Protein AF-0000000086065097 (afdb_homodimer)

Radius of gyration: 24.75 Å; Cα contacts (8 Å, |Δi|>4): 764; chains: 2; bounding box: 66×74×72 Å

Nearest PDB structures (foldseek):
  1ve0-assembly1_A  TM=8.406E-01  e=1.129E-11  Sulfurisphaera tokodaii
  1vmf-assembly1_C  TM=8.640E-01  e=7.982E-11  Halalkalibacterium halodurans
  1vmj-assembly1_A  TM=8.068E-01  e=2.081E-11  Thermotoga maritima MSB8
  2p6h-assembly1_A  TM=8.166E-01  e=1.878E-10  Aeropyrum pernix
  2cu5-assembly1_C  TM=8.565E-01  e=4.418E-10  Thermus thermophilus HB8

Secondary structure (DSSP, 8-state):
-----TTS-EE--EEEEEEEEE---EEEEEE-HHHHHHH-GGGGGBSEEEEEEEE--SSEEEEEEE-S-HHHHHHHHHHHHHHS-TTS--S--TT-TTHHHHHHHHHHH-SEEEEEEETTEE---TTEEEEEEEEEEETT----SS----SS-------------------------EEEEEEEEE-BTTTTS-------------/---B-TTSPBP--EEEEEEEEE---EEEEEE-HHHHHHH-GGGGGBSEEEEEEEE--SSEEEEEEE-S-HHHHHHHHHHHHHHS-TTS--S--TT-TTHHHHHHHHHHH-SEEEEEEETTEE---TTEEEEEEEEEEETT-----S----SS-------------------------EEEEEEEEE-BGGGGS-------------

InterPro domains:
  IPR001602 UPF0047 protein YjbQ-like [PF01894] (32-138)
  IPR001602 UPF0047 protein YjbQ-like [PS01314] (112-130)
  IPR001602 UPF0047 protein YjbQ-like [PTHR30615] (10-141)
  IPR001602 UPF0047 protein YjbQ-like [TIGR00149] (27-140)
  IPR035917 YjbQ-like superfamily [G3DSA:2.60.120.460] (6-143)
  IPR035917 YjbQ-like superfamily [SSF111038] (15-140)

Sequence (412 aa):
MAAASSSGIRHGSSWLQRKINLRPQHRGGHLITDEVVKQVPEISQFAVGLFHMQIMHTSASLALNENWDPDVRDDVENFMNKLVPENLPYQHSCEGPDDMPAHIKALLFGSSLSIPITDGKLNLGTWQGIWLCEHRNRAGQCAHPERGTPQGDALLLPFFFPFNFFRCNLYFNITNVLEIWCVVLGPTALAGTELLPSIFFKGTSRMAAASSSGIRHGSSWLQRKINLRPQHRGGHLITDEVVKQVPEISQFAVGLFHMQIMHTSASLALNENWDPDVRDDVENFMNKLVPENLPYQHSCEGPDDMPAHIKALLFGSSLSIPITDGKLNLGTWQGIWLCEHRNRAGQCAHPERGTPQGDALLLPFFFPFNFFRCNLYFNITNVLEIWCVVLGPTALAGTELLPSIFFKGTSR

Structure (mmCIF, N/CA/C/O backbone):
data_AF-0000000086065097-model_v1
#
loop_
_entity.id
_entity.type
_entity.pdbx_description
1 polymer 'Uncharacterized protein'
#
loop_
_atom_site.group_PDB
_atom_site.id
_atom_site.type_symbol
_atom_site.label_atom_id
_atom_site.label_alt_id
_atom_site.label_comp_id
_atom_site.label_asym_id
_atom_site.label_entity_id
_atom_site.label_seq_id
_atom_site.pdbx_PDB_ins_code
_atom_site.Cartn_x
_atom_site.Cartn_y
_atom_site.Cartn_z
_atom_site.occupancy
_atom_site.B_iso_or_equiv
_atom_site.auth_seq_id
_atom_site.auth_comp_id
_atom_site.auth_asym_id
_atom_site.auth_atom_id
_atom_site.pdbx_PDB_model_num
ATOM 1 N N . MET A 1 1 ? -17.062 26 2.449 1 24.55 1 MET A N 1
ATOM 2 C CA . MET A 1 1 ? -15.75 25.984 1.83 1 24.55 1 MET A CA 1
ATOM 3 C C . MET A 1 1 ? -14.656 25.828 2.883 1 24.55 1 MET A C 1
ATOM 5 O O . MET A 1 1 ? -14.578 26.609 3.828 1 24.55 1 MET A O 1
ATOM 9 N N . ALA A 1 2 ? -14.391 24.578 3.244 1 38.94 2 ALA A N 1
ATOM 10 C CA . ALA A 1 2 ? -13.406 24.453 4.316 1 38.94 2 ALA A CA 1
ATOM 11 C C . ALA A 1 2 ? -12.234 25.406 4.094 1 38.94 2 ALA A C 1
ATOM 13 O O . ALA A 1 2 ? -11.625 25.406 3.025 1 38.94 2 ALA A O 1
ATOM 14 N N . ALA A 1 3 ? -12.227 26.453 4.824 1 38.72 3 ALA A N 1
ATOM 15 C CA . ALA A 1 3 ? -11.242 27.516 4.719 1 38.72 3 ALA A CA 1
ATOM 16 C C . ALA A 1 3 ? -9.828 26.984 4.934 1 38.72 3 ALA A C 1
ATOM 18 O O . ALA A 1 3 ? -9.562 26.281 5.914 1 38.72 3 ALA A O 1
ATOM 19 N N . ALA A 1 4 ? -9.148 26.641 3.801 1 46 4 ALA A N 1
ATOM 20 C CA . ALA A 1 4 ? -7.719 26.359 3.916 1 46 4 ALA A CA 1
ATOM 21 C C . ALA A 1 4 ? -6.992 27.516 4.598 1 46 4 ALA A C 1
ATOM 23 O O . ALA A 1 4 ? -7.23 28.688 4.277 1 46 4 ALA A O 1
ATOM 24 N N . SER A 1 5 ? -6.672 27.281 5.773 1 48 5 SER A N 1
ATOM 25 C CA . SER A 1 5 ? -5.797 28.312 6.316 1 48 5 SER A CA 1
ATOM 26 C C . SER A 1 5 ? -4.559 28.5 5.449 1 48 5 SER A C 1
ATOM 28 O O . SER A 1 5 ? -4.312 27.719 4.531 1 48 5 SER A O 1
ATOM 30 N N . SER A 1 6 ? -3.896 29.656 5.406 1 50.38 6 SER A N 1
ATOM 31 C CA . SER A 1 6 ? -2.664 30 4.707 1 50.38 6 SER A CA 1
ATOM 32 C C . SER A 1 6 ? -1.661 28.859 4.742 1 50.38 6 SER A C 1
ATOM 34 O O . SER A 1 6 ? -0.854 28.703 3.824 1 50.38 6 SER A O 1
ATOM 36 N N . SER A 1 7 ? -1.896 27.984 5.809 1 57.56 7 SER A N 1
ATOM 37 C CA . SER A 1 7 ? -0.888 26.938 5.988 1 57.56 7 SER A CA 1
ATOM 38 C C . SER A 1 7 ? -1.253 25.672 5.219 1 57.56 7 SER A C 1
ATOM 40 O O . SER A 1 7 ? -0.448 24.75 5.117 1 57.56 7 SER A O 1
ATOM 42 N N . GLY A 1 8 ? -2.307 25.688 4.527 1 67 8 GLY A N 1
ATOM 43 C CA . GLY A 1 8 ? -2.723 24.516 3.777 1 67 8 GLY A CA 1
ATOM 44 C C . GLY A 1 8 ? -3.438 23.484 4.633 1 67 8 GLY A C 1
ATOM 45 O O . GLY A 1 8 ? -3.846 22.438 4.137 1 67 8 GLY A O 1
ATOM 46 N N . ILE A 1 9 ? -3.547 23.891 5.957 1 70.56 9 ILE A N 1
ATOM 47 C CA . ILE A 1 9 ? -4.227 23 6.887 1 70.56 9 ILE A CA 1
ATOM 48 C C . ILE A 1 9 ? -5.734 23.219 6.809 1 70.56 9 ILE A C 1
ATOM 50 O O . ILE A 1 9 ? -6.203 24.359 6.863 1 70.56 9 ILE A O 1
ATOM 54 N N . ARG A 1 10 ? -6.445 22.109 6.59 1 73.75 10 ARG A N 1
ATOM 55 C CA . ARG A 1 10 ? -7.906 22.125 6.582 1 73.75 10 ARG A CA 1
ATOM 56 C C . ARG A 1 10 ? -8.469 21.547 7.875 1 73.75 10 ARG A C 1
ATOM 58 O O . ARG A 1 10 ? -7.93 20.562 8.406 1 73.75 10 ARG A O 1
ATOM 65 N N . HIS A 1 11 ? -9.484 22.156 8.297 1 74.31 11 HIS A N 1
ATOM 66 C CA . HIS A 1 11 ? -10.023 21.75 9.586 1 74.31 11 HIS A CA 1
ATOM 67 C C . HIS A 1 11 ? -11.359 21.031 9.414 1 74.31 11 HIS A C 1
ATOM 69 O O . HIS A 1 11 ? -12.086 21.281 8.453 1 74.31 11 HIS A O 1
ATOM 75 N N . GLY A 1 12 ? -11.648 20.094 10.414 1 72.19 12 GLY A N 1
ATOM 76 C CA . GLY A 1 12 ? -12.891 19.344 10.391 1 72.19 12 GLY A CA 1
ATOM 77 C C . GLY A 1 12 ? -12.758 17.984 9.742 1 72.19 12 GLY A C 1
ATOM 78 O O . GLY A 1 12 ? -11.781 17.734 9.023 1 72.19 12 GLY A O 1
ATOM 79 N N . SER A 1 13 ? -13.648 17.156 10.047 1 75.12 13 SER A N 1
ATOM 80 C CA . SER A 1 13 ? -13.633 15.828 9.453 1 75.12 13 SER A CA 1
ATOM 81 C C . SER A 1 13 ? -15.047 15.289 9.258 1 75.12 13 SER A C 1
ATOM 83 O O . SER A 1 13 ? -15.938 15.57 10.062 1 75.12 13 SER A O 1
ATOM 85 N N . SER A 1 14 ? -15.188 14.75 8.133 1 76.5 14 SER A N 1
ATOM 86 C CA . SER A 1 14 ? -16.391 13.984 7.836 1 76.5 14 SER A CA 1
ATOM 87 C C . SER A 1 14 ? -16.047 12.523 7.539 1 76.5 14 SER A C 1
ATOM 89 O O . SER A 1 14 ? -14.945 12.219 7.086 1 76.5 14 SER A O 1
ATOM 91 N N . TRP A 1 15 ? -17.062 11.727 7.871 1 78.94 15 TRP A N 1
ATOM 92 C CA . TRP A 1 15 ? -16.859 10.297 7.719 1 78.94 15 TRP A CA 1
ATOM 93 C C . TRP A 1 15 ? -18 9.664 6.934 1 78.94 15 TRP A C 1
ATOM 95 O O . TRP A 1 15 ? -19.156 10.047 7.102 1 78.94 15 TRP A O 1
ATOM 105 N N . LEU A 1 16 ? -17.547 8.812 6.059 1 82.5 16 LEU A N 1
ATOM 106 C CA . LEU A 1 16 ? -18.484 7.965 5.344 1 82.5 16 LEU A CA 1
ATOM 107 C C . LEU A 1 16 ? -18.031 6.508 5.367 1 82.5 16 LEU A C 1
ATOM 109 O O . LEU A 1 16 ? -16.859 6.219 5.18 1 82.5 16 LEU A O 1
ATOM 113 N N . GLN A 1 17 ? -18.891 5.598 5.734 1 84.31 17 GLN A N 1
ATOM 114 C CA . GLN A 1 17 ? -18.641 4.164 5.629 1 84.31 17 GLN A CA 1
ATOM 115 C C . GLN A 1 17 ? -19.641 3.504 4.676 1 84.31 17 GLN A C 1
ATOM 117 O O . GLN A 1 17 ? -20.828 3.82 4.691 1 84.31 17 GLN A O 1
ATOM 122 N N . ARG A 1 18 ? -19.094 2.668 3.797 1 84.62 18 ARG A N 1
ATOM 123 C CA . ARG A 1 18 ? -19.922 1.987 2.803 1 84.62 18 ARG A CA 1
ATOM 124 C C . ARG A 1 18 ? -19.453 0.555 2.586 1 84.62 18 ARG A C 1
ATOM 126 O O . ARG A 1 18 ? -18.25 0.297 2.516 1 84.62 18 ARG A O 1
ATOM 133 N N . LYS A 1 19 ? -20.391 -0.307 2.488 1 85.94 19 LYS A N 1
ATOM 134 C CA . LYS A 1 19 ? -20.094 -1.666 2.041 1 85.94 19 LYS A CA 1
ATOM 135 C C . LYS A 1 19 ? -20.172 -1.771 0.521 1 85.94 19 LYS A C 1
ATOM 137 O O . LYS A 1 19 ? -21.141 -1.345 -0.09 1 85.94 19 LYS A O 1
ATOM 142 N N . ILE A 1 20 ? -19.109 -2.191 -0.078 1 88.06 20 ILE A N 1
ATOM 143 C CA . ILE A 1 20 ? -19.031 -2.396 -1.521 1 88.06 20 ILE A CA 1
ATOM 144 C C . ILE A 1 20 ? -19.062 -3.891 -1.833 1 88.06 20 ILE A C 1
ATOM 146 O O . ILE A 1 20 ? -18.453 -4.691 -1.124 1 88.06 20 ILE A O 1
ATOM 150 N N . ASN A 1 21 ? -19.766 -4.215 -2.877 1 84.94 21 ASN A N 1
ATOM 151 C CA . ASN A 1 21 ? -19.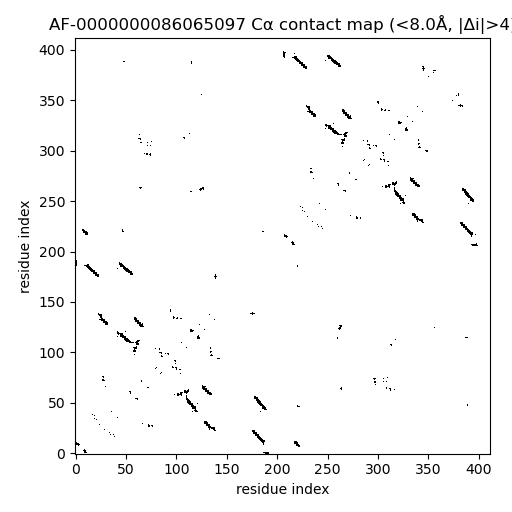859 -5.594 -3.338 1 84.94 21 ASN A CA 1
ATOM 152 C C . ASN A 1 21 ? -19.172 -5.777 -4.691 1 84.94 21 ASN A C 1
ATOM 154 O O . ASN A 1 21 ? -19.453 -5.031 -5.633 1 84.94 21 ASN A O 1
ATOM 158 N N . LEU A 1 22 ? -18.281 -6.68 -4.688 1 87.19 22 LEU A N 1
ATOM 159 C CA . LEU A 1 22 ? -17.594 -6.98 -5.938 1 87.19 22 LEU A CA 1
ATOM 160 C C . LEU A 1 22 ? -18.047 -8.312 -6.508 1 87.19 22 LEU A C 1
ATOM 162 O O . LEU A 1 22 ? -18.406 -9.227 -5.754 1 87.19 22 LEU A O 1
ATOM 166 N N . ARG A 1 23 ? -18.031 -8.438 -7.758 1 81.81 23 ARG A N 1
ATOM 167 C CA . ARG A 1 23 ? -18.375 -9.688 -8.422 1 81.81 23 ARG A CA 1
ATOM 168 C C . ARG A 1 23 ? -17.328 -10.758 -8.125 1 81.81 23 ARG A C 1
ATOM 170 O O . ARG A 1 23 ? -16.141 -10.461 -7.98 1 81.81 23 ARG A O 1
ATOM 177 N N . PRO A 1 24 ? -17.844 -11.969 -8.062 1 83 24 PRO A N 1
ATOM 178 C CA . PRO A 1 24 ? -16.875 -13.062 -7.887 1 83 24 PRO A CA 1
ATOM 179 C C . PRO A 1 24 ? -15.875 -13.156 -9.039 1 83 24 PRO A C 1
ATOM 181 O O . PRO A 1 24 ? -16.25 -12.93 -10.195 1 83 24 PRO A O 1
ATOM 184 N N . GLN A 1 25 ? -14.719 -13.438 -8.656 1 89.38 25 GLN A N 1
ATOM 185 C CA . GLN A 1 25 ? -13.656 -13.531 -9.656 1 89.38 25 GLN A CA 1
ATOM 186 C C . GLN A 1 25 ? -12.938 -14.875 -9.562 1 89.38 25 GLN A C 1
ATOM 188 O O . GLN A 1 25 ? -12.984 -15.539 -8.523 1 89.38 25 GLN A O 1
ATOM 193 N N . HIS A 1 26 ? -12.391 -15.352 -10.648 1 92.56 26 HIS A N 1
ATOM 194 C CA . HIS A 1 26 ? -11.492 -16.5 -10.617 1 92.56 26 HIS A CA 1
ATOM 195 C C . HIS A 1 26 ? -10.148 -16.125 -10.008 1 92.56 26 HIS A C 1
ATOM 197 O O . HIS A 1 26 ? -9.852 -14.953 -9.797 1 92.56 26 HIS A O 1
ATOM 203 N N . ARG A 1 27 ? -9.375 -17.141 -9.68 1 95.81 27 ARG A N 1
ATOM 204 C CA . ARG A 1 27 ? -8.047 -16.938 -9.102 1 95.81 27 ARG A CA 1
ATOM 205 C C . ARG A 1 27 ? -7.219 -15.984 -9.953 1 95.81 27 ARG A C 1
ATOM 207 O O . ARG A 1 27 ? -7.223 -16.078 -11.18 1 95.81 27 ARG A O 1
ATOM 214 N N . GLY A 1 28 ? -6.5 -15.125 -9.25 1 96.56 28 GLY A N 1
ATOM 215 C CA . GLY A 1 28 ? -5.652 -14.156 -9.93 1 96.56 28 GLY A CA 1
ATOM 216 C C . GLY A 1 28 ? -5.891 -12.727 -9.477 1 96.56 28 GLY A C 1
ATOM 217 O O . GLY A 1 28 ? -6.699 -12.484 -8.578 1 96.56 28 GLY A O 1
ATOM 218 N N . GLY A 1 29 ? -5.074 -11.805 -10.039 1 96.75 29 GLY A N 1
ATOM 219 C CA . GLY A 1 29 ? -5.25 -10.383 -9.797 1 96.75 29 GLY A CA 1
ATOM 220 C C . GLY A 1 29 ? -6.246 -9.734 -10.742 1 96.75 29 GLY A C 1
ATOM 221 O O . GLY A 1 29 ? -6.242 -10.016 -11.938 1 96.75 29 GLY A O 1
ATOM 222 N N . HIS A 1 30 ? -7.125 -8.922 -10.156 1 96.5 30 HIS A N 1
ATOM 223 C CA . HIS A 1 30 ? -8.164 -8.25 -10.93 1 96.5 30 HIS A CA 1
ATOM 224 C C . HIS A 1 30 ? -8.188 -6.754 -10.633 1 96.5 30 HIS A C 1
ATOM 226 O O . HIS A 1 30 ? -8.273 -6.352 -9.469 1 96.5 30 HIS A O 1
ATOM 232 N N . LEU A 1 31 ? -8.133 -5.988 -11.719 1 97.31 31 LEU A N 1
ATOM 233 C CA . LEU A 1 31 ? -8.258 -4.543 -11.555 1 97.31 31 LEU A CA 1
ATOM 234 C C . LEU A 1 31 ? -9.68 -4.156 -11.164 1 97.31 31 LEU A C 1
ATOM 236 O O . LEU A 1 31 ? -10.625 -4.469 -11.891 1 97.31 31 LEU A O 1
ATOM 240 N N . ILE A 1 32 ? -9.789 -3.391 -10 1 95.5 32 ILE A N 1
ATOM 241 C CA . ILE A 1 32 ? -11.148 -3.1 -9.539 1 95.5 32 ILE A CA 1
ATOM 242 C C . ILE A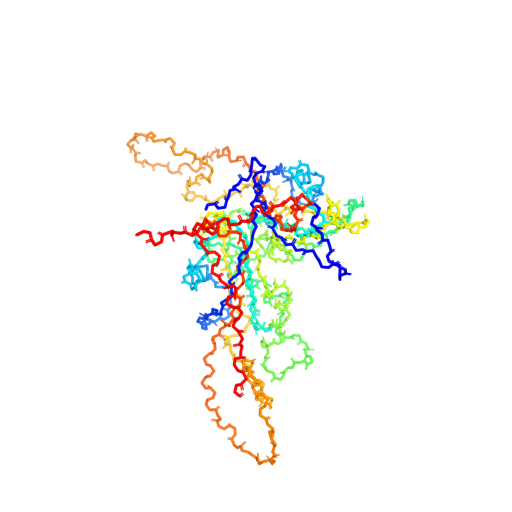 1 32 ? -11.273 -1.611 -9.227 1 95.5 32 ILE A C 1
ATOM 244 O O . ILE A 1 32 ? -12.234 -1.188 -8.57 1 95.5 32 ILE A O 1
ATOM 248 N N . THR A 1 33 ? -10.375 -0.793 -9.641 1 96.94 33 THR A N 1
ATOM 249 C CA . THR A 1 33 ? -10.375 0.628 -9.32 1 96.94 33 THR A CA 1
ATOM 250 C C . THR A 1 33 ? -11.711 1.27 -9.703 1 96.94 33 THR A C 1
ATOM 252 O O . THR A 1 33 ? -12.352 1.917 -8.875 1 96.94 33 THR A O 1
ATOM 255 N N . ASP A 1 34 ? -12.102 1.033 -10.922 1 95.81 34 ASP A N 1
ATOM 256 C CA . ASP A 1 34 ? -13.32 1.661 -11.422 1 95.81 34 ASP A CA 1
ATOM 257 C C . ASP A 1 34 ? -14.547 1.162 -10.656 1 95.81 34 ASP A C 1
ATOM 259 O O . ASP A 1 34 ? -15.445 1.943 -10.336 1 95.81 34 ASP A O 1
ATOM 263 N N . GLU A 1 35 ? -14.578 -0.082 -10.438 1 93.69 35 GLU A N 1
ATOM 264 C CA . GLU A 1 35 ? -15.703 -0.663 -9.711 1 93.69 35 GLU A CA 1
ATOM 265 C C . GLU A 1 35 ? -15.82 -0.071 -8.312 1 93.69 35 GLU A C 1
ATOM 267 O O . GLU A 1 35 ? -16.922 0.21 -7.84 1 93.69 35 GLU A O 1
ATOM 272 N N . VAL A 1 36 ? -14.727 0.152 -7.664 1 93.31 36 VAL A N 1
ATOM 273 C CA . VAL A 1 36 ? -14.68 0.692 -6.312 1 93.31 36 VAL A CA 1
ATOM 274 C C . VAL A 1 36 ? -15.156 2.143 -6.32 1 93.31 36 VAL A C 1
ATOM 276 O O . VAL A 1 36 ? -16.047 2.518 -5.543 1 93.31 36 VAL A O 1
ATOM 279 N N . VAL A 1 37 ? -14.633 2.906 -7.234 1 93.56 37 VAL A N 1
ATOM 280 C CA . VAL A 1 37 ? -14.945 4.332 -7.266 1 93.56 37 VAL A CA 1
ATOM 281 C C . VAL A 1 37 ? -16.406 4.531 -7.625 1 93.56 37 VAL A C 1
ATOM 283 O O . VAL A 1 37 ? -17.078 5.41 -7.074 1 93.56 37 VAL A O 1
ATOM 286 N N . LYS A 1 38 ? -16.922 3.693 -8.477 1 93.94 38 LYS A N 1
ATOM 287 C CA . LYS A 1 38 ? -18.312 3.795 -8.898 1 93.94 38 LYS A CA 1
ATOM 288 C C . LYS A 1 38 ? -19.266 3.561 -7.727 1 93.94 38 LYS A C 1
ATOM 290 O O . LYS A 1 38 ? -20.359 4.137 -7.676 1 93.94 38 LYS A O 1
ATOM 295 N N . GLN A 1 39 ? -18.828 2.82 -6.785 1 90.94 39 GLN A N 1
ATOM 296 C CA . GLN A 1 39 ? -19.719 2.445 -5.691 1 90.94 39 GLN A CA 1
ATOM 297 C C . GLN A 1 39 ? -19.594 3.414 -4.52 1 90.94 39 GLN A C 1
ATOM 299 O O . GLN A 1 39 ? -20.328 3.311 -3.535 1 90.94 39 GLN A O 1
ATOM 304 N N . VAL A 1 40 ? -18.719 4.336 -4.609 1 90.44 40 VAL A N 1
ATOM 305 C CA . VAL A 1 40 ? -18.562 5.359 -3.576 1 90.44 40 VAL A CA 1
ATOM 306 C C . VAL A 1 40 ? -18.453 6.738 -4.223 1 90.44 40 VAL A C 1
ATOM 308 O O . VAL A 1 40 ? -17.453 7.43 -4.055 1 90.44 40 VAL A O 1
ATOM 311 N N . PRO A 1 41 ? -19.422 7.184 -4.836 1 90.25 41 PRO A N 1
ATOM 312 C CA . PRO A 1 41 ? -19.359 8.461 -5.543 1 90.25 41 PRO A CA 1
ATOM 313 C C . PRO A 1 41 ? -19.141 9.648 -4.602 1 90.25 41 PRO A C 1
ATOM 315 O O . PRO A 1 41 ? -18.703 10.711 -5.039 1 90.25 41 PRO A O 1
ATOM 318 N N . GLU A 1 42 ? -19.391 9.484 -3.348 1 87.56 42 GLU A N 1
ATOM 319 C CA . GLU A 1 42 ? -19.281 10.555 -2.363 1 87.56 42 GLU A CA 1
ATOM 320 C C . GLU A 1 42 ? -17.844 11.023 -2.199 1 87.56 42 GLU A C 1
ATOM 322 O O . GLU A 1 42 ? -17.594 12.086 -1.62 1 87.56 42 GLU A O 1
ATOM 327 N N . ILE A 1 43 ? -16.922 10.234 -2.725 1 88.38 43 ILE A N 1
ATOM 328 C CA . ILE A 1 43 ? -15.516 10.625 -2.664 1 88.38 43 ILE A CA 1
ATOM 329 C C . ILE A 1 43 ? -15.344 12.023 -3.242 1 88.38 43 ILE A C 1
ATOM 331 O O . ILE A 1 43 ? -14.484 12.789 -2.787 1 88.38 43 ILE A O 1
ATOM 335 N N . SER A 1 44 ? -16.172 12.336 -4.168 1 89 44 SER A N 1
ATOM 336 C CA . SER A 1 44 ? -16.062 13.617 -4.859 1 89 44 SER A CA 1
ATOM 337 C C . SER A 1 44 ? -16.344 14.781 -3.914 1 89 44 SER A C 1
ATOM 339 O O . SER A 1 44 ? -16.016 15.93 -4.227 1 89 44 SER A O 1
ATOM 341 N N . GLN A 1 45 ? -16.859 14.531 -2.742 1 83.94 45 GLN A N 1
ATOM 342 C CA . GLN A 1 45 ? -17.234 15.57 -1.793 1 83.94 45 GLN A CA 1
ATOM 343 C C . GLN A 1 45 ? -16.094 15.875 -0.825 1 83.94 45 GLN A C 1
ATOM 345 O O . GLN A 1 45 ? -16.188 16.797 -0.011 1 83.94 45 GLN A O 1
ATOM 350 N N . PHE A 1 46 ? -15.062 15.141 -0.947 1 82.75 46 PHE A N 1
ATOM 351 C CA . PHE A 1 46 ? -13.914 15.312 -0.061 1 82.75 46 PHE A CA 1
ATOM 352 C C . PHE A 1 46 ? -12.766 15.992 -0.791 1 82.75 46 PHE A C 1
ATOM 354 O O . PHE A 1 46 ? -12.273 15.484 -1.803 1 82.75 46 PHE A O 1
ATOM 361 N N . ALA A 1 47 ? -12.32 17.125 -0.276 1 81.06 47 ALA A N 1
ATOM 362 C CA . ALA A 1 47 ? -11.188 17.812 -0.884 1 81.06 47 ALA A CA 1
ATOM 363 C C . ALA A 1 47 ? -9.875 17.109 -0.554 1 81.06 47 ALA A C 1
ATOM 365 O O . ALA A 1 47 ? -8.984 17 -1.403 1 81.06 47 ALA A O 1
ATOM 366 N N . VAL A 1 48 ? -9.766 16.719 0.705 1 84.5 48 VAL A N 1
ATOM 367 C CA . VAL A 1 48 ? -8.641 15.945 1.211 1 84.5 48 VAL A CA 1
ATOM 368 C C . VAL A 1 48 ? -9.148 14.852 2.148 1 84.5 48 VAL A C 1
ATOM 370 O O . VAL A 1 48 ? -10.203 15 2.773 1 84.5 48 VAL A O 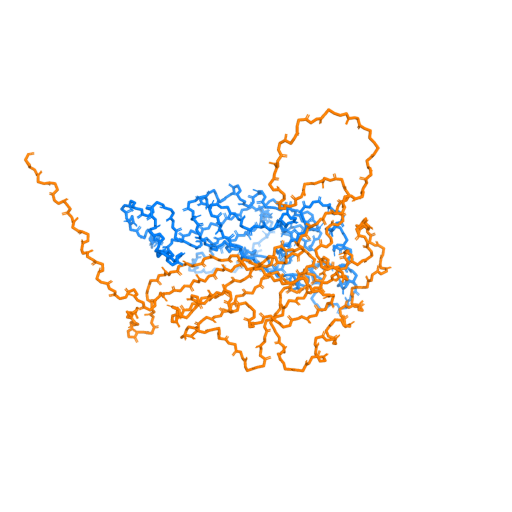1
ATOM 373 N N . GLY A 1 49 ? -8.422 13.734 2.133 1 84.5 49 GLY A N 1
ATOM 374 C CA . GLY A 1 49 ? -8.836 12.672 3.037 1 84.5 49 GLY A CA 1
ATOM 375 C C . GLY A 1 49 ? -8.141 11.352 2.773 1 84.5 49 GLY A C 1
ATOM 376 O O . GLY A 1 49 ? -7.141 11.305 2.051 1 84.5 49 GLY A O 1
ATOM 377 N N . LEU A 1 50 ? -8.586 10.367 3.512 1 89.12 50 LEU A N 1
ATOM 378 C CA . LEU A 1 50 ? -8.117 8.992 3.355 1 89.12 50 LEU A CA 1
ATOM 379 C C . LEU A 1 50 ? -9.273 8.062 3.01 1 89.12 50 LEU A C 1
ATOM 381 O O . LEU A 1 50 ? -10.336 8.133 3.635 1 89.12 50 LEU A O 1
ATOM 385 N N . PHE A 1 51 ? -9.055 7.367 1.945 1 91.88 51 PHE A N 1
ATOM 386 C CA . PHE A 1 51 ? -9.953 6.289 1.545 1 91.88 51 PHE A CA 1
ATOM 387 C C . PHE A 1 51 ? -9.43 4.941 2.012 1 91.88 51 PHE A C 1
ATOM 389 O O . PHE A 1 51 ? -8.484 4.402 1.429 1 91.88 51 PHE A O 1
ATOM 396 N N . HIS A 1 52 ? -10.039 4.367 3.041 1 90.94 52 HIS A N 1
ATOM 397 C CA . HIS A 1 52 ? -9.609 3.092 3.609 1 90.94 52 HIS A CA 1
ATOM 398 C C . HIS A 1 52 ? -10.547 1.962 3.189 1 90.94 52 HIS A C 1
ATOM 400 O O . HIS A 1 52 ? -11.766 2.078 3.318 1 90.94 52 HIS A O 1
ATOM 406 N N . MET A 1 53 ? -9.945 0.916 2.66 1 92.06 53 MET A N 1
ATOM 407 C CA . MET A 1 53 ? -10.703 -0.259 2.238 1 92.06 53 MET A CA 1
ATOM 408 C C . MET A 1 53 ? -10.203 -1.513 2.947 1 92.06 53 MET A C 1
ATOM 410 O O . MET A 1 53 ? -9 -1.693 3.119 1 92.06 53 MET A O 1
ATOM 414 N N . GLN A 1 54 ? -11.156 -2.336 3.307 1 90.94 54 GLN A N 1
ATOM 415 C CA . GLN A 1 54 ? -10.836 -3.611 3.939 1 90.94 54 GLN A CA 1
ATOM 416 C C . GLN A 1 54 ? -11.656 -4.746 3.334 1 90.94 54 GLN A C 1
ATOM 418 O O . GLN A 1 54 ? -12.883 -4.645 3.227 1 90.94 54 GLN A O 1
ATOM 423 N N . ILE A 1 55 ? -10.938 -5.742 2.926 1 91.38 55 ILE A N 1
ATOM 424 C CA . ILE A 1 55 ? -11.633 -6.922 2.424 1 91.38 55 ILE A CA 1
ATOM 425 C C . ILE A 1 55 ? -12.031 -7.82 3.592 1 91.38 55 ILE A C 1
ATOM 427 O O . ILE A 1 55 ? -11.281 -7.973 4.555 1 91.38 55 ILE A O 1
ATOM 431 N N . MET A 1 56 ? -13.164 -8.453 3.502 1 86.12 56 MET A N 1
ATOM 432 C CA . MET A 1 56 ? -13.719 -9.195 4.629 1 86.12 56 MET A CA 1
ATOM 433 C C . MET A 1 56 ? -13.445 -10.688 4.48 1 86.12 56 MET A C 1
ATOM 435 O O . MET A 1 56 ? -14.148 -11.516 5.062 1 86.12 56 MET A O 1
ATOM 439 N N . HIS A 1 57 ? -12.391 -11.055 3.754 1 88.12 57 HIS A N 1
ATOM 440 C CA . HIS A 1 57 ? -12.047 -12.453 3.512 1 88.12 57 HIS A CA 1
ATOM 441 C C . HIS A 1 57 ? -10.633 -12.758 3.977 1 88.12 57 HIS A C 1
ATOM 443 O O . HIS A 1 57 ? -9.789 -11.859 4.051 1 88.12 57 HIS A O 1
ATOM 449 N N . THR A 1 58 ? -10.438 -14.023 4.285 1 90.69 58 THR A N 1
ATOM 450 C CA . THR A 1 58 ? -9.117 -14.445 4.75 1 90.69 58 THR A CA 1
ATOM 451 C C . THR A 1 58 ? -8.359 -15.156 3.639 1 90.69 58 THR A C 1
ATOM 453 O O . THR A 1 58 ? -7.195 -15.531 3.818 1 90.69 58 THR A O 1
ATOM 456 N N . SER A 1 59 ? -8.977 -15.391 2.486 1 93.12 59 SER A N 1
ATOM 457 C CA . SER A 1 59 ? -8.32 -16.078 1.386 1 93.12 59 SER A CA 1
ATOM 458 C C . SER A 1 59 ? -8.273 -15.219 0.131 1 93.12 59 SER A C 1
ATOM 460 O O . SER A 1 59 ? -8.18 -15.734 -0.983 1 93.12 59 SER A O 1
ATOM 462 N N . ALA A 1 60 ? -8.492 -13.945 0.302 1 94.62 60 ALA A N 1
ATOM 463 C CA . ALA A 1 60 ? -8.32 -12.922 -0.721 1 94.62 60 ALA A CA 1
ATOM 464 C C . ALA A 1 60 ? -7.656 -11.672 -0.142 1 94.62 60 ALA A C 1
ATOM 466 O O . ALA A 1 60 ? -7.633 -11.484 1.077 1 94.62 60 ALA A O 1
ATOM 467 N N . SER A 1 61 ? -7.125 -10.898 -1.053 1 95.81 61 SER A N 1
ATOM 468 C CA . SER A 1 61 ? -6.398 -9.727 -0.585 1 95.81 61 SER A CA 1
ATOM 469 C C . SER A 1 61 ? -6.605 -8.539 -1.518 1 95.81 61 SER A C 1
ATOM 471 O O . SER A 1 61 ? -7.238 -8.672 -2.566 1 95.81 61 SER A O 1
ATOM 473 N N . LEU A 1 62 ? -6.199 -7.391 -1.017 1 96.12 62 LEU A N 1
ATOM 474 C CA . LEU A 1 62 ? -6.141 -6.156 -1.792 1 96.12 62 LEU A CA 1
ATOM 475 C C . LEU A 1 62 ? -4.695 -5.73 -2.029 1 96.12 62 LEU A C 1
ATOM 477 O O . LEU A 1 62 ? -3.842 -5.898 -1.152 1 96.12 62 LEU A O 1
ATOM 481 N N . ALA A 1 63 ? -4.477 -5.184 -3.201 1 97.5 63 ALA A N 1
ATOM 482 C CA . ALA A 1 63 ? -3.135 -4.707 -3.535 1 97.5 63 ALA A CA 1
ATOM 483 C C . ALA A 1 63 ? -3.197 -3.459 -4.41 1 97.5 63 ALA A C 1
ATOM 485 O O . ALA A 1 63 ? -4.238 -3.158 -4.996 1 97.5 63 ALA A O 1
ATOM 486 N N . LEU A 1 64 ? -2.129 -2.678 -4.379 1 97.25 64 LEU A N 1
ATOM 487 C CA . LEU A 1 64 ? -1.94 -1.506 -5.23 1 97.25 64 LEU A CA 1
ATOM 488 C C . LEU A 1 64 ? -0.714 -1.671 -6.121 1 97.25 64 LEU A C 1
ATOM 490 O O . LEU A 1 64 ? 0.415 -1.712 -5.629 1 97.25 64 LEU A O 1
ATOM 494 N N . ASN A 1 65 ? -0.949 -1.753 -7.41 1 97.75 65 ASN A N 1
ATOM 495 C CA . ASN A 1 65 ? 0.141 -1.976 -8.352 1 97.75 65 ASN A CA 1
ATOM 496 C C . ASN A 1 65 ? -0.281 -1.652 -9.781 1 97.75 65 ASN A C 1
ATOM 498 O O . ASN A 1 65 ? -1.132 -0.789 -10.008 1 97.75 65 ASN A O 1
ATOM 502 N N . GLU A 1 66 ? 0.372 -2.24 -10.742 1 95.88 66 GLU A N 1
ATOM 503 C CA . GLU A 1 66 ? 0.289 -1.901 -12.156 1 95.88 66 GLU A CA 1
ATOM 504 C C . GLU A 1 66 ? -1.148 -1.986 -12.664 1 95.88 66 GLU A C 1
ATOM 506 O O . GLU A 1 66 ? -1.856 -2.953 -12.375 1 95.88 66 GLU A O 1
ATOM 511 N N . ASN A 1 67 ? -1.524 -0.938 -13.445 1 97 67 ASN A N 1
ATOM 512 C CA . ASN A 1 67 ? -2.891 -0.919 -13.961 1 97 67 ASN A CA 1
ATOM 513 C C . ASN A 1 67 ? -2.922 -1.025 -15.477 1 97 67 ASN A C 1
ATOM 515 O O . ASN A 1 67 ? -3.982 -0.89 -16.094 1 97 67 ASN A O 1
ATOM 519 N N . TRP A 1 68 ? -1.873 -1.298 -16.109 1 94.12 68 TRP A N 1
ATOM 520 C CA . TRP A 1 68 ? -1.847 -1.165 -17.562 1 94.12 68 TRP A CA 1
ATOM 521 C C . TRP A 1 68 ? -1.651 -2.521 -18.234 1 94.12 68 TRP A C 1
ATOM 523 O O . TRP A 1 68 ? -2.521 -2.986 -18.969 1 94.12 68 TRP A O 1
ATOM 533 N N . ASP A 1 69 ? -0.582 -3.207 -18.031 1 94.94 69 ASP A N 1
ATOM 534 C CA . ASP A 1 69 ? -0.238 -4.477 -18.672 1 94.94 69 ASP A CA 1
ATOM 535 C C . ASP A 1 69 ? -0.761 -5.656 -17.859 1 94.94 69 ASP A C 1
ATOM 537 O O . ASP A 1 69 ? -0.286 -5.914 -16.75 1 94.94 69 ASP A O 1
ATOM 541 N N . PRO A 1 70 ? -1.701 -6.457 -18.375 1 96.25 70 PRO A N 1
ATOM 542 C CA . PRO A 1 70 ? -2.262 -7.582 -17.625 1 96.25 70 PRO A CA 1
ATOM 543 C C . PRO A 1 70 ? -1.229 -8.672 -17.328 1 96.25 70 PRO A C 1
ATOM 545 O O . PRO A 1 70 ? -1.426 -9.484 -16.422 1 96.25 70 PRO A O 1
ATOM 548 N N . ASP A 1 71 ? -0.121 -8.68 -18.047 1 96.88 71 ASP A N 1
ATOM 549 C CA . ASP A 1 71 ? 0.918 -9.68 -17.828 1 96.88 71 ASP A CA 1
ATOM 550 C C . ASP A 1 71 ? 1.527 -9.547 -16.438 1 96.88 71 ASP A C 1
ATOM 552 O O . ASP A 1 71 ? 1.986 -10.531 -15.859 1 96.88 71 ASP A O 1
ATOM 556 N N . VAL A 1 72 ? 1.521 -8.336 -15.914 1 97.69 72 VAL A N 1
ATOM 557 C CA . VAL A 1 72 ? 2.068 -8.125 -14.578 1 97.69 72 VAL A CA 1
ATOM 558 C C . VAL A 1 72 ? 1.268 -8.922 -13.555 1 97.69 72 VAL A C 1
ATOM 560 O O . VAL A 1 72 ? 1.843 -9.57 -12.68 1 97.69 72 VAL A O 1
ATOM 563 N N . ARG A 1 73 ? -0.02 -8.922 -13.672 1 97.81 73 ARG A N 1
ATOM 564 C CA . ARG A 1 73 ? -0.874 -9.664 -12.75 1 97.81 73 ARG A CA 1
ATOM 565 C C . ARG A 1 73 ? -0.673 -11.164 -12.914 1 97.81 73 ARG A C 1
ATOM 567 O O . ARG A 1 73 ? -0.625 -11.906 -11.93 1 97.81 73 ARG A O 1
ATOM 574 N N . ASP A 1 74 ? -0.562 -11.594 -14.148 1 97.75 74 ASP A N 1
ATOM 575 C CA . ASP A 1 74 ? -0.314 -13.008 -14.406 1 97.75 74 ASP A CA 1
ATOM 576 C C . ASP A 1 74 ? 1.029 -13.445 -13.828 1 97.75 74 ASP A C 1
ATOM 578 O O . ASP A 1 74 ? 1.131 -14.516 -13.219 1 97.75 74 ASP A O 1
ATOM 582 N N . ASP A 1 75 ? 2.008 -12.664 -14.031 1 98.19 75 ASP A N 1
ATOM 583 C CA . ASP A 1 75 ? 3.342 -12.977 -13.531 1 98.19 75 ASP A CA 1
ATOM 584 C C . ASP A 1 75 ? 3.359 -13.023 -12.008 1 98.19 75 ASP A C 1
ATOM 586 O O . ASP A 1 75 ? 4.035 -13.867 -11.414 1 98.19 75 ASP A O 1
ATOM 590 N N . VAL A 1 76 ? 2.645 -12.07 -11.391 1 98.06 76 VAL A N 1
ATOM 591 C CA . VAL A 1 76 ? 2.561 -12.07 -9.93 1 98.06 76 VAL A CA 1
ATOM 592 C C . VAL A 1 76 ? 1.899 -13.359 -9.453 1 98.06 76 VAL A C 1
ATOM 594 O O . VAL A 1 76 ? 2.377 -13.992 -8.508 1 98.06 76 VAL A O 1
ATOM 597 N N . GLU A 1 77 ? 0.86 -13.703 -10.086 1 97.62 77 GLU A N 1
ATOM 598 C CA . GLU A 1 77 ? 0.177 -14.938 -9.719 1 97.62 77 GLU A CA 1
ATOM 599 C C . GLU A 1 77 ? 1.1 -16.141 -9.867 1 97.62 77 GLU A C 1
ATOM 601 O O . GLU A 1 77 ? 1.166 -17 -8.984 1 97.62 77 GLU A O 1
ATOM 606 N N . ASN A 1 78 ? 1.77 -16.25 -10.969 1 97.25 78 ASN A N 1
ATOM 607 C CA . ASN A 1 78 ? 2.699 -17.344 -11.211 1 97.25 78 ASN A CA 1
ATOM 608 C C . ASN A 1 78 ? 3.795 -17.391 -10.148 1 97.25 78 ASN A C 1
ATOM 610 O O . ASN A 1 78 ? 4.141 -18.469 -9.656 1 97.25 78 ASN A O 1
ATOM 614 N N . PHE A 1 79 ? 4.316 -16.297 -9.852 1 97.88 79 PHE A N 1
ATOM 615 C CA . PHE A 1 79 ? 5.352 -16.219 -8.828 1 97.88 79 PHE A CA 1
ATOM 616 C C . PHE A 1 79 ? 4.824 -16.703 -7.484 1 97.88 79 PHE A C 1
ATOM 618 O O . PHE A 1 79 ? 5.477 -17.5 -6.809 1 9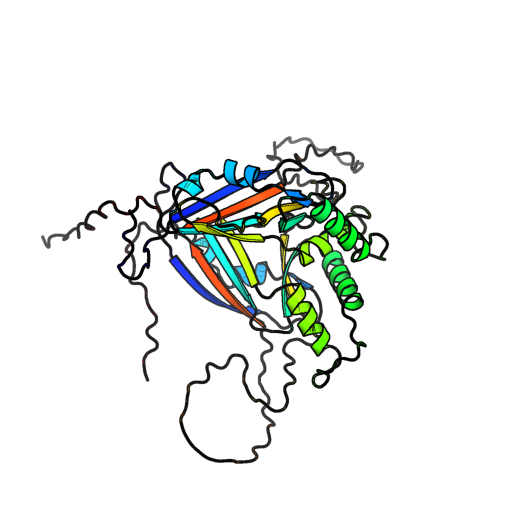7.88 79 PHE A O 1
ATOM 625 N N . MET A 1 80 ? 3.693 -16.219 -7.094 1 97.62 80 MET A N 1
ATOM 626 C CA . MET A 1 80 ? 3.115 -16.562 -5.801 1 97.62 80 MET A CA 1
ATOM 627 C C . MET A 1 80 ? 2.795 -18.047 -5.73 1 97.62 80 MET A C 1
ATOM 629 O O . MET A 1 80 ? 2.898 -18.656 -4.664 1 97.62 80 MET A O 1
ATOM 633 N N . ASN A 1 81 ? 2.359 -18.594 -6.84 1 97.06 81 ASN A N 1
ATOM 634 C CA . ASN A 1 81 ? 2.104 -20.031 -6.875 1 97.06 81 ASN A CA 1
ATOM 635 C C . ASN A 1 81 ? 3.375 -20.828 -6.625 1 97.06 81 ASN A C 1
ATOM 637 O O . ASN A 1 81 ? 3.322 -21.922 -6.035 1 97.06 81 ASN A O 1
ATOM 641 N N . LYS A 1 82 ? 4.48 -20.328 -7.074 1 96.44 82 LYS A N 1
ATOM 642 C CA . LYS A 1 82 ? 5.762 -20.969 -6.836 1 96.44 82 LYS A CA 1
ATOM 643 C C . LYS A 1 82 ? 6.227 -20.766 -5.395 1 96.44 82 LYS A C 1
ATOM 645 O O . LYS A 1 82 ? 6.773 -21.672 -4.773 1 96.44 82 LYS A O 1
ATOM 650 N N . LEU A 1 83 ? 6.008 -19.625 -4.914 1 96.56 83 LEU A N 1
ATOM 651 C CA . LEU A 1 83 ? 6.434 -19.281 -3.562 1 96.56 83 LEU A CA 1
ATOM 652 C C . LEU A 1 83 ? 5.633 -20.062 -2.523 1 96.56 83 LEU A C 1
ATOM 654 O O . LEU A 1 83 ? 6.184 -20.5 -1.511 1 96.56 83 LEU A O 1
ATOM 658 N N . VAL A 1 84 ? 4.352 -20.141 -2.729 1 97.38 84 VAL A N 1
ATOM 659 C CA . VAL A 1 84 ? 3.436 -20.844 -1.832 1 97.38 84 VAL A CA 1
ATOM 660 C C . VAL A 1 84 ? 2.713 -21.953 -2.592 1 97.38 84 VAL A C 1
ATOM 662 O O . VAL A 1 84 ? 1.526 -21.828 -2.906 1 97.38 84 VAL A O 1
ATOM 665 N N . PRO A 1 85 ? 3.406 -23 -2.734 1 96.81 85 PRO A N 1
ATOM 666 C CA . PRO A 1 85 ? 2.82 -24.062 -3.547 1 96.81 85 PRO A CA 1
ATOM 667 C C . PRO A 1 85 ? 1.72 -24.828 -2.812 1 96.81 85 PRO A C 1
ATOM 669 O O . PRO A 1 85 ? 1.624 -24.75 -1.584 1 96.81 85 PRO A O 1
ATOM 672 N N . GLU A 1 86 ? 0.948 -25.516 -3.584 1 95.88 86 GLU A N 1
ATOM 673 C CA . GLU A 1 86 ? -0.208 -26.219 -3.043 1 95.88 86 GLU A CA 1
ATOM 674 C C . GLU A 1 86 ? 0.194 -27.578 -2.465 1 95.88 86 GLU A C 1
ATOM 676 O O . GLU A 1 86 ? -0.575 -28.188 -1.727 1 95.88 86 GLU A O 1
ATOM 681 N N . ASN A 1 87 ? 1.322 -28.016 -2.721 1 94.81 87 ASN A N 1
ATOM 682 C CA . ASN A 1 87 ? 1.664 -29.406 -2.412 1 94.81 87 ASN A CA 1
ATOM 683 C C . ASN A 1 87 ? 2.52 -29.5 -1.152 1 94.81 87 ASN A C 1
ATOM 685 O O . ASN A 1 87 ? 3.139 -30.531 -0.895 1 94.81 87 ASN A O 1
ATOM 689 N N . LEU A 1 88 ? 2.641 -28.516 -0.361 1 94.81 88 LEU A N 1
ATOM 690 C CA . LEU A 1 88 ? 3.285 -28.625 0.943 1 94.81 88 LEU A CA 1
ATOM 691 C C . LEU A 1 88 ? 2.408 -29.391 1.919 1 94.81 88 LEU A C 1
ATOM 693 O O . LEU A 1 88 ? 1.19 -29.469 1.742 1 94.81 88 LEU A O 1
ATOM 697 N N . PRO A 1 89 ? 3.033 -30.125 2.842 1 95.19 89 PRO A N 1
ATOM 698 C CA . PRO A 1 89 ? 2.24 -30.875 3.82 1 95.19 89 PRO A CA 1
ATOM 699 C C . PRO A 1 89 ? 1.524 -29.969 4.82 1 95.19 89 PRO A C 1
ATOM 701 O O . PRO A 1 89 ? 1.858 -29.969 6.008 1 95.19 89 PRO A O 1
ATOM 704 N N . TYR A 1 90 ? 0.539 -29.422 4.32 1 95.44 90 TYR A N 1
ATOM 705 C CA . TYR A 1 90 ? -0.243 -28.531 5.172 1 95.44 90 TYR A CA 1
ATOM 706 C C . TYR A 1 90 ? -1.101 -29.328 6.148 1 95.44 90 TYR A C 1
ATOM 708 O O . TYR A 1 90 ? -1.731 -30.312 5.77 1 95.44 90 TYR A O 1
ATOM 716 N N . GLN A 1 91 ? -1.134 -28.891 7.426 1 95.5 91 GLN A N 1
ATOM 717 C CA . GLN A 1 91 ? -2.031 -29.484 8.414 1 95.5 91 GLN A CA 1
ATOM 718 C C . GLN A 1 91 ? -3.48 -29.078 8.148 1 95.5 91 GLN A C 1
ATOM 720 O O . GLN A 1 91 ? -4.383 -29.922 8.211 1 95.5 91 GLN A O 1
ATOM 725 N N . HIS A 1 92 ? -3.734 -27.844 7.844 1 91.25 92 HIS A N 1
ATOM 726 C CA . HIS A 1 92 ? -5.055 -27.359 7.461 1 91.25 92 HIS A CA 1
ATOM 727 C C . HIS A 1 92 ? -5.398 -27.75 6.031 1 91.25 92 HIS A C 1
ATOM 729 O O . HIS A 1 92 ? -5.105 -27.016 5.09 1 91.25 92 HIS A O 1
ATOM 735 N N . SER A 1 93 ? -6.016 -28.922 5.773 1 88.31 93 SER A N 1
ATOM 736 C CA . SER A 1 93 ? -6.148 -29.484 4.434 1 88.31 93 SER A CA 1
ATOM 737 C C . SER A 1 93 ? -7.598 -29.859 4.133 1 88.31 93 SER A C 1
ATOM 739 O O . SER A 1 93 ? -7.898 -30.375 3.057 1 88.31 93 SER A O 1
ATOM 741 N N . CYS A 1 94 ? -8.469 -29.422 4.906 1 86.31 94 CYS A N 1
ATOM 742 C CA . CYS A 1 94 ? -9.828 -29.938 4.801 1 86.31 94 CYS A CA 1
ATOM 743 C C . CYS A 1 94 ? -10.648 -29.141 3.803 1 86.31 94 CYS A C 1
ATOM 745 O O . CYS A 1 94 ? -11.773 -29.516 3.473 1 86.31 94 CYS A O 1
ATOM 747 N N . GLU A 1 95 ? -10.234 -28.062 3.303 1 88.06 95 GLU A N 1
ATOM 748 C CA . GLU A 1 95 ? -11.023 -27.188 2.439 1 88.06 95 GLU A CA 1
ATOM 749 C C . GLU A 1 95 ? -10.453 -27.156 1.022 1 88.06 95 GLU A C 1
ATOM 751 O O . GLU A 1 95 ? -10.68 -26.188 0.286 1 88.06 95 GLU A O 1
ATOM 756 N N . GLY A 1 96 ? -9.68 -28.125 0.645 1 90.44 96 GLY A N 1
ATOM 757 C CA . GLY A 1 96 ? -9.078 -28.219 -0.677 1 90.44 96 GLY A CA 1
ATOM 758 C C . GLY A 1 96 ? -7.641 -27.75 -0.719 1 90.44 96 GLY A C 1
ATOM 759 O O . GLY A 1 96 ? -7.211 -26.984 0.145 1 90.44 96 GLY A O 1
ATOM 760 N N . PRO A 1 97 ? -6.918 -28.203 -1.711 1 93.69 97 PRO A N 1
ATOM 761 C CA . PRO A 1 97 ? -5.48 -27.922 -1.775 1 93.69 97 PRO A CA 1
ATOM 762 C C . PRO A 1 97 ? -5.168 -26.453 -1.982 1 93.69 97 PRO A C 1
ATOM 764 O O . PRO A 1 97 ? -4.047 -26 -1.713 1 93.69 97 PRO A O 1
ATOM 767 N N . ASP A 1 98 ? -6.148 -25.703 -2.402 1 94.62 98 ASP A N 1
ATOM 768 C CA . ASP A 1 98 ? -5.891 -24.312 -2.717 1 94.62 98 ASP A CA 1
ATOM 769 C C . ASP A 1 98 ? -6.23 -23.406 -1.532 1 94.62 98 ASP A C 1
ATOM 771 O O . ASP A 1 98 ? -6.02 -22.188 -1.587 1 94.62 98 ASP A O 1
ATOM 775 N N . ASP A 1 99 ? -6.703 -23.953 -0.483 1 94 99 ASP A N 1
ATOM 776 C CA . ASP A 1 99 ? -7.18 -23.125 0.623 1 94 99 ASP A CA 1
ATOM 777 C C . ASP A 1 99 ? -6.016 -22.609 1.462 1 94 99 ASP A C 1
ATOM 779 O O . ASP A 1 99 ? -5.867 -21.391 1.636 1 94 99 ASP A O 1
ATOM 783 N N . MET A 1 100 ? -5.211 -23.5 2.023 1 95.75 100 MET A N 1
ATOM 784 C CA . MET A 1 100 ? -4.16 -23.062 2.938 1 95.75 100 MET A CA 1
ATOM 785 C C . MET A 1 100 ? -3.182 -22.125 2.234 1 95.75 100 MET A C 1
ATOM 787 O O . MET A 1 100 ? -2.805 -21.094 2.785 1 95.75 100 MET A O 1
ATOM 791 N N . PRO A 1 101 ? -2.785 -22.438 0.96 1 97.19 101 PRO A N 1
ATOM 792 C CA . PRO A 1 101 ? -1.965 -21.438 0.261 1 97.19 101 PRO A CA 1
ATOM 793 C C . PRO A 1 101 ? -2.643 -20.078 0.165 1 97.19 101 PRO A C 1
ATOM 795 O O . PRO A 1 101 ? -1.971 -19.047 0.23 1 97.19 101 PRO A O 1
ATOM 798 N N . ALA A 1 102 ? -3.926 -20.078 0.049 1 96.19 102 ALA A N 1
ATOM 799 C CA . ALA A 1 102 ? -4.668 -18.828 -0.066 1 96.19 102 ALA A CA 1
ATOM 800 C C . ALA A 1 102 ? -4.539 -17.984 1.205 1 96.19 102 ALA A C 1
ATOM 802 O O . ALA A 1 102 ? -4.375 -16.766 1.141 1 96.19 102 ALA A O 1
ATOM 803 N N . HIS A 1 103 ? -4.633 -18.625 2.324 1 96.25 103 HIS A N 1
ATOM 804 C CA . HIS A 1 103 ? -4.441 -17.922 3.594 1 96.25 103 HIS A CA 1
ATOM 805 C C . HIS A 1 103 ? -3.061 -17.281 3.666 1 96.25 103 HIS A C 1
ATOM 807 O O . HIS A 1 103 ? -2.926 -16.141 4.102 1 96.25 103 HIS A O 1
ATOM 813 N N . ILE A 1 104 ? -2.07 -17.984 3.244 1 97.25 104 ILE A N 1
ATOM 814 C CA . ILE A 1 104 ? -0.699 -17.5 3.295 1 97.25 104 ILE A CA 1
ATOM 815 C C . ILE A 1 104 ? -0.542 -16.312 2.346 1 97.25 104 ILE A C 1
ATOM 817 O O . ILE A 1 104 ? 0.021 -15.281 2.719 1 97.25 104 ILE A O 1
ATOM 821 N N . LYS A 1 105 ? -1.081 -16.469 1.154 1 97.5 105 LYS A N 1
ATOM 822 C CA . LYS A 1 105 ? -0.993 -15.391 0.175 1 97.5 105 LYS A CA 1
ATOM 823 C C . LYS A 1 105 ? -1.719 -14.141 0.668 1 97.5 105 LYS A C 1
ATOM 825 O O . LYS A 1 105 ? -1.253 -13.023 0.452 1 97.5 105 LYS A O 1
ATOM 830 N N . ALA A 1 106 ? -2.805 -14.344 1.299 1 95.06 106 ALA A N 1
ATOM 831 C CA . ALA A 1 106 ? -3.561 -13.227 1.843 1 95.06 106 ALA A CA 1
ATOM 832 C C . ALA A 1 106 ? -2.744 -12.461 2.885 1 95.06 106 ALA A C 1
ATOM 834 O O . ALA A 1 106 ? -2.818 -11.234 2.967 1 95.06 106 ALA A O 1
ATOM 835 N N . LEU A 1 107 ? -1.979 -13.164 3.709 1 94.31 107 LEU A N 1
ATOM 836 C CA . LEU A 1 107 ? -1.127 -12.539 4.711 1 94.31 107 LEU A CA 1
ATOM 837 C C . LEU A 1 107 ? 0.003 -11.75 4.055 1 94.31 107 LEU A C 1
ATOM 839 O O . LEU A 1 107 ? 0.393 -10.688 4.539 1 94.31 107 LEU A O 1
ATOM 843 N N . LEU A 1 108 ? 0.485 -12.266 3.012 1 95.31 108 LEU A N 1
ATOM 844 C CA . LEU A 1 108 ? 1.63 -11.648 2.352 1 95.31 108 LEU A CA 1
ATOM 845 C C . LEU A 1 108 ? 1.22 -10.359 1.645 1 95.31 108 LEU A C 1
ATOM 847 O O . LEU A 1 108 ? 1.983 -9.391 1.619 1 95.31 108 LEU A O 1
ATOM 851 N N . PHE A 1 109 ? 0.041 -10.266 1.075 1 95.19 109 PHE A N 1
ATOM 852 C CA . PHE A 1 109 ? -0.424 -9.094 0.339 1 95.19 109 PHE A CA 1
ATOM 853 C C . PHE A 1 109 ? -1.082 -8.094 1.278 1 95.19 109 PHE A C 1
ATOM 855 O O . PHE A 1 109 ? -0.778 -6.898 1.23 1 95.19 109 PHE A O 1
ATOM 862 N N . GLY A 1 110 ? -1.909 -8.602 2.049 1 92.75 110 GLY A N 1
ATOM 863 C CA . GLY A 1 110 ? -2.623 -7.73 2.967 1 92.75 110 GLY A CA 1
ATOM 864 C C . GLY A 1 110 ? -4.105 -7.633 2.666 1 92.75 110 GLY A C 1
ATOM 865 O O . GLY A 1 110 ? -4.535 -7.898 1.542 1 92.75 110 GLY A O 1
ATOM 866 N N . SER A 1 111 ? -4.891 -7.16 3.666 1 92.62 111 SER A N 1
ATOM 867 C CA . SER A 1 111 ? -6.348 -7.148 3.566 1 92.62 111 SER A CA 1
ATOM 868 C C . SER A 1 111 ? -6.879 -5.73 3.381 1 92.62 111 SER A C 1
ATOM 870 O O . SER A 1 111 ? -8.062 -5.539 3.102 1 92.62 111 SER A O 1
ATOM 872 N N . SER A 1 112 ? -5.953 -4.789 3.461 1 93.12 112 SER A N 1
ATOM 873 C CA . SER A 1 112 ? -6.469 -3.422 3.443 1 93.12 112 SER A CA 1
ATOM 874 C C . SER A 1 112 ? -5.551 -2.496 2.654 1 93.12 112 SER A C 1
ATOM 876 O O . SER A 1 112 ? -4.383 -2.818 2.424 1 93.12 112 SER A O 1
ATOM 878 N N . LEU A 1 113 ? -6.203 -1.411 2.188 1 94.56 113 LEU A N 1
ATOM 879 C CA . LEU A 1 113 ? -5.516 -0.301 1.536 1 94.56 113 LEU A CA 1
ATOM 880 C C . LEU A 1 113 ? -6.027 1.037 2.061 1 94.56 113 LEU A C 1
ATOM 882 O O . LEU A 1 113 ? -7.227 1.198 2.295 1 94.56 113 LEU A O 1
ATOM 886 N N . SER A 1 114 ? -5.129 1.969 2.283 1 92.31 114 SER A N 1
ATOM 887 C CA . SER A 1 114 ? -5.457 3.367 2.545 1 92.31 114 SER A CA 1
ATOM 888 C C . SER A 1 114 ? -4.883 4.281 1.468 1 92.31 114 SER A C 1
ATOM 890 O O . SER A 1 114 ? -3.664 4.352 1.292 1 92.31 114 SER A O 1
ATOM 892 N N . ILE A 1 115 ? -5.805 4.922 0.807 1 94.25 115 ILE A N 1
ATOM 893 C CA . ILE A 1 115 ? -5.402 5.738 -0.335 1 94.25 115 ILE A CA 1
ATOM 894 C C . ILE A 1 115 ? -5.805 7.195 -0.094 1 94.25 115 ILE A C 1
ATOM 896 O O . ILE A 1 115 ? -6.945 7.477 0.268 1 94.25 115 ILE A O 1
ATOM 900 N N . PRO A 1 116 ? -4.898 8.133 -0.317 1 91.06 116 PRO A N 1
ATOM 901 C CA . PRO A 1 116 ? -5.258 9.539 -0.162 1 91.06 116 PRO A CA 1
ATOM 902 C C . PRO A 1 116 ? -6.285 10.008 -1.191 1 91.06 116 PRO A C 1
ATOM 904 O O . PRO A 1 116 ? -6.301 9.508 -2.32 1 91.06 116 PRO A O 1
ATOM 907 N N . ILE A 1 117 ? -7.137 10.906 -0.715 1 89.44 117 ILE A N 1
ATOM 908 C CA . ILE A 1 117 ? -8.062 11.625 -1.584 1 89.44 117 ILE A CA 1
ATOM 909 C C . ILE A 1 117 ? -7.555 13.039 -1.832 1 89.44 117 ILE A C 1
ATOM 911 O O . ILE A 1 117 ? -7.129 13.727 -0.899 1 89.44 117 ILE A O 1
ATOM 915 N N . THR A 1 118 ? -7.512 13.398 -3.066 1 88.5 118 THR A N 1
ATOM 916 C CA . THR A 1 118 ? -7.152 14.758 -3.457 1 88.5 118 THR A CA 1
ATOM 917 C C . THR A 1 118 ? -8.172 15.32 -4.445 1 88.5 118 THR A C 1
ATOM 919 O O . THR A 1 118 ? -8.398 14.734 -5.504 1 88.5 118 THR A O 1
ATOM 922 N N . ASP A 1 119 ? -8.797 16.406 -4.051 1 89.38 119 ASP A N 1
ATOM 923 C CA . ASP A 1 119 ? -9.758 17.094 -4.902 1 89.38 119 ASP A CA 1
ATOM 924 C C . ASP A 1 119 ? -10.828 16.141 -5.418 1 89.38 119 ASP A C 1
ATOM 926 O O . ASP A 1 119 ? -11.117 16.109 -6.617 1 89.38 119 ASP A O 1
ATOM 930 N N . GLY A 1 120 ? -11.32 15.281 -4.551 1 89 120 GLY A N 1
ATOM 931 C CA . GLY A 1 120 ? -12.477 14.445 -4.824 1 89 120 GLY A CA 1
ATOM 932 C C . GLY A 1 120 ? -12.133 13.172 -5.57 1 89 120 GLY A C 1
ATOM 933 O O . GLY A 1 120 ? -13.023 12.453 -6.035 1 89 120 GLY A O 1
ATOM 934 N N . LYS A 1 121 ? -10.836 12.922 -5.707 1 94.25 121 LYS A N 1
ATOM 935 C CA . LYS A 1 121 ? -10.398 11.742 -6.449 1 94.25 121 LYS A CA 1
ATOM 936 C C . LYS A 1 121 ? -9.383 10.938 -5.652 1 94.25 121 LYS A C 1
ATOM 938 O O . LYS A 1 121 ? -8.672 11.484 -4.809 1 94.25 121 LYS A O 1
ATOM 943 N N . LEU A 1 122 ? -9.352 9.625 -5.926 1 94.25 122 LEU A N 1
ATOM 944 C CA . LEU A 1 122 ? -8.25 8.836 -5.387 1 94.25 122 LEU A CA 1
ATOM 945 C C . LEU A 1 122 ? -6.914 9.32 -5.949 1 94.25 122 LEU A C 1
ATOM 947 O O . LEU A 1 122 ? -6.77 9.484 -7.164 1 94.25 122 LEU A O 1
ATOM 951 N N . ASN A 1 123 ? -6.027 9.617 -5.031 1 93.62 123 ASN A N 1
ATOM 952 C CA . ASN A 1 123 ? -4.695 10.039 -5.449 1 93.62 123 ASN A CA 1
ATOM 953 C C . ASN A 1 123 ? -3.789 8.844 -5.734 1 93.62 123 ASN A C 1
ATOM 955 O O . ASN A 1 123 ? -3.146 8.32 -4.824 1 93.62 123 ASN A O 1
ATOM 959 N N . LEU A 1 124 ? -3.695 8.477 -7.012 1 94.19 124 LEU A N 1
ATOM 960 C CA . LEU A 1 124 ? -2.926 7.328 -7.473 1 94.19 124 LEU A CA 1
ATOM 961 C C . LEU A 1 124 ? -1.884 7.746 -8.5 1 94.19 124 LEU A C 1
ATOM 963 O O . LEU A 1 124 ? -2.098 8.703 -9.258 1 94.19 124 LEU A O 1
ATOM 967 N N . GLY A 1 125 ? -0.769 7.016 -8.445 1 91.12 125 GLY A N 1
ATOM 968 C CA . GLY A 1 125 ? 0.159 7.184 -9.547 1 91.12 125 GLY A CA 1
ATOM 969 C C . GLY A 1 125 ? -0.433 6.789 -10.891 1 91.12 125 GLY A C 1
ATOM 970 O O . GLY A 1 125 ? -1.421 6.055 -10.945 1 91.12 125 GLY A O 1
ATOM 971 N N . THR A 1 126 ? 0.212 7.234 -11.844 1 89.31 126 THR A N 1
ATOM 972 C CA . THR A 1 126 ? -0.26 7.047 -13.211 1 89.31 126 THR A CA 1
ATOM 973 C C . THR A 1 126 ? -0.531 5.57 -13.492 1 89.31 126 THR A C 1
ATOM 975 O O . THR A 1 126 ? -1.547 5.227 -14.102 1 89.31 126 THR A O 1
ATOM 978 N N . TRP A 1 127 ? 0.33 4.684 -13.023 1 92.5 127 TRP A N 1
ATOM 979 C CA . TRP A 1 127 ? 0.255 3.271 -13.391 1 92.5 127 TRP A CA 1
ATOM 980 C C . TRP A 1 127 ? -0.297 2.438 -12.242 1 92.5 127 TRP A C 1
ATOM 982 O O . TRP A 1 127 ? -0.241 1.205 -12.273 1 92.5 127 TRP A O 1
ATOM 992 N N . GLN A 1 128 ? -0.729 3.156 -11.281 1 95.56 128 GLN A N 1
ATOM 993 C CA . GLN A 1 128 ? -1.221 2.439 -10.109 1 95.56 128 GLN A CA 1
ATOM 994 C C . GLN A 1 128 ? -2.721 2.176 -10.211 1 95.56 128 GLN A C 1
ATOM 996 O O . GLN A 1 128 ? -3.488 3.07 -10.57 1 95.56 128 GLN A O 1
ATOM 1001 N N . GLY A 1 129 ? -3.068 0.94 -9.883 1 97.81 129 GLY A N 1
ATOM 1002 C CA . GLY A 1 129 ? -4.457 0.533 -9.742 1 97.81 129 GLY A CA 1
ATOM 1003 C C . GLY A 1 129 ? -4.684 -0.409 -8.57 1 97.81 129 GLY A C 1
ATOM 1004 O O . GLY A 1 129 ? -3.75 -1.062 -8.102 1 97.81 129 GLY A O 1
ATOM 1005 N N . ILE A 1 130 ? -5.941 -0.391 -8.148 1 97.44 130 ILE A N 1
ATOM 1006 C CA . ILE A 1 130 ? -6.344 -1.271 -7.059 1 97.44 130 ILE A CA 1
ATOM 1007 C C . ILE A 1 130 ? -6.66 -2.662 -7.605 1 97.44 130 ILE A C 1
ATOM 1009 O O . ILE A 1 130 ? -7.414 -2.801 -8.57 1 97.44 130 ILE A O 1
ATOM 1013 N N . TRP A 1 131 ? -6.02 -3.656 -6.934 1 97.88 131 TRP A N 1
ATOM 1014 C CA . TRP A 1 131 ? -6.246 -5.043 -7.324 1 97.88 131 TRP A CA 1
ATOM 1015 C C . TRP A 1 131 ? -7.074 -5.773 -6.27 1 97.88 131 TRP A C 1
ATOM 1017 O O . TRP A 1 131 ? -6.848 -5.605 -5.066 1 97.88 131 TRP A O 1
ATOM 1027 N N . LEU A 1 132 ? -8.031 -6.555 -6.746 1 96.06 132 LEU A N 1
ATOM 1028 C CA . LEU A 1 132 ? -8.516 -7.691 -5.977 1 96.06 132 LEU A CA 1
ATOM 1029 C C . LEU A 1 132 ? -7.715 -8.953 -6.297 1 96.06 132 LEU A C 1
ATOM 1031 O O . LEU A 1 132 ? -7.648 -9.375 -7.453 1 96.06 132 LEU A O 1
ATOM 1035 N N . CYS A 1 133 ? -7.082 -9.461 -5.312 1 96.88 133 CYS A N 1
ATOM 1036 C CA . CYS A 1 133 ? -6.352 -10.711 -5.492 1 96.88 133 CYS A CA 1
ATOM 1037 C C . CYS A 1 133 ? -7.141 -11.883 -4.926 1 96.88 133 CYS A C 1
ATOM 1039 O O . CYS A 1 133 ? -7.148 -12.109 -3.715 1 96.88 133 CYS A O 1
ATOM 1041 N N . GLU A 1 134 ? -7.762 -12.594 -5.824 1 95.88 134 GLU A N 1
ATOM 1042 C CA . GLU A 1 134 ? -8.422 -13.844 -5.461 1 95.88 134 GLU A CA 1
ATOM 1043 C C . GLU A 1 134 ? -7.438 -15.008 -5.441 1 95.88 134 GLU A C 1
ATOM 1045 O O . GLU A 1 134 ? -6.84 -15.336 -6.469 1 95.88 134 GLU A O 1
ATOM 1050 N N . HIS A 1 135 ? -7.309 -15.648 -4.238 1 96.38 135 HIS A N 1
ATOM 1051 C CA . HIS A 1 135 ? -6.23 -16.625 -4.109 1 96.38 135 HIS A CA 1
ATOM 1052 C C . HIS A 1 135 ? -6.758 -18.047 -4.227 1 96.38 135 HIS A C 1
ATOM 1054 O O . HIS A 1 135 ? -5.98 -19 -4.352 1 96.38 135 HIS A O 1
ATOM 1060 N N . ARG A 1 136 ? -7.996 -18.203 -4.191 1 93.38 136 ARG A N 1
ATOM 1061 C CA . ARG A 1 136 ? -8.609 -19.516 -4.402 1 93.38 136 ARG A CA 1
ATOM 1062 C C . ARG A 1 136 ? -9.094 -19.672 -5.84 1 93.38 136 ARG A C 1
ATOM 1064 O O . ARG A 1 136 ? -9.289 -18.672 -6.547 1 93.38 136 ARG A O 1
ATOM 1071 N N . ASN A 1 137 ? -9.242 -20.906 -6.254 1 91.75 137 ASN A N 1
ATOM 1072 C CA . ASN A 1 137 ? -9.703 -21.156 -7.613 1 91.75 137 ASN A CA 1
ATOM 1073 C C . ASN A 1 137 ? -11.117 -20.625 -7.836 1 91.75 137 ASN A C 1
ATOM 1075 O O . ASN A 1 137 ? -11.43 -20.094 -8.898 1 91.75 137 ASN A O 1
ATOM 1079 N N . ARG A 1 138 ? -11.906 -20.812 -6.871 1 78.69 138 ARG A N 1
ATOM 1080 C CA . ARG A 1 138 ? -13.289 -20.344 -6.926 1 78.69 138 ARG A CA 1
ATOM 1081 C C . ARG A 1 138 ? -13.594 -19.422 -5.746 1 78.69 138 ARG A C 1
ATOM 1083 O O . ARG A 1 138 ? -13.492 -19.844 -4.59 1 78.69 138 ARG A O 1
ATOM 1090 N N . ALA A 1 139 ? -13.93 -18.188 -6.133 1 67.38 139 ALA A N 1
ATOM 1091 C CA . ALA A 1 139 ? -14.234 -17.188 -5.113 1 67.38 139 ALA A CA 1
ATOM 1092 C C . ALA A 1 139 ? -15.398 -17.625 -4.234 1 67.38 139 ALA A C 1
ATOM 1094 O O . ALA A 1 139 ? -16.344 -18.266 -4.719 1 67.38 139 ALA A O 1
ATOM 1095 N N . GLY A 1 140 ? -15.414 -17.156 -2.941 1 55.47 140 GLY A N 1
ATOM 1096 C CA . GLY A 1 140 ? -16.562 -17.375 -2.082 1 55.47 140 GLY A CA 1
ATOM 1097 C C . GLY A 1 140 ? -16.688 -18.797 -1.585 1 55.47 140 GLY A C 1
ATOM 1098 O O . GLY A 1 140 ? -17.641 -19.141 -0.875 1 55.47 140 GLY A O 1
ATOM 1099 N N . GLN A 1 141 ? -15.844 -19.656 -2.064 1 48.38 141 GLN A N 1
ATOM 1100 C CA . GLN A 1 141 ? -15.984 -21.047 -1.619 1 48.38 141 GLN A CA 1
ATOM 1101 C C . GLN A 1 141 ? -15.547 -21.203 -0.166 1 48.38 141 GLN A C 1
ATOM 1103 O O . GLN A 1 141 ? -14.414 -20.875 0.186 1 48.38 141 GLN A O 1
ATOM 1108 N N . CYS A 1 142 ? -16.375 -20.672 0.789 1 45.25 142 CYS A N 1
ATOM 1109 C CA . CYS A 1 142 ? -16.109 -21.078 2.164 1 45.25 142 CYS A CA 1
ATOM 1110 C C . CYS A 1 142 ? -16.531 -22.516 2.406 1 45.25 142 CYS A C 1
ATOM 1112 O O . CYS A 1 142 ? -17.719 -22.844 2.271 1 45.25 142 CYS A O 1
ATOM 1114 N N . ALA A 1 143 ? -15.727 -23.438 1.999 1 43.5 143 ALA A N 1
ATOM 1115 C CA . ALA A 1 143 ? -16.172 -24.812 2.227 1 43.5 143 ALA A CA 1
ATOM 1116 C C . ALA A 1 143 ? -16.234 -25.125 3.717 1 43.5 143 ALA A C 1
ATOM 1118 O O . ALA A 1 143 ? -15.422 -25.906 4.234 1 43.5 143 ALA A O 1
ATOM 1119 N N . HIS A 1 144 ? -16.422 -24.125 4.707 1 41.38 144 HIS A N 1
ATOM 1120 C CA . HIS A 1 144 ? -16.484 -24.781 6.004 1 41.38 144 HIS A CA 1
ATOM 1121 C C . HIS A 1 144 ? -17.734 -25.641 6.117 1 41.38 144 HIS A C 1
ATOM 1123 O O . HIS A 1 144 ? -18.859 -25.156 5.973 1 41.38 144 HIS A O 1
ATOM 1129 N N . PRO A 1 145 ? -17.734 -26.875 5.902 1 37.94 145 PRO A N 1
ATOM 1130 C CA . PRO A 1 145 ? -18.906 -27.719 6.16 1 37.94 145 PRO A CA 1
ATOM 1131 C C . PRO A 1 145 ? -19.625 -27.344 7.449 1 37.94 145 PRO A C 1
ATOM 1133 O O . PRO A 1 145 ? -20.859 -27.359 7.488 1 37.94 145 PRO A O 1
ATOM 1136 N N . GLU A 1 146 ? -19.062 -27.547 8.719 1 34.84 146 GLU A N 1
ATOM 1137 C CA . GLU A 1 146 ? -19.781 -27.562 9.992 1 34.84 146 GLU A CA 1
ATOM 1138 C C . GLU A 1 146 ? -20.297 -26.172 10.359 1 34.84 146 GLU A C 1
ATOM 1140 O O . GLU A 1 146 ? -21.297 -26.047 11.078 1 34.84 146 GLU A O 1
ATOM 1145 N N . ARG A 1 147 ? -19.469 -25.125 10.57 1 34.16 147 ARG A N 1
ATOM 1146 C CA . ARG A 1 147 ? -20 -23.922 11.211 1 34.16 147 ARG A CA 1
ATOM 1147 C C . ARG A 1 147 ? -20.75 -23.062 10.203 1 34.16 147 ARG A C 1
ATOM 1149 O O . ARG A 1 147 ? -20.25 -22.812 9.094 1 34.16 147 ARG A O 1
ATOM 1156 N N . GLY A 1 148 ? -22.094 -23.109 9.906 1 32.34 148 GLY A N 1
ATOM 1157 C CA . GLY A 1 148 ? -23.047 -22.141 9.391 1 32.34 148 GLY A CA 1
ATOM 1158 C C . GLY A 1 148 ? -22.594 -20.703 9.523 1 32.34 148 GLY A C 1
ATOM 1159 O O . GLY A 1 148 ? -23.406 -19.781 9.547 1 32.34 148 GLY A O 1
ATOM 1160 N N . THR A 1 149 ? -21.469 -20.453 10.133 1 30.14 149 THR A N 1
ATOM 1161 C CA . THR A 1 149 ? -21.359 -19.031 10.445 1 30.14 149 THR A CA 1
ATOM 1162 C C . THR A 1 149 ? -21.391 -18.188 9.172 1 30.14 149 THR A C 1
ATOM 1164 O O . THR A 1 149 ? -20.578 -18.406 8.266 1 30.14 149 THR A O 1
ATOM 1167 N N . PRO A 1 150 ? -22.547 -17.875 8.664 1 31.59 150 PRO A N 1
ATOM 1168 C CA . PRO A 1 150 ? -22.578 -16.812 7.652 1 31.59 150 PRO A CA 1
ATOM 1169 C C . PRO A 1 150 ? -21.5 -15.758 7.859 1 31.59 150 PRO A C 1
ATOM 1171 O O . PRO A 1 150 ? -21.203 -15.398 9 1 31.59 150 PRO A O 1
ATOM 1174 N N . GLN A 1 151 ? -20.422 -15.797 7.125 1 29.44 151 GLN A N 1
ATOM 1175 C CA . GLN A 1 151 ? -19.469 -14.727 7.391 1 29.44 151 GLN A CA 1
ATOM 1176 C C . GLN A 1 151 ? -20.188 -13.438 7.793 1 29.44 151 GLN A C 1
ATOM 1178 O O . GLN A 1 151 ? -19.766 -12.758 8.727 1 29.44 151 GLN A O 1
ATOM 1183 N N . GLY A 1 152 ? -20.984 -12.852 6.84 1 29.69 152 GLY A N 1
ATOM 1184 C CA . GLY A 1 152 ? -21.453 -11.5 7.082 1 29.69 152 GLY A CA 1
ATOM 1185 C C . GLY A 1 152 ? -22.672 -11.438 7.973 1 29.69 152 GLY A C 1
ATOM 1186 O O . GLY A 1 152 ? -23.359 -10.414 8.023 1 29.69 152 GLY A O 1
ATOM 1187 N N . ASP A 1 153 ? -23.266 -12.492 8.289 1 27.95 153 ASP A N 1
ATOM 1188 C CA . ASP A 1 153 ? -24.516 -12.172 8.961 1 27.95 153 ASP A CA 1
ATOM 1189 C C . ASP A 1 153 ? -24.266 -11.523 10.32 1 27.95 153 ASP A C 1
ATOM 1191 O O . ASP A 1 153 ? -23.438 -12.008 11.102 1 27.95 153 ASP A O 1
ATOM 1195 N N . ALA A 1 154 ? -24.609 -10.195 10.445 1 24.2 154 ALA A N 1
ATOM 1196 C CA . ALA A 1 154 ? -24.891 -9.641 11.766 1 24.2 154 ALA A CA 1
ATOM 1197 C C . ALA A 1 154 ? -25.797 -10.57 12.57 1 24.2 154 ALA A C 1
ATOM 1199 O O . ALA A 1 154 ? -26.938 -10.812 12.188 1 24.2 154 ALA A O 1
ATOM 1200 N N . LEU A 1 155 ? -25.234 -11.703 13.062 1 24.88 155 LEU A N 1
ATOM 1201 C CA . LEU A 1 155 ? -25.953 -12.484 14.062 1 24.88 155 LEU A CA 1
ATOM 1202 C C . LEU A 1 155 ? -26.625 -11.57 15.078 1 24.88 155 LEU A C 1
ATOM 1204 O O . LEU A 1 155 ? -25.953 -10.844 15.82 1 24.88 155 LEU A O 1
ATOM 1208 N N . LEU A 1 156 ? -27.859 -11.047 14.648 1 20.91 156 LEU A N 1
ATOM 1209 C CA . LEU A 1 156 ? -28.766 -10.656 15.727 1 20.91 156 LEU A CA 1
ATOM 1210 C C . LEU A 1 156 ? -28.891 -11.766 16.766 1 20.91 156 LEU A C 1
ATOM 1212 O O . LEU A 1 156 ? -28.969 -12.945 16.406 1 20.91 156 LEU A O 1
ATOM 1216 N N . LEU A 1 157 ? -28.484 -11.555 17.906 1 20.55 157 LEU A N 1
ATOM 1217 C CA . LEU A 1 157 ? -28.531 -12.367 19.125 1 20.55 157 LEU A CA 1
ATOM 1218 C C . LEU A 1 157 ? -29.938 -12.898 19.375 1 20.55 157 LEU A C 1
ATOM 1220 O O . LEU A 1 157 ? -30.812 -12.156 19.812 1 20.55 157 LEU A O 1
ATOM 1224 N N . PRO A 1 158 ? -30.656 -13.68 18.406 1 21.69 158 PRO A N 1
ATOM 1225 C CA . PRO A 1 158 ? -31.812 -14.242 19.094 1 21.69 158 PRO A CA 1
ATOM 1226 C C . PRO A 1 158 ? -31.422 -15.219 20.203 1 21.69 158 PRO A C 1
ATOM 1228 O O . PRO A 1 158 ? -30.312 -15.75 20.203 1 21.69 158 PRO A O 1
ATOM 1231 N N . PHE A 1 159 ? -32.344 -15.422 21.266 1 18.95 159 PHE A N 1
ATOM 1232 C CA . PHE A 1 159 ? -32.344 -16.203 22.484 1 18.95 159 PHE A CA 1
ATOM 1233 C C . PHE A 1 159 ? -32.219 -17.688 22.188 1 18.95 159 PHE A C 1
ATOM 1235 O O . PHE A 1 159 ? -32.125 -18.078 21.016 1 18.95 159 PHE A O 1
ATOM 1242 N N . PHE A 1 160 ? -33.281 -18.688 22.359 1 20.03 160 PHE A N 1
ATOM 1243 C CA . PHE A 1 160 ? -33.312 -19.906 23.156 1 20.03 160 PHE A CA 1
ATOM 1244 C C . PHE A 1 160 ? -32.844 -21.109 22.344 1 20.03 160 PHE A C 1
ATOM 1246 O O . PHE A 1 160 ? -32.625 -21 21.125 1 20.03 160 PHE A O 1
ATOM 1253 N N . PHE A 1 161 ? -33.719 -22.359 22.172 1 19.41 161 PHE A N 1
ATOM 1254 C CA . PHE A 1 161 ? -33.594 -23.734 22.656 1 19.41 161 PHE A CA 1
ATOM 1255 C C . PHE A 1 161 ? -32.969 -24.625 21.609 1 19.41 161 PHE A C 1
ATOM 1257 O O . PHE A 1 161 ? -31.922 -25.25 21.859 1 19.41 161 PHE A O 1
ATOM 1264 N N . PRO A 1 162 ? -33.688 -25.75 20.875 1 22.44 162 PRO A N 1
ATOM 1265 C CA . PRO A 1 162 ? -33.469 -27.203 20.797 1 22.44 162 PRO A CA 1
ATOM 1266 C C . PRO A 1 162 ? -32.625 -27.609 19.578 1 22.44 162 PRO A C 1
ATOM 1268 O O . PRO A 1 162 ? -32.5 -26.844 18.641 1 22.44 162 PRO A O 1
ATOM 1271 N N . PHE A 1 163 ? -32.062 -29.031 19.453 1 21.81 163 PHE A N 1
ATOM 1272 C CA . PHE A 1 163 ? -31 -29.891 18.969 1 21.81 163 PHE A CA 1
ATOM 1273 C C . PHE A 1 163 ? -31.156 -30.141 17.469 1 21.81 163 PHE A C 1
ATOM 1275 O O . PHE A 1 163 ? -30.328 -30.828 16.859 1 21.81 163 PHE A O 1
ATOM 1282 N N . ASN A 1 164 ? -32.344 -29.859 16.75 1 21.12 164 ASN A N 1
ATOM 1283 C CA . ASN A 1 164 ? -32.656 -30.828 15.711 1 21.12 164 ASN A CA 1
ATOM 1284 C C . ASN A 1 164 ? -31.656 -30.75 14.562 1 21.12 164 ASN A C 1
ATOM 1286 O O . ASN A 1 164 ? -31.047 -29.703 14.32 1 21.12 164 ASN A O 1
ATOM 1290 N N . PHE A 1 165 ? -31.312 -31.891 13.867 1 23.28 165 PHE A N 1
ATOM 1291 C CA . PHE A 1 165 ? -30.469 -32.594 12.891 1 23.28 165 PHE A CA 1
ATOM 1292 C C . PHE A 1 165 ? -30.594 -31.922 11.523 1 23.28 165 PHE A C 1
ATOM 1294 O O . PHE A 1 165 ? -30.125 -32.469 10.523 1 23.28 165 PHE A O 1
ATOM 1301 N N . PHE A 1 166 ? -31.203 -30.625 11.445 1 22.28 166 PHE A N 1
ATOM 1302 C CA . PHE A 1 166 ? -31.734 -30.297 10.125 1 22.28 166 PHE A CA 1
ATOM 1303 C C . PHE A 1 166 ? -30.641 -30.391 9.062 1 22.28 166 PHE A C 1
ATOM 1305 O O . PHE A 1 166 ? -29.469 -30.125 9.352 1 22.28 166 PHE A O 1
ATOM 1312 N N . ARG A 1 167 ? -30.953 -31.25 8.023 1 23.03 167 ARG A N 1
ATOM 1313 C CA . ARG A 1 167 ? -30.531 -31.5 6.648 1 23.03 167 ARG A CA 1
ATOM 1314 C C . ARG A 1 167 ? -30.141 -30.188 5.953 1 23.03 167 ARG A C 1
ATOM 1316 O O . ARG A 1 167 ? -30.984 -29.312 5.758 1 23.03 167 ARG A O 1
ATOM 1323 N N . CYS A 1 168 ? -28.953 -29.766 6.117 1 23.38 168 CYS A N 1
ATOM 1324 C CA . CYS A 1 168 ? -28.203 -28.578 5.684 1 23.38 168 CYS A CA 1
ATOM 1325 C C . CYS A 1 168 ? -28.25 -28.438 4.168 1 23.38 168 CYS A C 1
ATOM 1327 O O . CYS A 1 168 ? -27.453 -29.031 3.453 1 23.38 168 CYS A O 1
ATOM 1329 N N . ASN A 1 169 ? -29.375 -28.906 3.381 1 24.64 169 ASN A N 1
ATOM 1330 C CA . ASN A 1 169 ? -29.516 -28.547 1.975 1 24.64 169 ASN A CA 1
ATOM 1331 C C . ASN A 1 169 ? -29.328 -27.047 1.766 1 24.64 169 ASN A C 1
ATOM 1333 O O . ASN A 1 169 ? -30.016 -26.438 0.937 1 24.64 169 ASN A O 1
ATOM 1337 N N . LEU A 1 170 ? -29.094 -26.281 2.766 1 27.22 170 LEU A N 1
ATOM 1338 C CA . LEU A 1 170 ? -29.344 -24.859 2.545 1 27.22 170 LEU A CA 1
ATOM 1339 C C . LEU A 1 170 ? -28.516 -24.344 1.369 1 27.22 170 LEU A C 1
ATOM 1341 O O . LEU A 1 170 ? -27.297 -24.516 1.336 1 27.22 170 LEU A O 1
ATOM 1345 N N . TYR A 1 171 ? -29.156 -24.406 0.138 1 25.55 171 TYR A N 1
ATOM 1346 C CA . TYR A 1 171 ? -28.844 -23.562 -1.021 1 25.55 171 TYR A CA 1
ATOM 1347 C C . TYR A 1 171 ? -28.375 -22.188 -0.588 1 25.55 171 TYR A C 1
ATOM 1349 O O . TYR A 1 171 ? -29.172 -21.375 -0.099 1 25.55 171 TYR A O 1
ATOM 1357 N N . PHE A 1 172 ? -27.359 -22.125 0.204 1 27.81 172 PHE A N 1
ATOM 1358 C CA . PHE A 1 172 ? -26.703 -20.875 0.569 1 27.81 172 PHE A CA 1
ATOM 1359 C C . PHE A 1 172 ? -26.594 -19.953 -0.635 1 27.81 172 PHE A C 1
ATOM 1361 O O . PHE A 1 172 ? -26.094 -20.344 -1.688 1 27.81 172 PHE A O 1
ATOM 1368 N N . ASN A 1 173 ? -27.641 -19.312 -0.997 1 28.81 173 ASN A N 1
ATOM 1369 C CA . ASN A 1 173 ? -27.547 -18.172 -1.903 1 28.81 173 ASN A CA 1
ATOM 1370 C C . ASN A 1 173 ? -26.281 -17.359 -1.646 1 28.81 173 ASN A C 1
ATOM 1372 O O . ASN A 1 173 ? -26.266 -16.469 -0.802 1 28.81 173 ASN A O 1
ATOM 1376 N N . ILE A 1 174 ? -25.094 -17.938 -1.384 1 33.03 174 ILE A N 1
ATOM 1377 C CA . ILE A 1 174 ? -23.719 -17.469 -1.237 1 33.03 174 ILE A CA 1
ATOM 1378 C C . ILE A 1 174 ? -23.422 -16.438 -2.322 1 33.03 174 ILE A C 1
ATOM 1380 O O . ILE A 1 174 ? -23.203 -16.781 -3.484 1 33.03 174 ILE A O 1
ATOM 1384 N N . THR A 1 175 ? -24.25 -15.523 -2.527 1 34.94 175 THR A N 1
ATOM 1385 C CA . THR A 1 175 ? -23.719 -14.477 -3.393 1 34.94 175 THR A CA 1
ATOM 1386 C C . THR A 1 175 ? -22.281 -14.125 -3.002 1 34.94 175 THR A C 1
ATOM 1388 O O . THR A 1 175 ? -22.031 -13.727 -1.863 1 34.94 175 THR A O 1
ATOM 1391 N N . ASN A 1 176 ? -21.312 -14.938 -3.395 1 43.22 176 ASN A N 1
ATOM 1392 C CA . ASN A 1 176 ? -19.859 -14.859 -3.311 1 43.22 176 ASN A CA 1
ATOM 1393 C C . ASN A 1 176 ? -19.359 -13.438 -3.537 1 43.22 176 ASN A C 1
ATOM 1395 O O . ASN A 1 176 ? -18.984 -13.078 -4.652 1 43.22 176 ASN A O 1
ATOM 1399 N N . VAL A 1 177 ? -20.141 -12.523 -2.969 1 44.28 177 VAL A N 1
ATOM 1400 C CA . VAL A 1 177 ? -19.703 -11.141 -3.104 1 44.28 177 VAL A CA 1
ATOM 1401 C C . VAL A 1 177 ? -18.547 -10.859 -2.145 1 44.28 177 VAL A C 1
ATOM 1403 O O . VAL A 1 177 ? -18.578 -11.281 -0.987 1 44.28 177 VAL A O 1
ATOM 1406 N N . LEU A 1 178 ? -17.453 -10.484 -2.686 1 53.06 178 LEU A N 1
ATOM 1407 C CA . LEU A 1 178 ? -16.344 -9.992 -1.883 1 53.06 178 LEU A CA 1
ATOM 1408 C C . LEU A 1 178 ? -16.672 -8.617 -1.303 1 53.06 178 LEU A C 1
ATOM 1410 O O . LEU A 1 178 ? -17.047 -7.699 -2.037 1 53.06 178 LEU A O 1
ATOM 1414 N N . GLU A 1 179 ? -16.891 -8.695 0.006 1 58.66 179 GLU A N 1
ATOM 1415 C CA . GLU A 1 179 ? -17.219 -7.457 0.707 1 58.66 179 GLU A CA 1
ATOM 1416 C C . GLU A 1 179 ? -15.953 -6.691 1.1 1 58.66 179 GLU A C 1
ATOM 1418 O O . GLU A 1 179 ? -14.984 -7.285 1.582 1 58.66 179 GLU A O 1
ATOM 1423 N N . ILE A 1 180 ? -15.992 -5.418 0.615 1 48.09 180 ILE A N 1
ATOM 1424 C CA . ILE A 1 180 ? -14.977 -4.457 1.037 1 48.09 180 ILE A CA 1
ATOM 1425 C C . ILE A 1 180 ? -15.633 -3.312 1.802 1 48.09 180 ILE A C 1
ATOM 1427 O O . ILE A 1 180 ? -16.672 -2.791 1.381 1 48.09 180 ILE A O 1
ATOM 1431 N N . TRP A 1 181 ? -15.227 -3.111 2.996 1 55.44 181 TRP A N 1
ATOM 1432 C CA . TRP A 1 181 ? -15.633 -1.908 3.713 1 55.44 181 TRP A CA 1
ATOM 1433 C C . TRP A 1 181 ? -14.672 -0.759 3.447 1 55.44 181 TRP A C 1
ATOM 1435 O O . TRP A 1 181 ? -13.453 -0.943 3.49 1 55.44 181 TRP A O 1
ATOM 1445 N N . CYS A 1 182 ? -15.352 0.312 3.043 1 50.72 182 CYS A N 1
ATOM 1446 C CA . CYS A 1 182 ? -14.57 1.516 2.779 1 50.72 182 CYS A CA 1
ATOM 1447 C C . CYS A 1 182 ? -14.883 2.605 3.797 1 50.72 182 CYS A C 1
ATOM 1449 O O . CYS A 1 182 ? -16.031 2.742 4.23 1 50.72 182 CYS A O 1
ATOM 1451 N N . VAL A 1 183 ? -13.945 3.244 4.352 1 53.06 183 VAL A N 1
ATOM 1452 C CA . VAL A 1 183 ? -14.062 4.445 5.172 1 53.06 183 VAL A CA 1
ATOM 1453 C C . VAL A 1 183 ? -13.359 5.609 4.484 1 53.06 183 VAL A C 1
ATOM 1455 O O . VAL A 1 183 ? -12.219 5.477 4.035 1 53.06 183 VAL A O 1
ATOM 1458 N N . VAL A 1 184 ? -14.117 6.613 4.262 1 53.72 184 VAL A N 1
ATOM 1459 C CA . VAL A 1 184 ? -13.539 7.855 3.764 1 53.72 184 VAL A CA 1
ATOM 1460 C C . VAL A 1 184 ? -13.469 8.883 4.891 1 53.72 184 VAL A C 1
ATOM 1462 O O . VAL A 1 184 ? -14.453 9.102 5.605 1 53.72 184 VAL A O 1
ATOM 1465 N N . LEU A 1 185 ? -12.305 9.391 5.145 1 63.88 185 LEU A N 1
ATOM 1466 C CA . LEU A 1 185 ? -12.117 10.398 6.176 1 63.88 185 LEU A CA 1
ATOM 1467 C C . LEU A 1 185 ? -11.445 11.641 5.605 1 63.88 185 LEU A C 1
ATOM 1469 O O . LEU A 1 185 ? -10.461 11.539 4.875 1 63.88 185 LEU A O 1
ATOM 1473 N N . GLY A 1 186 ? -12.062 12.805 5.738 1 60.81 186 GLY A N 1
ATOM 1474 C CA . GLY A 1 186 ? -11.477 14.078 5.328 1 60.81 186 GLY A CA 1
ATOM 1475 C C . GLY A 1 186 ? -12.438 15.242 5.449 1 60.81 186 GLY A C 1
ATOM 1476 O O . GLY A 1 186 ? -13.633 15.055 5.688 1 60.81 186 GLY A O 1
ATOM 1477 N N . PRO A 1 187 ? -11.875 16.484 5.441 1 56.62 187 PRO A N 1
ATOM 1478 C CA . PRO A 1 187 ? -12.766 17.641 5.395 1 56.62 187 PRO A CA 1
ATOM 1479 C C . PRO A 1 187 ? -13.562 17.719 4.094 1 56.62 187 PRO A C 1
ATOM 1481 O O . PRO A 1 187 ? -13.055 17.344 3.033 1 56.62 187 PRO A O 1
ATOM 1484 N N . THR A 1 188 ? -14.984 17.797 4.203 1 49.12 188 THR A N 1
ATOM 1485 C CA . THR A 1 188 ? -15.789 17.953 2.998 1 49.12 188 THR A CA 1
ATOM 1486 C C . THR A 1 188 ? -15.656 19.375 2.441 1 49.12 188 THR A C 1
ATOM 1488 O O . THR A 1 188 ? -15.359 20.312 3.186 1 49.12 188 THR A O 1
ATOM 1491 N N . ALA A 1 189 ? -15.656 19.531 1.082 1 48.62 189 ALA A N 1
ATOM 1492 C CA . ALA A 1 189 ? -15.633 20.859 0.475 1 48.62 189 ALA A CA 1
ATOM 1493 C C . ALA A 1 189 ? -16.781 21.734 1 1 48.62 189 ALA A C 1
ATOM 1495 O O . ALA A 1 189 ? -16.641 22.953 1.122 1 48.62 189 ALA A O 1
ATOM 1496 N N . LEU A 1 190 ? -18.047 21.219 1.023 1 38.19 190 LEU A N 1
ATOM 1497 C CA . LEU A 1 190 ? -19.219 22.031 1.364 1 38.19 190 LEU A CA 1
ATOM 1498 C C . LEU A 1 190 ? -19.156 22.484 2.818 1 38.19 190 LEU A C 1
ATOM 1500 O O . LEU A 1 190 ? -20.125 23.062 3.332 1 38.19 190 LEU A O 1
ATOM 1504 N N . ALA A 1 191 ? -18.234 22.359 3.42 1 38.75 191 ALA A N 1
ATOM 1505 C CA . ALA A 1 191 ? -18.406 22.703 4.832 1 38.75 191 ALA A CA 1
ATOM 1506 C C . ALA A 1 191 ? -18.844 24.156 5 1 38.75 191 ALA A C 1
ATOM 1508 O O . ALA A 1 191 ? -18.938 24.656 6.125 1 38.75 191 ALA A O 1
ATOM 1509 N N . GLY A 1 192 ? -19.031 24.938 4.055 1 30.38 192 GLY A N 1
ATOM 1510 C CA . GLY A 1 192 ? -19.781 26.094 4.508 1 30.38 192 GLY A CA 1
ATOM 1511 C C . GLY A 1 192 ? -21.172 25.766 4.98 1 30.38 192 GLY A C 1
ATOM 1512 O O . GLY A 1 192 ? -21.906 26.656 5.461 1 30.38 192 GLY A O 1
ATOM 1513 N N . THR A 1 193 ? -21.984 24.875 4.301 1 28.16 193 THR A N 1
ATOM 1514 C CA . THR A 1 193 ? -23.359 24.797 4.758 1 28.16 193 THR A CA 1
ATOM 1515 C C . THR A 1 193 ? -23.438 24.141 6.137 1 28.16 193 THR A C 1
ATOM 1517 O O . THR A 1 193 ? -22.516 23.438 6.547 1 28.16 193 THR A O 1
ATOM 1520 N N . GLU A 1 194 ? -24.781 24.172 6.875 1 28.36 194 GLU A N 1
ATOM 1521 C CA . GLU A 1 194 ? -25.281 23.797 8.195 1 28.36 194 GLU A CA 1
ATOM 1522 C C . GLU A 1 194 ? -24.859 22.375 8.555 1 28.36 194 GLU A C 1
ATOM 1524 O O . GLU A 1 194 ? -24.953 21.469 7.734 1 28.36 194 GLU A O 1
ATOM 1529 N N . LEU A 1 195 ? -23.953 22.203 9.414 1 30.11 195 LEU A N 1
ATOM 1530 C CA . LEU A 1 195 ? -23.547 20.984 10.102 1 30.11 195 LEU A CA 1
ATOM 1531 C C . LEU A 1 195 ? -24.75 20.062 10.328 1 30.11 195 LEU A C 1
ATOM 1533 O O . LEU A 1 195 ? -25.672 20.406 11.078 1 30.11 195 LEU A O 1
ATOM 1537 N N . LEU A 1 196 ? -25.328 19.469 9.289 1 26.33 196 LEU A N 1
ATOM 1538 C CA . LEU A 1 196 ? -26.344 18.516 9.711 1 26.33 196 LEU A CA 1
ATOM 1539 C C . LEU A 1 196 ? -25.828 17.594 10.805 1 26.33 196 LEU A C 1
ATOM 1541 O O . LEU A 1 196 ? -24.625 17.297 10.852 1 26.33 196 LEU A O 1
ATOM 1545 N N . PRO A 1 197 ? -26.562 17.344 11.898 1 25.22 197 PRO A N 1
ATOM 1546 C CA . PRO A 1 197 ? -26.312 16.469 13.047 1 25.22 197 PRO A CA 1
ATOM 1547 C C . PRO A 1 197 ? -25.734 15.109 12.641 1 25.22 197 PRO A C 1
ATOM 1549 O O . PRO A 1 197 ? -26 14.633 11.531 1 25.22 197 PRO A O 1
ATOM 1552 N N . SER A 1 198 ? -24.578 14.883 13.07 1 25.77 198 SER A N 1
ATOM 1553 C CA . SER A 1 198 ? -24 13.539 13.016 1 25.77 198 SER A CA 1
ATOM 1554 C C . SER A 1 198 ? -25.094 12.477 13.102 1 25.77 198 SER A C 1
ATOM 1556 O O . SER A 1 198 ? -25.844 12.43 14.078 1 25.77 198 SER A O 1
ATOM 1558 N N . ILE A 1 199 ? -25.766 12.242 12.023 1 25.14 199 ILE A N 1
ATOM 1559 C CA . ILE A 1 199 ? -26.703 11.125 12.07 1 25.14 199 ILE A CA 1
ATOM 1560 C C . ILE A 1 199 ? -26 9.875 12.594 1 25.14 199 ILE A C 1
ATOM 1562 O O . ILE A 1 199 ? -25.094 9.344 11.938 1 25.14 199 ILE A O 1
ATOM 1566 N N . PHE A 1 200 ? -25.641 9.852 13.852 1 25.31 200 PHE A N 1
ATOM 1567 C CA . PHE A 1 200 ? -25.422 8.562 14.5 1 25.31 200 PHE A CA 1
ATOM 1568 C C . PHE A 1 200 ? -26.594 7.617 14.242 1 25.31 200 PHE A C 1
ATOM 1570 O O . PHE A 1 200 ? -27.75 7.957 14.523 1 25.31 200 PHE A O 1
ATOM 1577 N N . PHE A 1 201 ? -26.5 6.855 13.156 1 23.03 201 PHE A N 1
ATOM 1578 C CA . PHE A 1 201 ? -27.516 5.809 13.07 1 23.03 201 PHE A CA 1
ATOM 1579 C C . PHE A 1 201 ? -27.625 5.047 14.383 1 23.03 201 PHE A C 1
ATOM 1581 O O . PHE A 1 201 ? -26.672 4.383 14.797 1 23.03 201 PHE A O 1
ATOM 1588 N N . LYS A 1 202 ? -28.344 5.637 15.383 1 26.72 202 LYS A N 1
ATOM 1589 C CA . LYS A 1 202 ? -28.891 4.859 16.5 1 26.72 202 LYS A CA 1
ATOM 1590 C C . LYS A 1 202 ? -29.656 3.639 15.992 1 26.72 202 LYS A C 1
ATOM 1592 O O . LYS A 1 202 ? -30.594 3.766 15.195 1 26.72 202 LYS A O 1
ATOM 1597 N N . GLY A 1 203 ? -28.891 2.434 15.789 1 24.08 203 GLY A N 1
ATOM 1598 C CA . GLY A 1 203 ? -29.641 1.188 15.719 1 24.08 203 GLY A CA 1
ATOM 1599 C C . GLY A 1 203 ? -30.828 1.149 16.656 1 24.08 203 GLY A C 1
ATOM 1600 O O . GLY A 1 203 ? -30.734 1.549 17.812 1 24.08 203 GLY A O 1
ATOM 1601 N N . THR A 1 204 ? -31.969 1.547 16.141 1 22.19 204 THR A N 1
ATOM 1602 C CA . THR A 1 204 ? -33.25 1.296 16.828 1 22.19 204 THR A CA 1
ATOM 1603 C C . THR A 1 204 ? -33.25 -0.101 17.438 1 22.19 204 THR A C 1
ATOM 1605 O O . THR A 1 204 ? -32.75 -1.055 16.828 1 22.19 204 THR A O 1
ATOM 1608 N N . SER A 1 205 ? -33.156 -0.181 18.844 1 21.25 205 SER A N 1
ATOM 1609 C CA . SER A 1 205 ? -33.594 -1.254 19.719 1 21.25 205 SER A CA 1
ATOM 1610 C C . SER A 1 205 ? -34.969 -1.806 19.297 1 21.25 205 SER A C 1
ATOM 1612 O O . SER A 1 205 ? -35.719 -2.307 20.125 1 21.25 205 SER A O 1
ATOM 1614 N N . ARG A 1 206 ? -35.281 -2.363 18.125 1 18.86 206 ARG A N 1
ATOM 1615 C CA . ARG A 1 206 ? -36.375 -3.291 18.328 1 18.86 206 ARG A CA 1
ATOM 1616 C C . ARG A 1 206 ? -35.906 -4.555 19.047 1 18.86 206 ARG A C 1
ATOM 1618 O O . ARG A 1 206 ? -34.781 -5.023 18.812 1 18.86 206 ARG A O 1
ATOM 1625 N N . MET B 1 1 ? -5.25 25.25 22.141 1 30.16 1 MET B N 1
ATOM 1626 C CA . MET B 1 1 ? -4.777 23.984 22.688 1 30.16 1 MET B CA 1
ATOM 1627 C C . MET B 1 1 ? -5.895 22.938 22.688 1 30.16 1 MET B C 1
ATOM 1629 O O . MET B 1 1 ? -6.98 23.203 23.203 1 30.16 1 MET B O 1
ATOM 1633 N N . ALA B 1 2 ? -5.934 22.141 21.594 1 43.56 2 ALA B N 1
ATOM 1634 C CA . ALA B 1 2 ? -7.023 21.172 21.719 1 43.56 2 ALA B CA 1
ATOM 1635 C C . ALA B 1 2 ? -7.117 20.641 23.141 1 43.56 2 ALA B C 1
ATOM 1637 O O . ALA B 1 2 ? -6.141 20.125 23.688 1 43.56 2 ALA B O 1
ATOM 1638 N N . ALA B 1 3 ? -8.102 21.125 23.859 1 44.06 3 ALA B N 1
ATOM 1639 C CA . ALA B 1 3 ? -8.281 20.703 25.25 1 44.06 3 ALA B CA 1
ATOM 1640 C C . ALA B 1 3 ? -8.5 19.188 25.344 1 44.06 3 ALA B C 1
ATOM 1642 O O . ALA B 1 3 ? -9.297 18.625 24.594 1 44.06 3 ALA B O 1
ATOM 1643 N N . ALA B 1 4 ? -7.426 18.578 25.719 1 49.59 4 ALA B N 1
ATOM 1644 C CA . ALA B 1 4 ? -7.586 17.156 26.062 1 49.59 4 ALA B CA 1
ATOM 1645 C C . ALA B 1 4 ? -8.664 16.984 27.125 1 49.59 4 ALA B C 1
ATOM 1647 O O . ALA B 1 4 ? -8.727 17.75 28.094 1 49.59 4 ALA B O 1
ATOM 1648 N N . SER B 1 5 ? -9.648 16.359 26.75 1 50.5 5 SER B N 1
ATOM 1649 C CA . SER B 1 5 ? -10.586 15.992 27.812 1 50.5 5 SER B CA 1
ATOM 1650 C C . SER B 1 5 ? -9.891 15.219 28.922 1 50.5 5 SER B C 1
ATOM 1652 O O . SER B 1 5 ? -8.734 14.812 28.766 1 50.5 5 SER B O 1
ATOM 1654 N N . SER B 1 6 ? -10.398 15.281 30.062 1 56.53 6 SER B N 1
ATOM 1655 C CA . SER B 1 6 ? -9.914 14.508 31.203 1 56.53 6 SER B CA 1
ATOM 1656 C C . SER B 1 6 ? -9.602 13.07 30.797 1 56.53 6 SER B C 1
ATOM 1658 O O . SER B 1 6 ? -8.75 12.414 31.406 1 56.53 6 SER B O 1
ATOM 1660 N N . SER B 1 7 ? -10.227 12.609 29.734 1 59.88 7 SER B N 1
ATOM 1661 C CA . SER B 1 7 ? -10.055 11.219 29.328 1 59.88 7 SER B CA 1
ATOM 1662 C C . SER B 1 7 ? -8.844 11.062 28.422 1 59.88 7 SER B C 1
ATOM 1664 O O . SER B 1 7 ? -8.453 9.938 28.078 1 59.88 7 SER B O 1
ATOM 1666 N N . GLY B 1 8 ? -8.219 12.133 28.234 1 66.56 8 GLY B N 1
ATOM 1667 C CA . GLY B 1 8 ? -7.074 12 27.344 1 66.56 8 GLY B CA 1
ATOM 1668 C C . GLY B 1 8 ? -7.457 12.055 25.875 1 66.56 8 GLY B C 1
ATOM 1669 O O . GLY B 1 8 ? -6.582 12.086 25 1 66.56 8 GLY B O 1
ATOM 1670 N N . ILE B 1 9 ? -8.82 12.148 25.703 1 67.5 9 ILE B N 1
ATOM 1671 C CA . ILE B 1 9 ? -9.328 12.227 24.344 1 67.5 9 ILE B CA 1
ATOM 1672 C C . ILE B 1 9 ? -9.266 13.672 23.859 1 67.5 9 ILE B C 1
ATOM 1674 O O . ILE B 1 9 ? -9.711 14.594 24.547 1 67.5 9 ILE B O 1
ATOM 1678 N N . ARG B 1 10 ? -8.555 13.867 22.641 1 68.94 10 ARG B N 1
ATOM 1679 C CA . ARG B 1 10 ? -8.484 15.188 22.031 1 68.94 10 ARG B CA 1
ATOM 1680 C C . ARG B 1 10 ? -9.484 15.32 20.891 1 68.94 10 ARG B C 1
ATOM 1682 O O . ARG B 1 10 ? -9.688 14.375 20.125 1 68.94 10 ARG B O 1
ATOM 1689 N N . HIS B 1 11 ? -10.148 16.312 20.828 1 66.12 11 HIS B N 1
ATOM 1690 C CA . HIS B 1 11 ? -11.195 16.547 19.844 1 66.12 11 HIS B CA 1
ATOM 1691 C C . HIS B 1 11 ? -10.727 17.5 18.75 1 66.12 11 HIS B C 1
ATOM 1693 O O . HIS B 1 11 ? -9.82 18.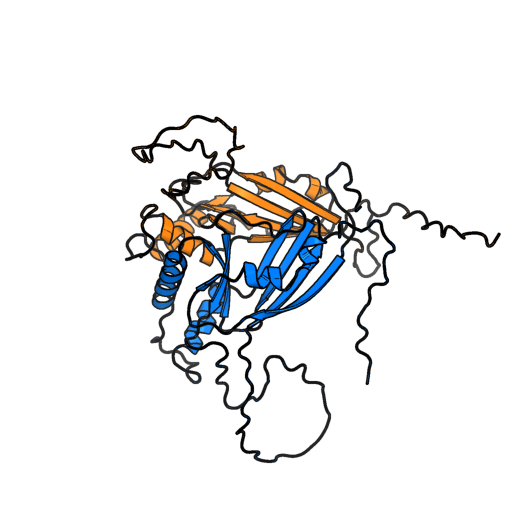297 18.984 1 66.12 11 HIS B O 1
ATOM 1699 N N . GLY B 1 12 ? -11.359 17.375 17.531 1 69.44 12 GLY B N 1
ATOM 1700 C CA . GLY B 1 12 ? -10.992 18.172 16.375 1 69.44 12 GLY B CA 1
ATOM 1701 C C . GLY B 1 12 ? -10.031 17.469 15.438 1 69.44 12 GLY B C 1
ATOM 1702 O O . GLY B 1 12 ? -9.336 16.531 15.844 1 69.44 12 GLY B O 1
ATOM 1703 N N . SER B 1 13 ? -10.219 17.797 14.203 1 74 13 SER B N 1
ATOM 1704 C CA . SER B 1 13 ? -9.328 17.188 13.219 1 74 13 SER B CA 1
ATOM 1705 C C . SER B 1 13 ? -8.883 18.219 12.18 1 74 13 SER B C 1
ATOM 1707 O O . SER B 1 13 ? -9.672 19.062 11.75 1 74 13 SER B O 1
ATOM 1709 N N . SER B 1 14 ? -7.598 18.172 12.055 1 79.56 14 SER B N 1
ATOM 1710 C CA . SER B 1 14 ? -6.98 18.953 10.992 1 79.56 14 SER B CA 1
ATOM 1711 C C . SER B 1 14 ? -6.27 18.062 9.977 1 79.56 14 SER B C 1
ATOM 1713 O O . SER B 1 14 ? -5.762 17 10.336 1 79.56 14 SER B O 1
ATOM 1715 N N . TRP B 1 15 ? -6.363 18.562 8.766 1 82.38 15 TRP B N 1
ATOM 1716 C CA . TRP B 1 15 ? -5.824 17.766 7.664 1 82.38 15 TRP B CA 1
ATOM 1717 C C . TRP B 1 15 ? -4.84 18.594 6.836 1 82.38 15 TRP B C 1
ATOM 1719 O O . TRP B 1 15 ? -5.074 19.766 6.566 1 82.38 15 TRP B O 1
ATOM 1729 N N . LEU B 1 16 ? -3.758 17.953 6.562 1 85.19 16 LEU B N 1
ATOM 1730 C CA . LEU B 1 16 ? -2.773 18.5 5.641 1 85.19 16 LEU B CA 1
ATOM 1731 C C . LEU B 1 16 ? -2.348 17.453 4.613 1 85.19 16 LEU B C 1
ATOM 1733 O O . LEU B 1 16 ? -2.117 16.297 4.957 1 85.19 16 LEU B O 1
ATOM 1737 N N . GLN B 1 17 ? -2.328 17.812 3.373 1 86.81 17 GLN B N 1
ATOM 1738 C CA . GLN B 1 17 ? -1.795 16.984 2.301 1 86.81 17 GLN B CA 1
ATOM 1739 C C . GLN B 1 17 ? -0.656 17.688 1.57 1 86.81 17 GLN B C 1
ATOM 1741 O O . GLN B 1 17 ? -0.745 18.875 1.274 1 86.81 17 GLN B O 1
ATOM 1746 N N . ARG B 1 18 ? 0.414 16.906 1.329 1 86.75 18 ARG B N 1
ATOM 1747 C CA . ARG B 1 18 ? 1.603 17.453 0.689 1 86.75 18 ARG B CA 1
ATOM 1748 C C . ARG B 1 18 ? 2.244 16.438 -0.251 1 86.75 18 ARG B C 1
ATOM 1750 O O . ARG B 1 18 ? 2.342 15.258 0.078 1 86.75 18 ARG B O 1
ATOM 1757 N N . LYS B 1 19 ? 2.566 16.922 -1.44 1 87.44 19 LYS B N 1
ATOM 1758 C CA . LYS B 1 19 ? 3.408 16.141 -2.33 1 87.44 19 LYS B CA 1
ATOM 1759 C C . LYS B 1 19 ? 4.887 16.344 -2.018 1 87.44 19 LYS B C 1
ATOM 1761 O O . LYS B 1 19 ? 5.363 17.469 -1.971 1 87.44 19 LYS B O 1
ATOM 1766 N N . ILE B 1 20 ? 5.555 15.25 -1.736 1 87.56 20 ILE B N 1
ATOM 1767 C CA . ILE B 1 20 ? 6.988 15.273 -1.464 1 87.56 20 ILE B CA 1
ATOM 1768 C C . ILE B 1 20 ? 7.746 14.68 -2.648 1 87.56 20 ILE B C 1
ATOM 1770 O O . ILE B 1 20 ? 7.316 13.68 -3.229 1 87.56 20 ILE B O 1
ATOM 1774 N N . ASN B 1 21 ? 8.82 15.328 -2.953 1 86.12 21 ASN B N 1
ATOM 1775 C CA . ASN B 1 21 ? 9.688 14.852 -4.02 1 86.12 21 ASN B CA 1
ATOM 1776 C C . ASN B 1 21 ? 11.023 14.352 -3.475 1 86.12 21 ASN B C 1
ATOM 1778 O O . ASN B 1 21 ? 11.695 15.062 -2.725 1 86.12 21 ASN B O 1
ATOM 1782 N N . LEU B 1 22 ? 11.336 13.156 -3.832 1 86.88 22 LEU B N 1
ATOM 1783 C CA . LEU B 1 22 ? 12.609 12.578 -3.404 1 86.88 22 LEU B CA 1
ATOM 1784 C C . LEU B 1 22 ? 13.578 12.477 -4.574 1 86.88 22 LEU B C 1
ATOM 1786 O O . LEU B 1 22 ? 13.164 12.289 -5.719 1 86.88 22 LEU B O 1
ATOM 1790 N N . ARG B 1 23 ? 14.789 12.562 -4.309 1 82.44 23 ARG B N 1
ATOM 1791 C CA . ARG B 1 23 ? 15.812 12.391 -5.328 1 82.44 23 ARG B CA 1
ATOM 1792 C C . ARG B 1 23 ? 15.852 10.953 -5.836 1 82.44 23 ARG B C 1
ATOM 1794 O O . ARG B 1 23 ? 15.609 10.016 -5.078 1 82.44 23 ARG B O 1
ATOM 1801 N N . PRO B 1 24 ? 16.156 10.836 -7.113 1 83.5 24 PRO B N 1
ATOM 1802 C CA . PRO B 1 24 ? 16.312 9.477 -7.637 1 83.5 24 PRO B CA 1
ATOM 1803 C C . PRO B 1 24 ? 17.422 8.703 -6.934 1 83.5 24 PRO B C 1
ATOM 1805 O O . PRO B 1 24 ? 18.469 9.281 -6.594 1 83.5 24 PRO B O 1
ATOM 1808 N N . GLN B 1 25 ? 17.156 7.504 -6.699 1 89.69 25 GLN B N 1
ATOM 1809 C CA . GLN B 1 25 ? 18.109 6.648 -6.012 1 89.69 25 GLN B CA 1
ATOM 1810 C C . GLN B 1 25 ? 18.438 5.406 -6.844 1 89.69 25 GLN B C 1
ATOM 1812 O O . GLN B 1 25 ? 17.672 5.027 -7.727 1 89.69 25 GLN B O 1
ATOM 1817 N N . HIS B 1 26 ? 19.578 4.852 -6.684 1 92.12 26 HIS B N 1
ATOM 1818 C CA . HIS B 1 26 ? 19.906 3.545 -7.246 1 92.12 26 HIS B CA 1
ATOM 1819 C C . HIS B 1 26 ? 19.156 2.43 -6.512 1 92.12 26 HIS B C 1
ATOM 1821 O O . HIS B 1 26 ? 18.594 2.658 -5.445 1 92.12 26 HIS B O 1
ATOM 1827 N N . ARG B 1 27 ? 19.203 1.283 -7.09 1 95.81 27 ARG B N 1
ATOM 1828 C CA . ARG B 1 27 ? 18.547 0.123 -6.492 1 95.81 27 ARG B CA 1
ATOM 1829 C C . ARG B 1 27 ? 19.031 -0.102 -5.062 1 95.81 27 ARG B C 1
ATOM 1831 O O . ARG B 1 27 ? 20.219 0.009 -4.781 1 95.81 27 ARG B O 1
ATOM 1838 N N . GLY B 1 28 ? 18.094 -0.434 -4.195 1 96.56 28 GLY B N 1
ATOM 1839 C CA . GLY B 1 28 ? 18.406 -0.693 -2.799 1 96.56 28 GLY B CA 1
ATOM 1840 C C . GLY B 1 28 ? 17.531 0.096 -1.838 1 96.56 28 GLY B C 1
ATOM 1841 O O . GLY B 1 28 ? 16.641 0.83 -2.264 1 96.56 28 GLY B O 1
ATOM 1842 N N . GLY B 1 29 ? 17.766 -0.169 -0.552 1 96.75 29 GLY B N 1
ATOM 1843 C CA . GLY B 1 29 ? 17.094 0.586 0.493 1 96.75 29 GLY B CA 1
ATOM 1844 C C . GLY B 1 29 ? 17.812 1.87 0.858 1 96.75 29 GLY B C 1
ATOM 1845 O O . GLY B 1 29 ? 19.047 1.894 0.954 1 96.75 29 GLY B O 1
ATOM 1846 N N . HIS B 1 30 ? 17.016 2.932 1.023 1 96.69 30 HIS B N 1
ATOM 1847 C CA . HIS B 1 30 ? 17.562 4.242 1.347 1 96.69 30 HIS B CA 1
ATOM 1848 C C . HIS B 1 30 ? 16.812 4.883 2.51 1 96.69 30 HIS B C 1
ATOM 1850 O O . HIS B 1 30 ? 15.594 4.988 2.479 1 96.69 30 HIS B O 1
ATOM 1856 N N . LEU B 1 31 ? 17.578 5.281 3.473 1 97.19 31 LEU B N 1
ATOM 1857 C CA . LEU B 1 31 ? 16.984 6.004 4.59 1 97.19 31 LEU B CA 1
ATOM 1858 C C . LEU B 1 31 ? 16.531 7.395 4.16 1 97.19 31 LEU B C 1
ATOM 1860 O O . LEU B 1 31 ? 17.344 8.188 3.672 1 97.19 31 LEU B O 1
ATOM 1864 N N . ILE B 1 32 ? 15.195 7.707 4.406 1 95.44 32 ILE B N 1
ATOM 1865 C CA . ILE B 1 32 ? 14.703 8.984 3.9 1 95.44 32 ILE B CA 1
ATOM 1866 C C . ILE B 1 32 ? 13.945 9.719 5.004 1 95.44 32 ILE B C 1
ATOM 1868 O O . ILE B 1 32 ? 13.211 10.664 4.734 1 95.44 32 ILE B O 1
ATOM 1872 N N . THR B 1 33 ? 14.078 9.352 6.207 1 96.56 33 THR B N 1
ATOM 1873 C CA . THR B 1 33 ? 13.32 9.93 7.312 1 96.56 33 THR B CA 1
ATOM 1874 C C . THR B 1 33 ? 13.508 11.445 7.355 1 96.56 33 THR B C 1
ATOM 1876 O O . THR B 1 33 ? 12.531 12.195 7.367 1 96.56 33 THR B O 1
ATOM 1879 N N . ASP B 1 34 ? 14.727 11.844 7.355 1 95.5 34 ASP B N 1
ATOM 1880 C CA . ASP B 1 34 ? 15.016 13.266 7.473 1 95.5 34 ASP B CA 1
ATOM 1881 C C . ASP B 1 34 ? 14.484 14.047 6.273 1 95.5 34 ASP B C 1
ATOM 1883 O O . ASP B 1 34 ? 13.961 15.148 6.426 1 95.5 34 ASP B O 1
ATOM 1887 N N . GLU B 1 35 ? 14.664 13.5 5.145 1 93.75 35 GLU B N 1
ATOM 1888 C CA . GLU B 1 35 ? 14.188 14.148 3.932 1 93.75 35 GLU B CA 1
ATOM 1889 C C . GLU B 1 35 ? 12.672 14.336 3.969 1 93.75 35 GLU B C 1
ATOM 1891 O O . GLU B 1 35 ? 12.156 15.383 3.564 1 93.75 35 GLU B O 1
ATOM 1896 N N . VAL B 1 36 ? 11.961 13.383 4.43 1 92.88 36 VAL B N 1
ATOM 1897 C CA . VAL B 1 36 ? 10.5 13.414 4.512 1 92.88 36 VAL B CA 1
ATOM 1898 C C . VAL B 1 36 ? 10.062 14.477 5.516 1 92.88 36 VAL B C 1
ATOM 1900 O O . VAL B 1 36 ? 9.234 15.336 5.199 1 92.88 36 VAL B O 1
ATOM 1903 N N . VAL B 1 37 ? 10.688 14.469 6.664 1 92.94 37 VAL B N 1
ATOM 1904 C CA . VAL B 1 37 ? 10.273 15.383 7.723 1 92.94 37 VAL B CA 1
ATOM 1905 C C . VAL B 1 37 ? 10.578 16.828 7.316 1 92.94 37 VAL B C 1
ATOM 1907 O O . VAL B 1 37 ? 9.797 17.734 7.586 1 92.94 37 VAL B O 1
ATOM 1910 N N . LYS B 1 38 ? 11.664 17.016 6.656 1 93.81 38 LYS B N 1
ATOM 1911 C CA . LYS B 1 38 ? 12.062 18.344 6.227 1 93.81 38 LYS B CA 1
ATOM 1912 C C . LYS B 1 38 ? 11.047 18.938 5.254 1 93.81 38 LYS B C 1
ATOM 1914 O O . LYS B 1 38 ? 10.844 20.156 5.223 1 93.81 38 LYS B O 1
ATOM 1919 N N . GLN B 1 39 ? 10.375 18.109 4.555 1 90.56 39 GLN B N 1
ATOM 1920 C CA . GLN B 1 39 ? 9.469 18.594 3.518 1 90.56 39 GLN B CA 1
ATOM 1921 C C . GLN B 1 39 ? 8.055 18.766 4.059 1 90.56 39 GLN B C 1
ATOM 1923 O O . GLN B 1 39 ? 7.164 19.25 3.352 1 90.56 39 GLN B O 1
ATOM 1928 N N . VAL B 1 40 ? 7.855 18.375 5.258 1 89.81 40 VAL B N 1
ATOM 1929 C CA . VAL B 1 40 ? 6.551 18.562 5.883 1 89.81 40 VAL B CA 1
ATOM 1930 C C . VAL B 1 40 ? 6.73 19.156 7.277 1 89.81 40 VAL B C 1
ATOM 1932 O O . VAL B 1 40 ? 6.336 18.547 8.273 1 89.81 40 VAL B O 1
ATOM 1935 N N . PRO B 1 41 ? 7.188 20.344 7.383 1 89.69 41 PRO B N 1
ATOM 1936 C CA . PRO B 1 41 ? 7.453 20.938 8.688 1 89.69 41 PRO B CA 1
ATOM 1937 C C . PRO B 1 41 ? 6.18 21.156 9.516 1 89.69 41 PRO B C 1
ATOM 1939 O O . PRO B 1 41 ? 6.25 21.281 10.734 1 89.69 41 PRO B O 1
ATOM 1942 N N . GLU B 1 42 ? 5.066 21.141 8.891 1 86.75 42 GLU B N 1
ATOM 1943 C CA . GLU B 1 42 ? 3.789 21.406 9.547 1 86.75 42 GLU B CA 1
ATOM 1944 C C . GLU B 1 42 ? 3.461 20.312 10.562 1 86.75 42 GLU B C 1
ATOM 1946 O O . GLU B 1 42 ? 2.566 20.484 11.398 1 86.75 42 GLU B O 1
ATOM 1951 N N . ILE B 1 43 ? 4.207 19.219 10.484 1 87.31 43 ILE B N 1
ATOM 1952 C CA . ILE B 1 43 ? 3.992 18.125 11.438 1 87.31 43 ILE B CA 1
ATOM 1953 C C . ILE B 1 43 ? 4.113 18.656 12.859 1 87.31 43 ILE B C 1
ATOM 1955 O O . ILE B 1 43 ? 3.434 18.188 13.773 1 87.31 43 ILE B O 1
ATOM 1959 N N . SER B 1 44 ? 4.902 19.656 13.039 1 88.81 44 SER B N 1
ATOM 1960 C CA . SER B 1 44 ? 5.16 20.219 14.359 1 88.81 44 SER B CA 1
ATOM 1961 C C . SER B 1 44 ? 3.9 20.859 14.945 1 88.81 44 SER B C 1
ATOM 1963 O O . SER B 1 44 ? 3.828 21.109 16.141 1 88.81 44 SER B O 1
ATOM 1965 N N . GLN B 1 45 ? 2.904 21.078 14.141 1 83.5 45 GLN B N 1
ATOM 1966 C CA . GLN B 1 45 ? 1.683 21.75 14.578 1 83.5 45 GLN B CA 1
ATOM 1967 C C . GLN B 1 45 ? 0.649 20.75 15.078 1 83.5 45 GLN B C 1
ATOM 1969 O O . GLN B 1 45 ? -0.415 21.125 15.562 1 83.5 45 GLN B O 1
ATOM 1974 N N . PHE B 1 46 ? 0.996 19.5 14.992 1 82.88 46 PHE B N 1
ATOM 1975 C CA . PHE B 1 46 ? 0.084 18.453 15.43 1 82.88 46 PHE B CA 1
ATOM 1976 C C . PHE B 1 46 ? 0.556 17.828 16.734 1 82.88 46 PHE B C 1
ATOM 1978 O O . PHE B 1 46 ? 1.657 17.281 16.812 1 82.88 46 PHE B O 1
ATOM 1985 N N . ALA B 1 47 ? -0.296 17.844 17.781 1 80.56 47 ALA B N 1
ATOM 1986 C CA . ALA B 1 47 ? 0.048 17.219 19.062 1 80.56 47 ALA B CA 1
ATOM 1987 C C . ALA B 1 47 ? -0.07 15.703 18.969 1 80.56 47 ALA B C 1
ATOM 1989 O O . ALA B 1 47 ? 0.754 14.977 19.531 1 80.56 47 ALA B O 1
ATOM 1990 N N . VAL B 1 48 ? -1.168 15.297 18.422 1 83.88 48 VAL B N 1
ATOM 1991 C CA . VAL B 1 48 ? -1.435 13.891 18.141 1 83.88 48 VAL B CA 1
ATOM 1992 C C . VAL B 1 48 ? -1.954 13.742 16.703 1 83.88 48 VAL B C 1
ATOM 1994 O O . VAL B 1 48 ? -2.57 14.664 16.172 1 83.88 48 VAL B O 1
ATOM 1997 N N . GLY B 1 49 ? -1.57 12.602 16.047 1 85.5 49 GLY B N 1
ATOM 1998 C CA . GLY B 1 49 ? -2.096 12.414 14.703 1 85.5 49 GLY B CA 1
ATOM 1999 C C . GLY B 1 49 ? -1.48 11.227 13.984 1 85.5 49 GLY B C 1
ATOM 2000 O O . GLY B 1 49 ? -0.811 10.398 14.602 1 85.5 49 GLY B O 1
ATOM 2001 N N . LEU B 1 50 ? -1.9 11.148 12.727 1 89.38 50 LEU B N 1
ATOM 2002 C CA . LEU B 1 50 ? -1.372 10.117 11.828 1 89.38 50 LEU B CA 1
ATOM 2003 C C . LEU B 1 50 ? -0.702 10.75 10.609 1 89.38 50 LEU B C 1
ATOM 2005 O O . LEU B 1 50 ? -1.245 11.68 10.016 1 89.38 50 LEU B O 1
ATOM 2009 N N . PHE B 1 51 ? 0.501 10.336 10.445 1 92.19 51 PHE B N 1
ATOM 2010 C CA . PHE B 1 51 ? 1.252 10.688 9.25 1 92.19 51 PHE B CA 1
ATOM 2011 C C . PHE B 1 51 ? 1.216 9.555 8.227 1 92.19 51 PHE B C 1
ATOM 2013 O O . PHE B 1 51 ? 1.908 8.547 8.391 1 92.19 51 PHE B O 1
ATOM 2020 N N . HIS B 1 52 ? 0.405 9.695 7.141 1 92.25 52 HIS B N 1
ATOM 2021 C CA . HIS B 1 52 ? 0.251 8.688 6.098 1 92.25 52 HIS B CA 1
ATOM 2022 C C . HIS B 1 52 ? 1.02 9.07 4.84 1 92.25 52 HIS B C 1
ATOM 2024 O O . HIS B 1 52 ? 0.879 10.195 4.34 1 92.25 52 HIS B O 1
ATOM 2030 N N . MET B 1 53 ? 1.827 8.156 4.359 1 93.31 53 MET B N 1
ATOM 2031 C CA . MET B 1 53 ? 2.596 8.367 3.139 1 93.31 53 MET B CA 1
ATOM 2032 C C . MET B 1 53 ? 2.299 7.277 2.115 1 93.31 53 MET B C 1
ATOM 2034 O O . MET B 1 53 ? 2.168 6.105 2.471 1 93.31 53 MET B O 1
ATOM 2038 N N . GLN B 1 54 ? 2.209 7.703 0.901 1 93.5 54 GLN B N 1
ATOM 2039 C CA . GLN B 1 54 ? 2.012 6.77 -0.203 1 93.5 54 GLN B CA 1
ATOM 2040 C C . GLN B 1 54 ? 2.951 7.086 -1.364 1 93.5 54 GLN B C 1
ATOM 2042 O O . GLN B 1 54 ? 3.023 8.227 -1.816 1 93.5 54 GLN B O 1
ATOM 2047 N N . ILE B 1 55 ? 3.689 6.074 -1.77 1 93.19 55 ILE B N 1
ATOM 2048 C CA . ILE B 1 55 ? 4.52 6.223 -2.961 1 93.19 55 ILE B CA 1
ATOM 2049 C C . ILE B 1 55 ? 3.674 6.004 -4.211 1 93.19 55 ILE B C 1
ATOM 2051 O O . ILE B 1 55 ? 2.805 5.129 -4.234 1 93.19 55 ILE B O 1
ATOM 2055 N N . MET B 1 56 ? 3.967 6.746 -5.234 1 91.75 56 MET B N 1
ATOM 2056 C CA . MET B 1 56 ? 3.096 6.789 -6.406 1 91.75 56 MET B CA 1
ATOM 2057 C C . MET B 1 56 ? 3.607 5.859 -7.5 1 91.75 56 MET B C 1
ATOM 2059 O O . MET B 1 56 ? 3.084 5.859 -8.617 1 91.75 56 MET B O 1
ATOM 2063 N N . HIS B 1 57 ? 4.547 5.008 -7.207 1 91.38 57 HIS B N 1
ATOM 2064 C CA . HIS B 1 57 ? 5.184 4.121 -8.172 1 91.38 57 HIS B CA 1
ATOM 2065 C C . HIS B 1 57 ? 4.828 2.662 -7.902 1 91.38 57 HIS B C 1
ATOM 2067 O O . HIS B 1 57 ? 4.488 2.303 -6.773 1 91.38 57 HIS B O 1
ATOM 2073 N N . THR B 1 58 ? 4.984 1.859 -8.961 1 94 58 THR B N 1
ATOM 2074 C CA . THR B 1 58 ? 4.652 0.444 -8.828 1 94 58 THR B CA 1
ATOM 2075 C C . THR B 1 58 ? 5.922 -0.402 -8.75 1 94 58 THR B C 1
ATOM 2077 O O . THR B 1 58 ? 5.852 -1.619 -8.562 1 94 58 THR B O 1
ATOM 2080 N N . SER B 1 59 ? 7.035 0.215 -8.867 1 94.31 59 SER B N 1
ATOM 2081 C CA . SER B 1 59 ? 8.281 -0.538 -8.844 1 94.31 59 SER B CA 1
ATOM 2082 C C . SER B 1 59 ? 9.203 -0.039 -7.734 1 94.31 59 SER B C 1
ATOM 2084 O O . SER B 1 59 ? 10.43 -0.183 -7.824 1 94.31 59 SER B O 1
ATOM 2086 N N . ALA B 1 60 ? 8.656 0.669 -6.809 1 95.25 60 ALA B N 1
ATOM 2087 C CA . ALA B 1 60 ? 9.305 1.095 -5.57 1 95.25 60 ALA B CA 1
ATOM 2088 C C . ALA B 1 60 ? 8.352 0.974 -4.383 1 95.25 60 ALA B C 1
ATOM 2090 O O . ALA B 1 60 ? 7.133 0.891 -4.562 1 95.25 60 ALA B O 1
ATOM 2091 N N . SER B 1 61 ? 8.969 0.938 -3.223 1 96.12 61 SER B N 1
ATOM 2092 C CA . SER B 1 61 ? 8.141 0.742 -2.035 1 96.12 61 SER B CA 1
ATOM 2093 C C . SER B 1 61 ? 8.664 1.561 -0.859 1 96.12 61 SER B C 1
ATOM 2095 O O . SER B 1 61 ? 9.711 2.197 -0.956 1 96.12 61 SER B O 1
ATOM 2097 N N . LEU B 1 62 ? 7.805 1.628 0.119 1 96.19 62 LEU B N 1
ATOM 2098 C CA . LEU B 1 62 ? 8.156 2.217 1.407 1 96.19 62 LEU B CA 1
ATOM 2099 C C . LEU B 1 62 ? 8.227 1.148 2.492 1 96.19 62 LEU B C 1
ATOM 2101 O O . LEU B 1 62 ? 7.414 0.218 2.506 1 96.19 62 LEU B O 1
ATOM 2105 N N . ALA B 1 63 ? 9.203 1.339 3.379 1 97.38 63 ALA B N 1
ATOM 2106 C CA . ALA B 1 63 ? 9.344 0.409 4.496 1 97.38 63 ALA B CA 1
ATOM 2107 C C . ALA B 1 63 ? 9.789 1.135 5.762 1 97.38 63 ALA B C 1
ATOM 2109 O O . ALA B 1 63 ? 10.266 2.27 5.695 1 97.38 63 ALA B O 1
ATOM 2110 N N . LEU B 1 64 ? 9.516 0.585 6.898 1 97.19 64 LEU B N 1
ATOM 2111 C CA . LEU B 1 64 ? 9.945 1.049 8.211 1 97.19 64 LEU B CA 1
ATOM 2112 C C . LEU B 1 64 ? 10.812 0.001 8.906 1 97.19 64 LEU B C 1
ATOM 2114 O O . LEU B 1 64 ? 10.328 -1.078 9.25 1 97.19 64 LEU B O 1
ATOM 2118 N N . ASN B 1 65 ? 12.086 0.329 9.047 1 98.12 65 ASN B N 1
ATOM 2119 C CA . ASN B 1 65 ? 13.016 -0.648 9.602 1 98.12 65 ASN B CA 1
ATOM 2120 C C . ASN B 1 65 ? 14.281 0.02 10.133 1 98.12 65 ASN B C 1
ATOM 2122 O O . ASN B 1 65 ? 14.266 1.198 10.492 1 98.12 65 ASN B O 1
ATOM 2126 N N . GLU B 1 66 ? 15.383 -0.71 10.219 1 97.62 66 GLU B N 1
ATOM 2127 C CA . GLU B 1 66 ? 16.641 -0.334 10.867 1 97.62 66 GLU B CA 1
ATOM 2128 C C . GLU B 1 66 ? 17.188 0.972 10.297 1 97.62 66 GLU B C 1
ATOM 2130 O O . GLU B 1 66 ? 17.234 1.151 9.078 1 97.62 66 GLU B O 1
ATOM 2135 N N . ASN B 1 67 ? 17.547 1.839 11.219 1 97.69 67 ASN B N 1
ATOM 2136 C CA . ASN B 1 67 ? 18.047 3.127 10.758 1 97.69 67 ASN B CA 1
ATOM 2137 C C . ASN B 1 67 ? 19.531 3.303 11.117 1 97.69 67 ASN B C 1
ATOM 2139 O O . ASN B 1 67 ? 20.078 4.387 10.953 1 97.69 67 ASN B O 1
ATOM 2143 N N . TRP B 1 68 ? 20.188 2.365 11.539 1 97 68 TRP B N 1
ATOM 2144 C CA . TRP B 1 68 ? 21.531 2.586 12.062 1 97 68 TRP B CA 1
ATOM 2145 C C . TRP B 1 68 ? 22.578 1.893 11.203 1 97 68 TRP B C 1
ATOM 2147 O O . TRP B 1 68 ? 23.453 2.547 10.633 1 97 68 TRP B O 1
ATOM 2157 N N . ASP B 1 69 ? 22.625 0.583 11.094 1 97.94 69 ASP B N 1
ATOM 2158 C CA . ASP B 1 69 ? 23.609 -0.218 10.359 1 97.94 69 ASP B CA 1
ATOM 2159 C C . ASP B 1 69 ? 23.203 -0.381 8.898 1 97.94 69 ASP B C 1
ATOM 2161 O O . ASP B 1 69 ? 22.219 -1.049 8.594 1 97.94 69 ASP B O 1
ATOM 2165 N N . PRO B 1 70 ? 23.953 0.158 7.953 1 96.75 70 PRO B N 1
ATOM 2166 C CA . PRO B 1 70 ? 23.594 0.076 6.535 1 96.75 70 PRO B CA 1
ATOM 2167 C C . PRO B 1 70 ? 23.641 -1.351 5.996 1 96.75 70 PRO B C 1
ATOM 2169 O O . PRO B 1 70 ? 23.047 -1.642 4.953 1 96.75 70 PRO B O 1
ATOM 2172 N N . ASP B 1 71 ? 24.297 -2.268 6.676 1 98.25 71 ASP B N 1
ATOM 2173 C CA . ASP B 1 71 ? 24.375 -3.652 6.219 1 98.25 71 ASP B CA 1
ATOM 2174 C C . ASP B 1 71 ? 22.984 -4.305 6.211 1 98.25 71 ASP B C 1
ATOM 2176 O O . ASP B 1 71 ? 22.734 -5.215 5.422 1 98.25 71 ASP B O 1
ATOM 2180 N N . VAL B 1 72 ? 22.109 -3.824 7.086 1 98.44 72 VAL B N 1
ATOM 2181 C CA . VAL B 1 72 ? 20.766 -4.379 7.148 1 98.44 72 VAL B CA 1
ATOM 2182 C C . VAL B 1 72 ? 20.031 -4.148 5.824 1 98.44 72 VAL B C 1
ATOM 2184 O O . VAL B 1 72 ? 19.391 -5.055 5.293 1 98.44 72 VAL B O 1
ATOM 2187 N N . ARG B 1 73 ? 20.188 -2.965 5.254 1 97.81 73 ARG B N 1
ATOM 2188 C CA . ARG B 1 73 ? 19.562 -2.65 3.977 1 97.81 73 ARG B CA 1
ATOM 2189 C C . ARG B 1 73 ? 20.172 -3.463 2.846 1 97.81 73 ARG B C 1
ATOM 2191 O O . ARG B 1 73 ? 19.469 -3.961 1.97 1 97.81 73 ARG B O 1
ATOM 2198 N N . ASP B 1 74 ? 21.453 -3.596 2.885 1 98 74 ASP B N 1
ATOM 2199 C CA . ASP B 1 74 ? 22.141 -4.391 1.869 1 98 74 ASP B CA 1
ATOM 2200 C C . ASP B 1 74 ? 21.703 -5.852 1.931 1 98 74 ASP B C 1
ATOM 2202 O O . ASP B 1 74 ? 21.469 -6.48 0.896 1 98 74 ASP B O 1
ATOM 2206 N N . ASP B 1 75 ? 21.594 -6.383 3.143 1 98.69 75 ASP B N 1
ATOM 2207 C CA . ASP B 1 75 ? 21.203 -7.781 3.312 1 98.69 75 ASP B CA 1
ATOM 2208 C C . ASP B 1 75 ? 19.766 -8.008 2.863 1 98.69 75 ASP B C 1
ATOM 2210 O O . ASP B 1 75 ? 19.438 -9.047 2.291 1 98.69 75 ASP B O 1
ATOM 2214 N N . VAL B 1 76 ? 18.938 -7.031 3.156 1 98.25 76 VAL B N 1
ATOM 2215 C CA . VAL B 1 76 ? 17.547 -7.133 2.711 1 98.25 76 VAL B CA 1
ATOM 2216 C C . VAL B 1 76 ? 17.5 -7.156 1.186 1 98.25 76 VAL B C 1
ATOM 2218 O O . VAL B 1 76 ? 16.781 -7.973 0.593 1 98.25 76 VAL B O 1
ATOM 2221 N N . GLU B 1 77 ? 18.234 -6.277 0.585 1 97.75 77 GLU B N 1
ATOM 2222 C CA . GLU B 1 77 ? 18.281 -6.242 -0.873 1 97.75 77 GLU B CA 1
ATOM 2223 C C . GLU B 1 77 ? 18.781 -7.57 -1.44 1 97.75 77 GLU B C 1
ATOM 2225 O O . GLU B 1 77 ? 18.203 -8.102 -2.395 1 97.75 77 GLU B O 1
ATOM 2230 N N . ASN B 1 78 ? 19.812 -8.094 -0.835 1 97.94 78 ASN B N 1
ATOM 2231 C CA . ASN B 1 78 ? 20.359 -9.367 -1.279 1 97.94 78 ASN B CA 1
ATOM 2232 C C . ASN B 1 78 ? 19.344 -10.5 -1.144 1 97.94 78 ASN B C 1
ATOM 2234 O O . ASN B 1 78 ? 19.203 -11.328 -2.045 1 97.94 78 ASN B O 1
ATOM 2238 N N . PHE B 1 79 ? 18.734 -10.523 -0.036 1 98.44 79 PHE B N 1
ATOM 2239 C CA . PHE B 1 79 ? 17.719 -11.539 0.197 1 98.44 79 PHE B CA 1
ATOM 2240 C C . PHE B 1 79 ? 16.609 -11.438 -0.846 1 98.44 79 PHE B C 1
ATOM 2242 O O . PHE B 1 79 ? 16.219 -12.445 -1.438 1 98.44 79 PHE B O 1
ATOM 2249 N N . MET B 1 80 ? 16.172 -10.25 -1.102 1 97.75 80 MET B N 1
ATOM 2250 C CA . MET B 1 80 ? 15.055 -10.047 -2.029 1 97.75 80 MET B CA 1
ATOM 2251 C C . MET B 1 80 ? 15.461 -10.414 -3.451 1 97.75 80 MET B C 1
ATOM 2253 O O . MET B 1 80 ? 14.641 -10.906 -4.23 1 97.75 80 MET B O 1
ATOM 2257 N N . ASN B 1 81 ? 16.672 -10.141 -3.826 1 97.38 81 ASN B N 1
ATOM 2258 C CA . ASN B 1 81 ? 17.156 -10.516 -5.145 1 97.38 81 ASN B CA 1
ATOM 2259 C C . ASN B 1 81 ? 17.156 -12.031 -5.332 1 97.38 81 ASN B C 1
ATOM 2261 O O . ASN B 1 81 ? 16.938 -12.523 -6.445 1 97.38 81 ASN B O 1
ATOM 2265 N N . LYS B 1 82 ? 17.375 -12.773 -4.277 1 97.44 82 LYS B N 1
ATOM 2266 C CA . LYS B 1 82 ? 17.312 -14.227 -4.332 1 97.44 82 LYS B CA 1
ATOM 2267 C C . LYS B 1 82 ? 15.867 -14.719 -4.359 1 97.44 82 LYS B C 1
ATOM 2269 O O . LYS B 1 82 ? 15.547 -15.68 -5.062 1 97.44 82 LYS B O 1
ATOM 2274 N N . LEU B 1 83 ? 15.102 -14.094 -3.621 1 97.25 83 LEU B N 1
ATOM 2275 C CA . LEU B 1 83 ? 13.703 -14.5 -3.521 1 97.25 83 LEU B CA 1
ATOM 2276 C C . LEU B 1 83 ? 12.969 -14.25 -4.836 1 97.25 83 LEU B C 1
ATOM 2278 O O . LEU B 1 83 ? 12.156 -15.07 -5.262 1 97.25 83 LEU B O 1
ATOM 2282 N N . VAL B 1 84 ? 13.164 -13.086 -5.391 1 97.81 84 VAL B N 1
ATOM 2283 C CA . VAL B 1 84 ? 12.539 -12.68 -6.645 1 97.81 84 VAL B CA 1
ATOM 2284 C C . VAL B 1 84 ? 13.609 -12.43 -7.703 1 97.81 84 VAL B C 1
ATOM 2286 O O . VAL B 1 84 ? 13.891 -11.281 -8.055 1 97.81 84 VAL B O 1
ATOM 2289 N N . PRO B 1 85 ? 14.094 -13.477 -8.273 1 96.88 85 PRO B N 1
ATOM 2290 C CA . PRO B 1 85 ? 15.211 -13.305 -9.203 1 96.88 85 PRO B CA 1
ATOM 2291 C C . PRO B 1 85 ? 14.773 -12.75 -10.555 1 96.88 85 PRO B C 1
ATOM 2293 O O . PRO B 1 85 ? 13.586 -12.805 -10.898 1 96.88 85 PRO B O 1
ATOM 2296 N N . GLU B 1 86 ? 15.711 -12.234 -11.305 1 95.75 86 GLU B N 1
ATOM 2297 C CA . GLU B 1 86 ? 15.438 -11.586 -12.586 1 95.75 86 GLU B CA 1
ATOM 2298 C C . GLU B 1 86 ? 15.312 -12.609 -13.711 1 95.75 86 GLU B C 1
ATOM 2300 O O . GLU B 1 86 ? 14.82 -12.297 -14.797 1 95.75 86 GLU B O 1
ATOM 2305 N N . ASN B 1 87 ? 15.695 -13.758 -13.477 1 93.69 87 ASN B N 1
ATOM 2306 C CA . ASN B 1 87 ? 15.82 -14.703 -14.57 1 93.69 87 ASN B CA 1
ATOM 2307 C C . ASN B 1 87 ? 14.641 -15.672 -14.625 1 93.69 87 ASN B C 1
ATOM 2309 O O . ASN B 1 87 ? 14.711 -16.719 -15.273 1 93.69 87 ASN B O 1
ATOM 2313 N N . LEU B 1 88 ? 13.617 -15.438 -13.938 1 93.81 88 LEU B N 1
ATOM 2314 C CA . LEU B 1 88 ? 12.398 -16.219 -14.109 1 93.81 88 LEU B CA 1
ATOM 2315 C C . LEU B 1 88 ? 11.734 -15.898 -15.453 1 93.81 88 LEU B C 1
ATOM 2317 O O . LEU B 1 88 ? 11.984 -14.852 -16.031 1 93.81 88 LEU B O 1
ATOM 2321 N N . PRO B 1 89 ? 10.961 -16.859 -15.984 1 94.56 89 PRO B N 1
ATOM 2322 C CA . PRO B 1 89 ? 10.289 -16.609 -17.266 1 94.56 89 PRO B CA 1
ATOM 2323 C C . PRO B 1 89 ? 9.086 -15.68 -17.125 1 94.56 89 PRO B C 1
ATOM 2325 O O . PRO B 1 89 ? 7.945 -16.109 -17.344 1 94.56 89 PRO B O 1
ATOM 2328 N N . TYR B 1 90 ? 9.367 -14.492 -16.953 1 96 90 TYR B N 1
ATOM 2329 C CA . TYR B 1 90 ? 8.32 -13.484 -16.828 1 96 90 TYR B CA 1
ATOM 2330 C C . TYR B 1 90 ? 7.695 -13.188 -18.188 1 96 90 TYR B C 1
ATOM 2332 O O . TYR B 1 90 ? 8.406 -13.07 -19.188 1 96 90 TYR B O 1
ATOM 2340 N N . GLN B 1 91 ? 6.383 -13.094 -18.234 1 95.94 91 GLN B N 1
ATOM 2341 C CA . GLN B 1 91 ? 5.676 -12.656 -19.438 1 95.94 91 GLN B CA 1
ATOM 2342 C C . GLN B 1 91 ? 5.867 -11.164 -19.672 1 95.94 91 GLN B C 1
ATOM 2344 O O . GLN B 1 91 ? 6.105 -10.734 -20.812 1 95.94 91 GLN B O 1
ATOM 2349 N N . HIS B 1 92 ? 5.73 -10.312 -18.625 1 93.62 92 HIS B N 1
ATOM 2350 C CA . HIS B 1 92 ? 6 -8.875 -18.688 1 93.62 92 HIS B CA 1
ATOM 2351 C C . HIS B 1 92 ? 7.496 -8.602 -18.797 1 93.62 92 HIS B C 1
ATOM 2353 O O . HIS B 1 92 ? 8.164 -8.398 -17.766 1 93.62 92 HIS B O 1
ATOM 2359 N N . SER B 1 93 ? 8.023 -8.5 -19.969 1 89.94 93 SER B N 1
ATOM 2360 C CA . SER B 1 93 ? 9.477 -8.477 -20.141 1 89.94 93 SER B CA 1
ATOM 2361 C C . SER B 1 93 ? 9.914 -7.312 -21.016 1 89.94 93 SER B C 1
ATOM 2363 O O . SER B 1 93 ? 11.109 -7.148 -21.281 1 89.94 93 SER B O 1
ATOM 2365 N N . CYS B 1 94 ? 9.023 -6.434 -21.219 1 86.56 94 CYS B N 1
ATOM 2366 C CA . CYS B 1 94 ? 9.312 -5.438 -22.25 1 86.56 94 CYS B CA 1
ATOM 2367 C C . CYS B 1 94 ? 10.031 -4.234 -21.656 1 86.56 94 CYS B C 1
ATOM 2369 O O . CYS B 1 94 ? 10.461 -3.338 -22.375 1 86.56 94 CYS B O 1
ATOM 2371 N N . GLU B 1 95 ? 10.219 -4.109 -20.438 1 88.06 95 GLU B N 1
ATOM 2372 C CA . GLU B 1 95 ? 10.797 -2.922 -19.812 1 88.06 95 GLU B CA 1
ATOM 2373 C C . GL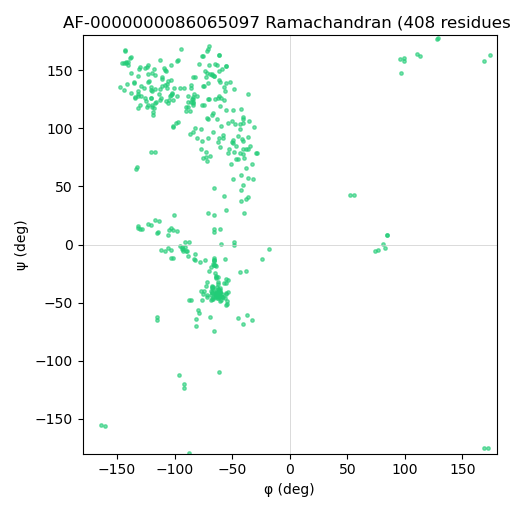U B 1 95 ? 12.125 -3.244 -19.125 1 88.06 95 GLU B C 1
ATOM 2375 O O . GLU B 1 95 ? 12.531 -2.557 -18.188 1 88.06 95 GLU B O 1
ATOM 2380 N N . GLY B 1 96 ? 12.773 -4.324 -19.5 1 90.19 96 GLY B N 1
ATOM 2381 C CA . GLY B 1 96 ? 14.047 -4.742 -18.938 1 90.19 96 GLY B CA 1
ATOM 2382 C C . GLY B 1 96 ? 13.898 -5.824 -17.875 1 90.19 96 GLY B C 1
ATOM 2383 O O . GLY B 1 96 ? 12.836 -5.984 -17.281 1 90.19 96 GLY B O 1
ATOM 2384 N N . PRO B 1 97 ? 14.977 -6.52 -17.625 1 93.5 97 PRO B N 1
ATOM 2385 C CA . PRO B 1 97 ? 14.922 -7.68 -16.734 1 93.5 97 PRO B CA 1
ATOM 2386 C C . PRO B 1 97 ? 14.648 -7.297 -15.281 1 93.5 97 PRO B C 1
ATOM 2388 O O . PRO B 1 97 ? 14.234 -8.141 -14.477 1 93.5 97 PRO B O 1
ATOM 2391 N N . ASP B 1 98 ? 14.867 -6.082 -14.93 1 94.5 98 ASP B N 1
ATOM 2392 C CA . ASP B 1 98 ? 14.719 -5.668 -13.539 1 94.5 98 ASP B CA 1
ATOM 2393 C C . ASP B 1 98 ? 13.32 -5.117 -13.273 1 94.5 98 ASP B C 1
ATOM 2395 O O . ASP B 1 98 ? 12.992 -4.773 -12.133 1 94.5 98 ASP B O 1
ATOM 2399 N N . ASP B 1 99 ? 12.492 -5.043 -14.258 1 94.62 99 ASP B N 1
ATOM 2400 C CA . ASP B 1 99 ? 11.203 -4.383 -14.086 1 94.62 99 ASP B CA 1
ATOM 2401 C C . ASP B 1 99 ? 10.203 -5.301 -13.383 1 94.62 99 ASP B C 1
ATOM 2403 O O . ASP B 1 99 ? 9.656 -4.945 -12.336 1 94.62 99 ASP B O 1
ATOM 2407 N N . MET B 1 100 ? 9.953 -6.484 -13.938 1 96.44 100 MET B N 1
ATOM 2408 C CA . MET B 1 100 ? 8.922 -7.348 -13.367 1 96.44 100 MET B CA 1
ATOM 2409 C C . MET B 1 100 ? 9.273 -7.738 -11.938 1 96.44 100 MET B C 1
ATOM 2411 O O . MET B 1 100 ? 8.414 -7.695 -11.055 1 96.44 100 MET B O 1
ATOM 2415 N N . PRO B 1 101 ? 10.555 -8.125 -11.625 1 97.44 101 PRO B N 1
ATOM 2416 C CA . PRO B 1 101 ? 10.883 -8.359 -10.219 1 97.44 101 PRO B CA 1
ATOM 2417 C C . PRO B 1 101 ? 10.57 -7.156 -9.336 1 97.44 101 PRO B C 1
ATOM 2419 O O . PRO B 1 101 ? 10.172 -7.32 -8.18 1 97.44 101 PRO B O 1
ATOM 2422 N N . ALA B 1 102 ? 10.719 -6 -9.859 1 97.19 102 ALA B N 1
ATOM 2423 C CA . ALA B 1 102 ? 10.461 -4.785 -9.094 1 97.19 102 ALA B CA 1
ATOM 2424 C C . ALA B 1 102 ? 8.984 -4.688 -8.703 1 97.19 102 ALA B C 1
ATOM 2426 O O . ALA B 1 102 ? 8.656 -4.301 -7.578 1 97.19 102 ALA B O 1
ATOM 2427 N N . HIS B 1 103 ? 8.125 -4.961 -9.609 1 97.5 103 HIS B N 1
ATOM 2428 C CA . HIS B 1 103 ? 6.695 -4.977 -9.297 1 97.5 103 HIS B CA 1
ATOM 2429 C C . HIS B 1 103 ? 6.395 -5.941 -8.156 1 97.5 103 HIS B C 1
ATOM 2431 O O . HIS B 1 103 ? 5.625 -5.617 -7.25 1 97.5 103 HIS B O 1
ATOM 2437 N N . ILE B 1 104 ? 6.938 -7.125 -8.203 1 97.81 104 ILE B N 1
ATOM 2438 C CA . ILE B 1 104 ? 6.688 -8.148 -7.195 1 97.81 104 ILE B CA 1
ATOM 2439 C C . ILE B 1 104 ? 7.238 -7.691 -5.848 1 97.81 104 ILE B C 1
ATOM 2441 O O . ILE B 1 104 ? 6.555 -7.793 -4.824 1 97.81 104 ILE B O 1
ATOM 2445 N N . LYS B 1 105 ? 8.453 -7.164 -5.852 1 98 105 LYS B N 1
ATOM 2446 C CA . LYS B 1 105 ? 9.039 -6.664 -4.609 1 98 105 LYS B CA 1
ATOM 2447 C C . LYS B 1 105 ? 8.195 -5.543 -4.016 1 98 105 LYS B C 1
ATOM 2449 O O . LYS B 1 105 ? 8.023 -5.465 -2.797 1 98 105 LYS B O 1
ATOM 2454 N N . ALA B 1 106 ? 7.723 -4.691 -4.875 1 96.94 106 ALA B N 1
ATOM 2455 C CA . ALA B 1 106 ? 6.883 -3.586 -4.418 1 96.94 106 ALA B CA 1
ATOM 2456 C C . ALA B 1 106 ? 5.617 -4.102 -3.742 1 96.94 106 ALA B C 1
ATOM 2458 O O . ALA B 1 106 ? 5.137 -3.506 -2.775 1 96.94 106 ALA B O 1
ATOM 2459 N N . LEU B 1 107 ? 5.051 -5.164 -4.246 1 96.75 107 LEU B N 1
ATOM 2460 C CA . LEU B 1 107 ? 3.863 -5.766 -3.652 1 96.75 107 LEU B CA 1
ATOM 2461 C C . LEU B 1 107 ? 4.184 -6.383 -2.295 1 96.75 107 LEU B C 1
ATOM 2463 O O . LEU B 1 107 ? 3.375 -6.312 -1.368 1 96.75 107 LEU B O 1
ATOM 2467 N N . LEU B 1 108 ? 5.281 -6.984 -2.193 1 96.38 108 LEU B N 1
ATOM 2468 C CA . LEU B 1 108 ? 5.656 -7.68 -0.966 1 96.38 108 LEU B CA 1
ATOM 2469 C C . LEU B 1 108 ? 5.984 -6.684 0.143 1 96.38 108 LEU B C 1
ATOM 2471 O O . LEU B 1 108 ? 5.738 -6.957 1.32 1 96.38 108 LEU B O 1
ATOM 2475 N N . PHE B 1 109 ? 6.539 -5.508 -0.187 1 95.56 109 PHE B N 1
ATOM 2476 C CA . PHE B 1 109 ? 6.898 -4.492 0.798 1 95.56 109 PHE B CA 1
ATOM 2477 C C . PHE B 1 109 ? 5.707 -3.604 1.122 1 95.56 109 PHE B C 1
ATOM 2479 O O . PHE B 1 109 ? 5.402 -3.363 2.293 1 95.56 109 PHE B O 1
ATOM 2486 N N . GLY B 1 110 ? 5.086 -3.166 0.026 1 93.62 110 GLY B N 1
ATOM 2487 C CA . GLY B 1 110 ? 3.971 -2.248 0.201 1 93.62 110 GLY B CA 1
ATOM 2488 C C . GLY B 1 110 ? 4.273 -0.843 -0.283 1 93.62 110 GLY B C 1
ATOM 2489 O O . GLY B 1 110 ? 5.438 -0.449 -0.374 1 93.62 110 GLY B O 1
ATOM 2490 N N . SER B 1 111 ? 3.213 -0.051 -0.453 1 94.12 111 SER B N 1
ATOM 2491 C CA . SER B 1 111 ? 3.365 1.263 -1.068 1 94.12 111 SER B CA 1
ATOM 2492 C C . SER B 1 111 ? 3.107 2.379 -0.062 1 94.12 111 SER B C 1
ATOM 2494 O O . SER B 1 111 ? 3.322 3.555 -0.362 1 94.12 111 SER B O 1
ATOM 2496 N N . SER B 1 112 ? 2.709 1.986 1.148 1 94.12 112 SER B N 1
ATOM 2497 C CA . SER B 1 112 ? 2.324 3.051 2.068 1 94.12 112 SER B CA 1
ATOM 2498 C C . SER B 1 112 ? 2.766 2.736 3.494 1 94.12 112 SER B C 1
ATOM 2500 O O . SER B 1 112 ? 3.057 1.584 3.818 1 94.12 112 SER B O 1
ATOM 2502 N N . LEU B 1 113 ? 2.895 3.84 4.281 1 94.62 113 LEU B N 1
ATOM 2503 C CA . LEU B 1 113 ? 3.16 3.795 5.715 1 94.62 113 LEU B CA 1
ATOM 2504 C C . LEU B 1 113 ? 2.27 4.777 6.465 1 94.62 113 LEU B C 1
ATOM 2506 O O . LEU B 1 113 ? 2.014 5.883 5.98 1 94.62 113 LEU B O 1
ATOM 2510 N N . SER B 1 114 ? 1.796 4.391 7.57 1 92.38 114 SER B N 1
ATOM 2511 C CA . SER B 1 114 ? 1.131 5.273 8.523 1 92.38 114 SER B CA 1
ATOM 2512 C C . SER B 1 114 ? 1.859 5.293 9.867 1 92.38 114 SER B C 1
ATOM 2514 O O . SER B 1 114 ? 1.999 4.254 10.516 1 92.38 114 SER B O 1
ATOM 2516 N N . ILE B 1 115 ? 2.295 6.512 10.203 1 93.44 115 ILE B N 1
ATOM 2517 C CA . ILE B 1 115 ? 3.113 6.66 11.398 1 93.44 115 ILE B CA 1
ATOM 2518 C C . ILE B 1 115 ? 2.432 7.613 12.375 1 93.44 115 ILE B C 1
ATOM 2520 O O . ILE B 1 115 ? 1.992 8.695 11.992 1 93.44 115 ILE B O 1
ATOM 2524 N N . PRO B 1 116 ? 2.346 7.277 13.609 1 92 116 PRO B N 1
ATOM 2525 C CA . PRO B 1 116 ? 1.763 8.195 14.594 1 92 116 PRO B CA 1
ATOM 2526 C C . PRO B 1 116 ? 2.609 9.453 14.797 1 92 116 PRO B C 1
ATOM 2528 O O . PRO B 1 116 ? 3.836 9.398 14.672 1 92 116 PRO B O 1
ATOM 2531 N N . ILE B 1 117 ? 1.892 10.516 15.016 1 89.38 117 ILE B N 1
ATOM 2532 C CA . ILE B 1 117 ? 2.508 11.766 15.453 1 89.38 117 ILE B CA 1
ATOM 2533 C C . ILE B 1 117 ? 2.281 11.961 16.953 1 89.38 117 ILE B C 1
ATOM 2535 O O . ILE B 1 117 ? 1.169 11.766 17.438 1 89.38 117 ILE B O 1
ATOM 2539 N N . THR B 1 118 ? 3.35 12.242 17.609 1 89.25 118 THR B N 1
ATOM 2540 C CA . THR B 1 118 ? 3.271 12.586 19.031 1 89.25 118 THR B CA 1
ATOM 2541 C C . THR B 1 118 ? 4.074 13.852 19.312 1 89.25 118 THR B C 1
ATOM 2543 O O . THR B 1 118 ? 5.277 13.906 19.062 1 89.25 118 THR B O 1
ATOM 2546 N N . ASP B 1 119 ? 3.324 14.898 19.766 1 89 119 ASP B N 1
ATOM 2547 C CA . ASP B 1 119 ? 3.939 16.156 20.156 1 89 119 ASP B CA 1
ATOM 2548 C C . ASP B 1 119 ? 4.773 16.734 19.016 1 89 119 ASP B C 1
ATOM 2550 O O . ASP B 1 119 ? 5.93 17.109 19.203 1 89 119 ASP B O 1
ATOM 2554 N N . GLY B 1 120 ? 4.223 16.656 17.828 1 89.19 120 GLY B N 1
ATOM 2555 C CA . GLY B 1 120 ? 4.777 17.344 16.688 1 89.19 120 GLY B CA 1
ATOM 2556 C C . GLY B 1 120 ? 5.883 16.562 16 1 89.19 120 GLY B C 1
ATOM 2557 O O . GLY B 1 120 ? 6.57 17.094 15.117 1 89.19 120 GLY B O 1
ATOM 2558 N N . LYS B 1 121 ? 6.039 15.336 16.438 1 93.56 121 LYS B N 1
ATOM 2559 C CA . LYS B 1 121 ? 7.109 14.523 15.867 1 93.56 121 LYS B CA 1
ATOM 2560 C C . LYS B 1 121 ? 6.59 13.148 15.438 1 93.56 121 LYS B C 1
ATOM 2562 O O . LYS B 1 121 ? 5.621 12.648 16.016 1 93.56 121 LYS B O 1
ATOM 2567 N N . LEU B 1 122 ? 7.277 12.609 14.398 1 94.06 122 LEU B N 1
ATOM 2568 C CA . LEU B 1 122 ? 7.004 11.211 14.109 1 94.06 122 LEU B CA 1
ATOM 2569 C C . LEU B 1 122 ? 7.371 10.328 15.297 1 94.06 122 LEU B C 1
ATOM 2571 O O . LEU B 1 122 ? 8.469 10.445 15.844 1 94.06 122 LEU B O 1
ATOM 2575 N N . ASN B 1 123 ? 6.414 9.516 15.703 1 94.69 123 ASN B N 1
ATOM 2576 C CA . ASN B 1 123 ? 6.66 8.594 16.812 1 94.69 123 ASN B CA 1
ATOM 2577 C C . ASN B 1 123 ? 7.273 7.285 16.328 1 94.69 123 ASN B C 1
ATOM 2579 O O . ASN B 1 123 ? 6.555 6.363 15.938 1 94.69 123 ASN B O 1
ATOM 2583 N N . LEU B 1 124 ? 8.578 7.211 16.375 1 95.56 124 LEU B N 1
ATOM 2584 C CA . LEU B 1 124 ? 9.344 6.066 15.891 1 95.56 124 LEU B CA 1
ATOM 2585 C C . LEU B 1 124 ? 10.164 5.441 17.016 1 95.56 124 LEU B C 1
ATOM 2587 O O . LEU B 1 124 ? 10.586 6.137 17.938 1 95.56 124 LEU B O 1
ATOM 2591 N N . GLY B 1 125 ? 10.32 4.117 16.906 1 94.94 125 GLY B N 1
ATOM 2592 C CA . GLY B 1 125 ? 11.305 3.504 17.781 1 94.94 125 GLY B CA 1
ATOM 2593 C C . GLY B 1 125 ? 12.711 4.027 17.547 1 94.94 125 GLY B C 1
ATOM 2594 O O . GLY B 1 125 ? 13.008 4.574 16.484 1 94.94 125 GLY B O 1
ATOM 2595 N N . THR B 1 126 ? 13.523 3.775 18.484 1 95.56 126 THR B N 1
ATOM 2596 C CA . THR B 1 126 ? 14.891 4.293 18.469 1 95.56 126 THR B CA 1
ATOM 2597 C C . THR B 1 126 ? 15.609 3.885 17.188 1 95.56 126 THR B C 1
ATOM 2599 O O . THR B 1 126 ? 16.312 4.691 16.578 1 95.56 126 THR B O 1
ATOM 2602 N N . TRP B 1 127 ? 15.406 2.666 16.781 1 96.56 127 TRP B N 1
ATOM 2603 C CA . TRP B 1 127 ? 16.172 2.123 15.664 1 96.56 127 TRP B CA 1
ATOM 2604 C C . TRP B 1 127 ? 15.336 2.061 14.398 1 96.56 127 TRP B C 1
ATOM 2606 O O . TRP B 1 127 ? 15.734 1.433 13.414 1 96.56 127 TRP B O 1
ATOM 2616 N N . GLN B 1 128 ? 14.172 2.738 14.445 1 97.06 128 GLN B N 1
ATOM 2617 C CA . GLN B 1 128 ? 13.297 2.709 13.281 1 97.06 128 GLN B CA 1
ATOM 2618 C C . GLN B 1 128 ? 13.523 3.926 12.391 1 97.06 128 GLN B C 1
ATOM 2620 O O . GLN B 1 128 ? 13.609 5.055 12.875 1 97.06 128 GLN B O 1
ATOM 2625 N N . GLY B 1 129 ? 13.609 3.658 11.07 1 98.12 129 GLY B N 1
ATOM 2626 C CA . GLY B 1 129 ? 13.648 4.688 10.047 1 98.12 129 GLY B CA 1
ATOM 2627 C C . GLY B 1 129 ? 12.844 4.328 8.812 1 98.12 129 GLY B C 1
ATOM 2628 O O . GLY B 1 129 ? 12.578 3.152 8.555 1 98.12 129 GLY B O 1
ATOM 2629 N N . ILE B 1 130 ? 12.43 5.391 8.156 1 97.62 130 ILE B N 1
ATOM 2630 C CA . ILE B 1 130 ? 11.672 5.227 6.918 1 97.62 130 ILE B CA 1
ATOM 2631 C C . ILE B 1 130 ? 12.633 4.941 5.762 1 97.62 130 ILE B C 1
ATOM 2633 O O . ILE B 1 130 ? 13.602 5.68 5.555 1 97.62 130 ILE B O 1
ATOM 2637 N N . TRP B 1 131 ? 12.312 3.83 5.043 1 98 131 TRP B N 1
ATOM 2638 C CA . TRP B 1 131 ? 13.109 3.459 3.881 1 98 131 TRP B CA 1
ATOM 2639 C C . TRP B 1 131 ? 12.352 3.742 2.588 1 9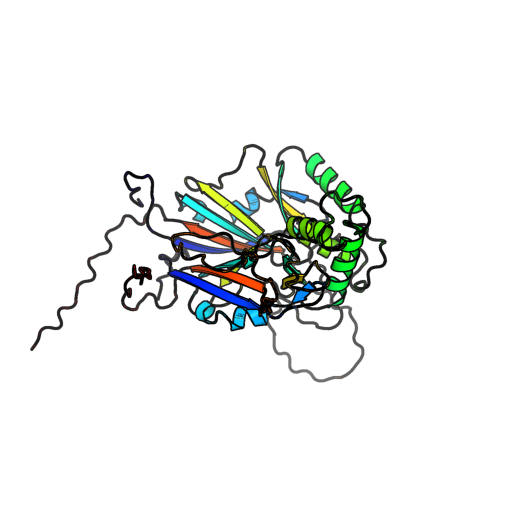8 131 TRP B C 1
ATOM 2641 O O . TRP B 1 131 ? 11.156 3.473 2.49 1 98 131 TRP B O 1
ATOM 2651 N N . LEU B 1 132 ? 13.062 4.348 1.651 1 96.5 132 LEU B N 1
ATOM 2652 C CA . LEU B 1 132 ? 12.695 4.188 0.249 1 96.5 132 LEU B CA 1
ATOM 2653 C C . LEU B 1 132 ? 13.383 2.963 -0.354 1 96.5 132 LEU B C 1
ATOM 2655 O O . LEU B 1 132 ? 14.609 2.873 -0.361 1 96.5 132 LEU B O 1
ATOM 2659 N N . CYS B 1 133 ? 12.578 2.043 -0.777 1 97.06 133 CYS B N 1
ATOM 2660 C CA . CYS B 1 133 ? 13.125 0.873 -1.453 1 97.06 133 CYS B CA 1
ATOM 2661 C C . CYS B 1 133 ? 12.961 0.988 -2.965 1 97.06 133 CYS B C 1
ATOM 2663 O O . CYS B 1 133 ? 11.875 0.751 -3.494 1 97.06 133 CYS B O 1
ATOM 2665 N N . GLU B 1 134 ? 14.07 1.34 -3.578 1 96.06 134 GLU B N 1
ATOM 2666 C CA . GLU B 1 134 ? 14.125 1.345 -5.035 1 96.06 134 GLU B CA 1
ATOM 2667 C C . GLU B 1 134 ? 14.445 -0.044 -5.582 1 96.06 134 GLU B C 1
ATOM 2669 O O . GLU B 1 134 ? 15.508 -0.597 -5.301 1 96.06 134 GLU B O 1
ATOM 2674 N N . HIS B 1 135 ? 13.508 -0.542 -6.43 1 96.81 135 HIS B N 1
ATOM 2675 C CA . HIS B 1 135 ? 13.672 -1.941 -6.809 1 96.81 135 HIS B CA 1
ATOM 2676 C C . HIS B 1 135 ? 14.242 -2.068 -8.219 1 96.81 135 HIS B C 1
ATOM 2678 O O . HIS B 1 135 ? 14.633 -3.16 -8.633 1 96.81 135 HIS B O 1
ATOM 2684 N N . ARG B 1 136 ? 14.281 -1.029 -8.93 1 93.81 136 ARG B N 1
ATOM 2685 C CA . ARG B 1 136 ? 14.898 -1.024 -10.25 1 93.81 136 ARG B CA 1
ATOM 2686 C C . ARG B 1 136 ? 16.328 -0.5 -10.172 1 93.81 136 ARG B C 1
ATOM 2688 O O . ARG B 1 136 ? 16.703 0.192 -9.227 1 93.81 136 ARG B O 1
ATOM 2695 N N . ASN B 1 137 ? 17.078 -0.844 -11.164 1 92 137 ASN B N 1
ATOM 2696 C CA . ASN B 1 137 ? 18.469 -0.387 -11.195 1 92 137 ASN B CA 1
ATOM 2697 C C . ASN B 1 137 ? 18.547 1.132 -11.32 1 92 137 ASN B C 1
ATOM 2699 O O . ASN B 1 137 ? 19.391 1.765 -10.688 1 92 137 ASN B O 1
ATOM 2703 N N . ARG B 1 138 ? 17.719 1.62 -12.133 1 79.31 138 ARG B N 1
ATOM 2704 C CA . ARG B 1 138 ? 17.641 3.066 -12.32 1 79.31 138 ARG B CA 1
ATOM 2705 C C . ARG B 1 138 ? 16.234 3.584 -12.039 1 79.31 138 ARG B C 1
ATOM 2707 O O . ARG B 1 138 ? 15.281 3.174 -12.703 1 79.31 138 ARG B O 1
ATOM 2714 N N . ALA B 1 139 ? 16.203 4.453 -11.086 1 67.38 139 ALA B N 1
ATOM 2715 C CA . ALA B 1 139 ? 14.914 5.02 -10.688 1 67.38 139 ALA B CA 1
ATOM 2716 C C . ALA B 1 139 ? 14.266 5.766 -11.852 1 67.38 139 ALA B C 1
ATOM 2718 O O . ALA B 1 139 ? 14.953 6.395 -12.656 1 67.38 139 ALA B O 1
ATOM 2719 N N . GLY B 1 140 ? 12.859 5.781 -11.898 1 55.44 140 GLY B N 1
ATOM 2720 C CA . GLY B 1 140 ? 12.148 6.602 -12.867 1 55.44 140 GLY B CA 1
ATOM 2721 C C . GLY B 1 140 ? 12.148 6.008 -14.266 1 55.44 140 GLY B C 1
ATOM 2722 O O . GLY B 1 140 ? 11.625 6.617 -15.203 1 55.44 140 GLY B O 1
ATOM 2723 N N . GLN B 1 141 ? 12.805 4.926 -14.539 1 47.78 141 GLN B N 1
ATOM 2724 C CA . GLN B 1 141 ? 12.836 4.352 -15.883 1 47.78 141 GLN B CA 1
ATOM 2725 C C . GLN B 1 141 ? 11.5 3.701 -16.234 1 47.78 141 GLN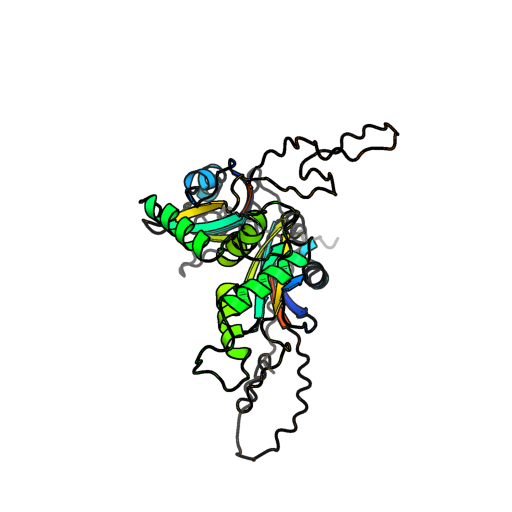 B C 1
ATOM 2727 O O . GLN B 1 141 ? 11.023 2.816 -15.516 1 47.78 141 GLN B O 1
ATOM 2732 N N . CYS B 1 142 ? 10.43 4.527 -16.547 1 45.38 142 CYS B N 1
ATOM 2733 C CA . CYS B 1 142 ? 9.234 3.939 -17.141 1 45.38 142 CYS B CA 1
ATOM 2734 C C . CYS B 1 142 ? 9.453 3.631 -18.609 1 45.38 142 CYS B C 1
ATOM 2736 O O . CYS B 1 142 ? 9.672 4.543 -19.422 1 45.38 142 CYS B O 1
ATOM 2738 N N . ALA B 1 143 ? 10.047 2.547 -19.031 1 40.19 143 ALA B N 1
ATOM 2739 C CA . ALA B 1 143 ? 10.281 2.289 -20.453 1 40.19 143 ALA B CA 1
ATOM 2740 C C . ALA B 1 143 ? 8.977 1.981 -21.188 1 40.19 143 ALA B C 1
ATOM 2742 O O . ALA B 1 143 ? 8.688 0.822 -21.484 1 40.19 143 ALA B O 1
ATOM 2743 N N . HIS B 1 144 ? 7.715 2.459 -20.766 1 41.41 144 HIS B N 1
ATOM 2744 C CA . HIS B 1 144 ? 6.727 1.954 -21.703 1 41.41 144 HIS B CA 1
ATOM 2745 C C . HIS B 1 144 ? 6.965 2.51 -23.109 1 41.41 144 HIS B C 1
ATOM 2747 O O . HIS B 1 144 ? 7.055 3.725 -23.281 1 41.41 144 HIS B O 1
ATOM 2753 N N . PRO B 1 145 ? 7.414 1.81 -24.062 1 36.78 145 PRO B N 1
ATOM 2754 C CA . PRO B 1 145 ? 7.617 2.295 -25.438 1 36.78 145 PRO B CA 1
ATOM 2755 C C . PRO B 1 145 ? 6.434 3.107 -25.953 1 36.78 145 PRO B C 1
ATOM 2757 O O . PRO B 1 145 ? 6.625 4.07 -26.703 1 36.78 145 PRO B O 1
ATOM 2760 N N . GLU B 1 146 ? 5.141 2.545 -26.125 1 33.53 146 GLU B N 1
ATOM 2761 C CA . GLU B 1 146 ? 4.141 3.162 -27 1 33.53 146 GLU B CA 1
ATOM 2762 C C . GLU B 1 146 ? 3.709 4.523 -26.453 1 33.53 146 GLU B C 1
ATOM 2764 O O . GLU B 1 146 ? 3.365 5.422 -27.234 1 33.53 146 GLU B O 1
ATOM 2769 N N . ARG B 1 147 ? 2.939 4.656 -25.438 1 33.62 147 ARG B N 1
ATOM 2770 C CA . ARG B 1 147 ? 2.297 5.949 -25.203 1 33.62 147 ARG B CA 1
ATOM 2771 C C . ARG B 1 147 ? 3.277 6.949 -24.594 1 33.62 147 ARG B C 1
ATOM 2773 O O . ARG B 1 147 ? 4.039 6.609 -23.688 1 33.62 147 ARG B O 1
ATOM 2780 N N . GLY B 1 148 ? 3.941 7.934 -25.359 1 30.88 148 GLY B N 1
ATOM 2781 C CA . GLY B 1 148 ? 4.562 9.227 -25.125 1 30.88 148 GLY B CA 1
ATOM 2782 C C . GLY B 1 148 ? 4.031 9.93 -23.891 1 30.88 148 GLY B C 1
ATOM 2783 O O . GLY B 1 148 ? 4.16 11.148 -23.75 1 30.88 148 GLY B O 1
ATOM 2784 N N . THR B 1 149 ? 2.943 9.453 -23.328 1 27.19 149 THR B N 1
ATOM 2785 C CA . THR B 1 149 ? 2.41 10.5 -22.453 1 27.19 149 THR B CA 1
ATOM 2786 C C . THR B 1 149 ? 3.4 10.836 -21.344 1 27.19 149 THR B C 1
ATOM 2788 O O . THR B 1 149 ? 3.842 9.953 -20.609 1 27.19 149 THR B O 1
ATOM 2791 N N . PRO B 1 150 ? 4.293 11.734 -21.578 1 29.3 150 PRO B N 1
ATOM 2792 C CA . PRO B 1 150 ? 5.098 12.297 -20.5 1 29.3 150 PRO B CA 1
ATOM 2793 C C . PRO B 1 150 ? 4.316 12.438 -19.188 1 29.3 150 PRO B C 1
ATOM 2795 O O . PRO B 1 150 ? 3.117 12.719 -19.219 1 29.3 150 PRO B O 1
ATOM 2798 N N . GLN B 1 151 ? 4.566 11.609 -18.219 1 27.69 151 GLN B N 1
ATOM 2799 C CA . GLN B 1 151 ? 3.785 11.922 -17.031 1 27.69 151 GLN B CA 1
ATOM 2800 C C . GLN B 1 151 ? 3.643 13.43 -16.844 1 27.69 151 GLN B C 1
ATOM 2802 O O . GLN B 1 151 ? 2.557 13.922 -16.547 1 27.69 151 GLN B O 1
ATOM 2807 N N . GLY B 1 152 ? 4.852 14.211 -16.672 1 27.41 152 GLY B N 1
ATOM 2808 C CA . GLY B 1 152 ? 4.715 15.602 -16.281 1 27.41 152 GLY B CA 1
ATOM 2809 C C . GLY B 1 152 ? 4.613 16.547 -17.469 1 27.41 152 GLY B C 1
ATOM 2810 O O . GLY B 1 152 ? 4.812 17.75 -17.328 1 27.41 152 GLY B O 1
ATOM 2811 N N . ASP B 1 153 ? 4.746 16.172 -18.672 1 26.33 153 ASP B N 1
ATOM 2812 C CA . ASP B 1 153 ? 4.832 17.25 -19.656 1 26.33 153 ASP B CA 1
ATOM 2813 C C . ASP B 1 153 ? 3.516 18.016 -19.75 1 26.33 153 ASP B C 1
ATOM 2815 O O . ASP B 1 153 ? 2.447 17.406 -19.859 1 26.33 153 ASP B O 1
ATOM 2819 N N . ALA B 1 154 ? 3.549 19.375 -19.297 1 22.81 154 ALA B N 1
ATOM 2820 C CA . ALA B 1 154 ? 2.662 20.406 -19.844 1 22.81 154 ALA B CA 1
ATOM 2821 C C . ALA B 1 154 ? 2.652 20.359 -21.375 1 22.81 154 ALA B C 1
ATOM 2823 O O . ALA B 1 154 ? 3.709 20.344 -22.016 1 22.81 154 ALA B O 1
ATOM 2824 N N . LEU B 1 155 ? 1.639 19.844 -22.031 1 22.86 155 LEU B N 1
ATOM 2825 C CA . LEU B 1 155 ? 1.177 19.859 -23.422 1 22.86 155 LEU B CA 1
ATOM 2826 C C . LEU B 1 155 ? 1.407 21.234 -24.047 1 22.86 155 LEU B C 1
ATOM 2828 O O . LEU B 1 155 ? 0.751 22.219 -23.672 1 22.86 155 LEU B O 1
ATOM 2832 N N . LEU B 1 156 ? 2.756 21.719 -24.25 1 19.53 156 LEU B N 1
ATOM 2833 C CA . LEU B 1 156 ? 2.758 22.766 -25.266 1 19.53 156 LEU B CA 1
ATOM 2834 C C . LEU B 1 156 ? 2.25 22.234 -26.609 1 19.53 156 LEU B C 1
ATOM 2836 O O . LEU B 1 156 ? 2.613 21.141 -27.016 1 19.53 156 LEU B O 1
ATOM 2840 N N . LEU B 1 157 ? 1.164 22.781 -27.141 1 20.7 157 LEU B N 1
ATOM 2841 C CA . LEU B 1 157 ? 0.344 22.609 -28.328 1 20.7 157 LEU B CA 1
ATOM 2842 C C . LEU B 1 157 ? 1.182 22.766 -29.594 1 20.7 157 LEU B C 1
ATOM 2844 O O . LEU B 1 157 ? 0.637 22.938 -30.688 1 20.7 157 LEU B O 1
ATOM 2848 N N . PRO B 1 158 ? 2.479 22.266 -29.844 1 21.69 158 PRO B N 1
ATOM 2849 C CA . PRO B 1 158 ? 2.795 22.672 -31.219 1 21.69 158 PRO B CA 1
ATOM 2850 C C . PRO B 1 158 ? 1.981 21.906 -32.25 1 21.69 158 PRO B C 1
ATOM 2852 O O . PRO B 1 158 ? 1.519 20.797 -32 1 21.69 158 PRO B O 1
ATOM 2855 N N . PHE B 1 159 ? 1.406 22.5 -33.406 1 19.61 159 PHE B N 1
ATOM 2856 C CA . PHE B 1 159 ? 0.55 22.203 -34.531 1 19.61 159 PHE B CA 1
ATOM 2857 C C . PHE B 1 159 ? 1.204 21.172 -35.469 1 19.61 159 PHE B C 1
ATOM 2859 O O . PHE B 1 159 ? 0.548 20.609 -36.344 1 19.61 159 PHE B O 1
ATOM 2866 N N . PHE B 1 160 ? 2.57 20.922 -35.594 1 20.47 160 PHE B N 1
ATOM 2867 C CA . PHE B 1 160 ? 2.943 20.547 -36.938 1 20.47 160 PHE B CA 1
ATOM 2868 C C . PHE B 1 160 ? 2.602 19.078 -37.219 1 20.47 160 PHE B C 1
ATOM 2870 O O . PHE B 1 160 ? 2.506 18.281 -36.281 1 20.47 160 PHE B O 1
ATOM 2877 N N . PHE B 1 161 ? 2.365 18.547 -38.562 1 19.34 161 PHE B N 1
ATOM 2878 C CA . PHE B 1 161 ? 1.66 17.562 -39.375 1 19.34 161 PHE B CA 1
ATOM 2879 C C . PHE B 1 161 ? 2.363 16.219 -39.344 1 19.34 161 PHE B C 1
ATOM 2881 O O . PHE B 1 161 ? 1.716 15.18 -39.156 1 19.34 161 PHE B O 1
ATOM 2888 N N . PRO B 1 162 ? 3.66 15.852 -39.812 1 22.2 162 PRO B N 1
ATOM 2889 C CA . PRO B 1 162 ? 3.809 14.719 -40.719 1 22.2 162 PRO B CA 1
ATOM 2890 C C . PRO B 1 162 ? 3.971 13.391 -40 1 22.2 162 PRO B C 1
ATOM 2892 O O . PRO B 1 162 ? 4.285 13.367 -38.781 1 22.2 162 PRO B O 1
ATOM 2895 N N . PHE B 1 163 ? 4.16 12.109 -40.719 1 20.05 163 PHE B N 1
ATOM 2896 C CA . PHE B 1 163 ? 3.816 10.688 -40.75 1 20.05 163 PHE B CA 1
ATOM 2897 C C . PHE B 1 163 ? 4.695 9.906 -39.781 1 20.05 163 PHE B C 1
ATOM 2899 O O . PHE B 1 163 ? 4.191 9.117 -38.969 1 20.05 163 PHE B O 1
ATOM 2906 N N . ASN B 1 164 ? 6.078 9.68 -39.969 1 20.58 164 ASN B N 1
ATOM 2907 C CA . ASN B 1 164 ? 6.621 8.344 -40.188 1 20.58 164 ASN B CA 1
ATOM 2908 C C . ASN B 1 164 ? 7.039 7.703 -38.844 1 20.58 164 ASN B C 1
ATOM 2910 O O . ASN B 1 164 ? 6.547 6.633 -38.5 1 20.58 164 ASN B O 1
ATOM 2914 N N . PHE B 1 165 ? 8.453 7.316 -38.688 1 23.31 165 PHE B N 1
ATOM 2915 C CA . PHE B 1 165 ? 9.367 6.293 -38.188 1 23.31 165 PHE B CA 1
ATOM 2916 C C . PHE B 1 165 ? 9.594 6.461 -36.688 1 23.31 165 PHE B C 1
ATOM 2918 O O . PHE B 1 165 ? 9.984 7.539 -36.219 1 23.31 165 PHE B O 1
ATOM 2925 N N . PHE B 1 166 ? 8.914 5.668 -35.844 1 25.27 166 PHE B N 1
ATOM 2926 C CA . PHE B 1 166 ? 8.57 5.73 -34.406 1 25.27 166 PHE B CA 1
ATOM 2927 C C . PHE B 1 166 ? 9.828 5.625 -33.562 1 25.27 166 PHE B C 1
ATOM 2929 O O . PHE B 1 166 ? 10.32 4.523 -33.281 1 25.27 166 PHE B O 1
ATOM 2936 N N . ARG B 1 167 ? 10.969 6.457 -33.875 1 21.16 167 ARG B N 1
ATOM 2937 C CA . ARG B 1 167 ? 12.195 6.582 -33.094 1 21.16 167 ARG B CA 1
ATOM 2938 C C . ARG B 1 167 ? 11.883 6.734 -31.609 1 21.16 167 ARG B C 1
ATOM 2940 O O . ARG B 1 167 ? 11.242 7.707 -31.203 1 21.16 167 ARG B O 1
ATOM 2947 N N . CYS B 1 168 ? 11.875 5.672 -30.969 1 24.95 168 CYS B N 1
ATOM 2948 C CA . CYS B 1 168 ? 11.812 5.406 -29.531 1 24.95 168 CYS B CA 1
ATOM 2949 C C . CYS B 1 168 ? 12.828 6.254 -28.781 1 24.95 168 CYS B C 1
ATOM 2951 O O . CYS B 1 168 ? 13.156 5.957 -27.625 1 24.95 168 CYS B O 1
ATOM 2953 N N . ASN B 1 169 ? 13.727 7.254 -29.422 1 23.94 169 ASN B N 1
ATOM 2954 C CA . ASN B 1 169 ? 14.789 8.016 -28.766 1 23.94 169 ASN B CA 1
ATOM 2955 C C . ASN B 1 169 ? 14.258 8.82 -27.578 1 23.94 169 ASN B C 1
ATOM 2957 O O . ASN B 1 169 ? 14.867 9.812 -27.188 1 23.94 169 ASN B O 1
ATOM 2961 N N . LEU B 1 170 ? 13.023 8.953 -27.438 1 27.58 170 LEU B N 1
ATOM 2962 C CA . LEU B 1 170 ? 12.75 10.18 -26.703 1 27.58 170 LEU B CA 1
ATOM 2963 C C . LEU B 1 170 ? 13.367 10.125 -25.297 1 27.58 170 LEU B C 1
ATOM 2965 O O . LEU B 1 170 ? 13.102 9.195 -24.531 1 27.58 170 LEU B O 1
ATOM 2969 N N . TYR B 1 171 ? 14.641 10.625 -25.172 1 25.42 171 TYR B N 1
ATOM 2970 C CA . TYR B 1 171 ? 15.344 11.078 -23.984 1 25.42 171 TYR B CA 1
ATOM 2971 C C . TYR B 1 171 ? 14.383 11.789 -23.031 1 25.42 171 TYR B C 1
ATOM 2973 O O . TYR B 1 171 ? 13.93 12.898 -23.312 1 25.42 171 TYR B O 1
ATOM 2981 N N . PHE B 1 172 ? 13.352 11.117 -22.625 1 27.92 172 PHE B N 1
ATOM 2982 C CA . PHE B 1 172 ? 12.414 11.711 -21.688 1 27.92 172 PHE B CA 1
ATOM 2983 C C . PHE B 1 172 ? 13.156 12.312 -20.5 1 27.92 172 PHE B C 1
ATOM 2985 O O . PHE B 1 172 ? 14.039 11.68 -19.922 1 27.92 172 PHE B O 1
ATOM 2992 N N . ASN B 1 173 ? 13.578 13.461 -20.547 1 27.77 173 ASN B N 1
ATOM 2993 C CA . ASN B 1 173 ? 14.039 14.25 -19.406 1 27.77 173 ASN B CA 1
ATOM 2994 C C . ASN B 1 173 ? 13.148 14.031 -18.188 1 27.77 173 ASN B C 1
ATOM 2996 O O . ASN B 1 173 ? 12.211 14.797 -17.938 1 27.77 173 ASN B O 1
ATOM 3000 N N . ILE B 1 174 ? 12.445 12.891 -17.969 1 32.81 174 ILE B N 1
ATOM 3001 C CA . ILE B 1 174 ? 11.555 12.531 -16.875 1 32.81 174 ILE B CA 1
ATOM 3002 C C . ILE B 1 174 ? 12.273 12.719 -15.539 1 32.81 174 ILE B C 1
ATOM 3004 O O . ILE B 1 174 ? 13.312 12.109 -15.297 1 32.81 174 ILE B O 1
ATOM 3008 N N . THR B 1 175 ? 12.391 13.828 -15.07 1 33.38 175 THR B N 1
ATOM 3009 C CA . THR B 1 175 ? 12.852 13.992 -13.695 1 33.38 175 THR B CA 1
ATOM 3010 C C . THR B 1 175 ? 12.266 12.906 -12.797 1 33.38 175 THR B C 1
ATOM 3012 O O . THR B 1 175 ? 11.047 12.727 -12.742 1 33.38 175 THR B O 1
ATOM 3015 N N . ASN B 1 176 ? 12.836 11.766 -12.766 1 42.62 176 ASN B N 1
ATOM 3016 C CA . ASN B 1 176 ? 12.648 10.516 -12.039 1 42.62 176 ASN B CA 1
ATOM 3017 C C . ASN B 1 176 ? 12.352 10.758 -10.562 1 42.62 176 ASN B C 1
ATOM 3019 O O . ASN B 1 176 ? 13.25 10.68 -9.727 1 42.62 176 ASN B O 1
ATOM 3023 N N . VAL B 1 177 ? 11.578 11.805 -10.266 1 41.34 177 VAL B N 1
ATOM 3024 C CA . VAL B 1 177 ? 11.242 12.07 -8.867 1 41.34 177 VAL B CA 1
ATOM 3025 C C . VAL B 1 177 ? 10.211 11.062 -8.375 1 41.34 177 VAL B C 1
ATOM 3027 O O . VAL B 1 177 ? 9.25 10.75 -9.086 1 41.34 177 VAL B O 1
ATOM 3030 N N . LEU B 1 178 ? 10.648 10.383 -7.383 1 53.16 178 LEU B N 1
ATOM 3031 C CA . LEU B 1 178 ? 9.703 9.516 -6.688 1 53.16 178 LEU B CA 1
ATOM 3032 C C . LEU B 1 178 ? 8.719 10.336 -5.867 1 53.16 178 LEU B C 1
ATOM 3034 O O . LEU B 1 178 ? 9.117 11.188 -5.074 1 53.16 178 LEU B O 1
ATOM 3038 N N . GLU B 1 179 ? 7.543 10.344 -6.352 1 61.38 179 GLU B N 1
ATOM 3039 C CA . GLU B 1 179 ? 6.488 11.102 -5.688 1 61.38 179 GLU B CA 1
ATOM 3040 C C . GLU B 1 179 ? 5.828 10.289 -4.582 1 61.38 179 GLU B C 1
ATOM 3042 O O . GLU B 1 179 ? 5.523 9.109 -4.77 1 61.38 179 GLU B O 1
ATOM 3047 N N . ILE B 1 180 ? 5.887 10.883 -3.35 1 49.5 180 ILE B N 1
ATOM 3048 C CA . ILE B 1 180 ? 5.148 10.367 -2.201 1 49.5 180 ILE B CA 1
ATOM 3049 C C . ILE B 1 180 ? 4.078 11.367 -1.784 1 49.5 180 ILE B C 1
ATOM 3051 O O . ILE B 1 180 ? 4.328 12.578 -1.748 1 49.5 180 ILE B O 1
ATOM 3055 N N . TRP B 1 181 ? 2.91 10.953 -1.634 1 56.72 181 TRP B N 1
ATOM 3056 C CA . TRP B 1 181 ? 1.854 11.781 -1.062 1 56.72 181 TRP B CA 1
ATOM 3057 C C . TRP B 1 181 ? 1.663 11.477 0.419 1 56.72 181 TRP B C 1
ATOM 3059 O O . TRP B 1 181 ? 1.62 10.312 0.819 1 56.72 181 TRP B O 1
ATOM 3069 N N . CYS B 1 182 ? 1.709 12.57 1.2 1 55.75 182 CYS B N 1
ATOM 3070 C CA . CYS B 1 182 ? 1.535 12.453 2.645 1 55.75 182 CYS B CA 1
ATOM 3071 C C . CYS B 1 182 ? 0.217 13.078 3.086 1 55.75 182 CYS B C 1
ATOM 3073 O O . CYS B 1 182 ? -0.209 14.094 2.533 1 55.75 182 CYS B O 1
ATOM 3075 N N . VAL B 1 183 ? -0.497 12.438 3.939 1 56.25 183 VAL B N 1
ATOM 3076 C CA . VAL B 1 183 ? -1.665 12.961 4.637 1 56.25 183 VAL B CA 1
ATOM 3077 C C . VAL B 1 183 ? -1.417 12.945 6.145 1 56.25 183 VAL B C 1
ATOM 3079 O O . VAL B 1 183 ? -1.028 11.922 6.707 1 56.25 183 VAL B O 1
ATOM 3082 N N . VAL B 1 184 ? -1.453 14.133 6.684 1 51.94 184 VAL B N 1
ATOM 3083 C CA . VAL B 1 184 ? -1.378 14.258 8.133 1 51.94 184 VAL B CA 1
ATOM 3084 C C . VAL B 1 184 ? -2.771 14.516 8.703 1 51.94 184 VAL B C 1
ATOM 3086 O O . VAL B 1 184 ? -3.5 15.375 8.203 1 51.94 184 VAL B O 1
ATOM 3089 N N . LEU B 1 185 ? -3.162 13.672 9.625 1 66.88 185 LEU B N 1
ATOM 3090 C CA . LEU B 1 185 ? -4.465 13.812 10.258 1 66.88 185 LEU B CA 1
ATOM 3091 C C . LEU B 1 185 ? -4.328 13.859 11.781 1 66.88 185 LEU B C 1
ATOM 3093 O O . LEU B 1 185 ? -3.619 13.047 12.367 1 66.88 185 LEU B O 1
ATOM 3097 N N . GLY B 1 186 ? -4.879 14.883 12.359 1 53.38 186 GLY B N 1
ATOM 3098 C CA . GLY B 1 186 ? -4.91 14.992 13.812 1 53.38 186 GLY B CA 1
ATOM 3099 C C . GLY B 1 186 ? -5.344 16.359 14.297 1 53.38 186 GLY B C 1
ATOM 3100 O O . GLY B 1 186 ? -5.43 17.312 13.508 1 53.38 186 GLY B O 1
ATOM 3101 N N . PRO B 1 187 ? -5.844 16.438 15.562 1 55.41 187 PRO B N 1
ATOM 3102 C CA . PRO B 1 187 ? -6.141 17.766 16.141 1 55.41 187 PRO B CA 1
ATOM 3103 C C . PRO B 1 187 ? -4.906 18.656 16.219 1 55.41 187 PRO B C 1
ATOM 3105 O O . PRO B 1 187 ? -3.799 18.172 16.453 1 55.41 187 PRO B O 1
ATOM 3108 N N . THR B 1 188 ? -5.105 19.906 15.594 1 50.34 188 THR B N 1
ATOM 3109 C CA . THR B 1 188 ? -3.992 20.844 15.727 1 50.34 188 THR B CA 1
ATOM 3110 C C . THR B 1 188 ? -3.932 21.406 17.141 1 50.34 188 THR B C 1
ATOM 3112 O O . THR B 1 188 ? -4.934 21.406 17.859 1 50.34 188 THR B O 1
ATOM 3115 N N . ALA B 1 189 ? -2.75 21.75 17.641 1 48.38 189 ALA B N 1
ATOM 3116 C CA . ALA B 1 189 ? -2.613 22.391 18.953 1 48.38 189 ALA B CA 1
ATOM 3117 C C . ALA B 1 189 ? -3.451 23.656 19.031 1 48.38 189 ALA B C 1
ATOM 3119 O O . ALA B 1 189 ? -3.969 24 20.094 1 48.38 189 ALA B O 1
ATOM 3120 N N . LEU B 1 190 ? -3.553 24.562 18.062 1 41.09 190 LEU B N 1
ATOM 3121 C CA . LEU B 1 190 ? -4.199 25.859 18.141 1 41.09 190 LEU B CA 1
ATOM 3122 C C . LEU B 1 190 ? -5.719 25.719 18.156 1 41.09 190 LEU B C 1
ATOM 3124 O O . LEU B 1 190 ? -6.438 26.688 18.375 1 41.09 190 LEU B O 1
ATOM 3128 N N . ALA B 1 191 ? -6.227 24.766 17.891 1 41.28 191 ALA B N 1
ATOM 3129 C CA . ALA B 1 191 ? -7.68 24.797 17.719 1 41.28 191 ALA B CA 1
ATOM 3130 C C . ALA B 1 191 ? -8.375 25.109 19.031 1 41.28 191 ALA B C 1
ATOM 3132 O O . ALA B 1 191 ? -9.609 25.047 19.125 1 41.28 191 ALA B O 1
ATOM 3133 N N . GLY B 1 192 ? -7.703 25.547 20.031 1 31.31 192 GLY B N 1
ATOM 3134 C CA . GLY B 1 192 ? -8.461 26.062 21.172 1 31.31 192 GLY B CA 1
ATOM 3135 C C . GLY B 1 192 ? -9.164 27.375 20.859 1 31.31 192 GLY B C 1
ATOM 3136 O O . GLY B 1 192 ? -9.742 28 21.75 1 31.31 192 GLY B O 1
ATOM 3137 N N . THR B 1 193 ? -8.812 28.234 19.906 1 29.02 193 THR B N 1
ATOM 3138 C CA . THR B 1 193 ? -9.57 29.484 19.922 1 29.02 193 THR B CA 1
ATOM 3139 C C . THR B 1 193 ? -11.055 29.219 19.656 1 29.02 193 THR B C 1
ATOM 3141 O O . THR B 1 193 ? -11.406 28.234 19.016 1 29.02 193 THR B O 1
ATOM 3144 N N . GLU B 1 194 ? -11.977 30.219 20.188 1 29.22 194 GLU B N 1
ATOM 3145 C CA . GLU B 1 194 ? -13.414 30.422 20.375 1 29.22 194 GLU B CA 1
ATOM 3146 C C . GLU B 1 194 ? -14.172 30.203 19.062 1 29.22 194 GLU B C 1
ATOM 3148 O O . GLU B 1 194 ? -13.914 30.875 18.078 1 29.22 194 GLU B O 1
ATOM 3153 N N . LEU B 1 195 ? -14.492 29.141 18.656 1 30.11 195 LEU B N 1
ATOM 3154 C CA . LEU B 1 195 ? -15.641 29.109 17.766 1 30.11 195 LEU B CA 1
ATOM 3155 C C . LEU B 1 195 ? -16.688 30.141 18.188 1 30.11 195 LEU B C 1
ATOM 3157 O O . LEU B 1 195 ? -17.203 30.094 19.297 1 30.11 195 LEU B O 1
ATOM 3161 N N . LEU B 1 196 ? -16.469 31.469 17.75 1 26.42 196 LEU B N 1
ATOM 3162 C CA . LEU B 1 196 ? -17.609 32.375 17.891 1 26.42 196 LEU B CA 1
ATOM 3163 C C . LEU B 1 196 ? -18.922 31.641 17.609 1 26.42 196 LEU B C 1
ATOM 3165 O O . LEU B 1 196 ? -18.969 30.719 16.797 1 26.42 196 LEU B O 1
ATOM 3169 N N . PRO B 1 197 ? -19.812 31.812 18.547 1 25.27 197 PRO B N 1
ATOM 3170 C CA . PRO B 1 197 ? -21.203 31.312 18.5 1 25.27 197 PRO B CA 1
ATOM 3171 C C . PRO B 1 197 ? -21.859 31.516 17.141 1 25.27 197 PRO B C 1
ATOM 3173 O O . PRO B 1 197 ? -21.594 32.531 16.469 1 25.27 197 PRO B O 1
ATOM 3176 N N . SER B 1 198 ? -21.906 30.531 16.344 1 24.44 198 SER B N 1
ATOM 3177 C CA . SER B 1 198 ? -22.828 30.656 15.227 1 24.44 198 SER B CA 1
ATOM 3178 C C . SER B 1 198 ? -24.016 31.562 15.578 1 24.44 198 SER B C 1
ATOM 3180 O O . SER B 1 198 ? -24.734 31.297 16.547 1 24.44 198 SER B O 1
ATOM 3182 N N . ILE B 1 199 ? -23.75 32.875 15.531 1 22.67 199 ILE B N 1
ATOM 3183 C CA . ILE B 1 199 ? -24.859 33.812 15.586 1 22.67 199 ILE B CA 1
ATOM 3184 C C . ILE B 1 199 ? -26.031 33.312 14.742 1 22.67 199 ILE B C 1
ATOM 3186 O O . ILE B 1 199 ? -25.875 33.094 13.539 1 22.67 199 ILE B O 1
ATOM 3190 N N . PHE B 1 200 ? -26.953 32.5 15.391 1 24.34 200 PHE B N 1
ATOM 3191 C CA . PHE B 1 200 ? -28.328 32.25 14.992 1 24.34 200 PHE B CA 1
ATOM 3192 C C . PHE B 1 200 ? -29 33.5 14.477 1 24.34 200 PHE B C 1
ATOM 3194 O O . PHE B 1 200 ? -29.109 34.5 15.195 1 24.34 200 PHE B O 1
ATOM 3201 N N . PHE B 1 201 ? -28.578 33.875 13.211 1 20.31 201 PHE B N 1
ATOM 3202 C CA . PHE B 1 201 ? -29.391 34.969 12.664 1 20.31 201 PHE B CA 1
ATOM 3203 C C . PHE B 1 201 ? -30.875 34.656 12.867 1 20.31 201 PHE B C 1
ATOM 3205 O O . PHE B 1 201 ? -31.375 33.656 12.391 1 20.31 201 PHE B O 1
ATOM 3212 N N . LYS B 1 202 ? -31.438 35 14.102 1 24.95 202 LYS B N 1
ATOM 3213 C CA . LYS B 1 202 ? -32.875 35.188 14.336 1 24.95 202 LYS B CA 1
ATOM 3214 C C . LYS B 1 202 ? -33.469 36.062 13.234 1 24.95 202 LYS B C 1
ATOM 3216 O O . LYS B 1 202 ? -33.156 37.25 13.125 1 24.95 202 LYS B O 1
ATOM 3221 N N . GLY B 1 203 ? -33.656 35.469 11.922 1 23.72 203 GLY B N 1
ATOM 3222 C CA . GLY B 1 203 ? -34.625 36.188 11.117 1 23.72 203 GLY B CA 1
ATOM 3223 C C . GLY B 1 203 ? -35.844 36.625 11.906 1 23.72 203 GLY B C 1
ATOM 3224 O O . GLY B 1 203 ? -36.406 35.844 12.672 1 23.72 203 GLY B O 1
ATOM 3225 N N . THR B 1 204 ? -35.812 37.812 12.461 1 22.2 204 THR B N 1
ATOM 3226 C CA . THR B 1 204 ? -36.906 38.594 12.953 1 22.2 204 THR B CA 1
ATOM 3227 C C . THR B 1 204 ? -38.125 38.5 12.016 1 22.2 204 THR B C 1
ATOM 3229 O O . THR B 1 204 ? -37.938 38.469 10.797 1 22.2 204 THR B O 1
ATOM 3232 N N . SER B 1 205 ? -39.25 37.781 12.484 1 23.02 205 SER B N 1
ATOM 3233 C CA . SER B 1 205 ? -40.656 37.938 12.086 1 23.02 205 SER B CA 1
ATOM 3234 C C . SER B 1 205 ? -41 39.406 11.938 1 23.02 205 SER B C 1
ATOM 3236 O O . SER B 1 205 ? -42.156 39.75 11.664 1 23.02 205 SER B O 1
ATOM 3238 N N . ARG B 1 206 ? -40.25 40.344 11.156 1 20.66 206 ARG B N 1
ATOM 3239 C CA . ARG B 1 206 ? -41.281 41.281 10.727 1 20.66 206 ARG B CA 1
ATOM 3240 C C . ARG B 1 206 ? -42.094 40.719 9.586 1 20.66 206 ARG B C 1
ATOM 3242 O O . ARG B 1 206 ? -41.594 40 8.734 1 20.66 206 ARG B O 1
#

Foldseek 3Di:
DQDCDPVSDGDDKDKDKDKAWDAWDFAWKDFCQVVVCVRCQCLLQFQKWKKKKFWLDQLKAKAKDFDDDCVVGVVVLVVLCVVQPLPPPDPPPPQHSQRVSSNVVRVVGDGMDIFMRHNSDTDDDPGITMIIGRRGRTALSPVPPPDPPPSPDPPPPDDDDDDDPDDPPPPPPSSSITIMMIMIMHDGPPVVDDPDPPPPVPPPPD/DQDQDPVSDGDDKDKDKDKAWDAKDFAWKDFCQVVVCVRCQCLLQFQKWKKKKFWPDQLKAKAKFFDDDCVVGVVVLVVLCVVQPLPPPDPPPPQHSQRVSSNVVRVVGDGMDMFMRHNSDTDDPPGITMIIGHRGRTAQSPLPQPDPPLPPDPPPDDDDDDDDDSPSPPPSPNSSITIMMIMIMHDGPPVPDDPPPPPPPPPDPD

pLDDT: mean 71.19, std 29.01, range [18.86, 98.69]

Organism: Haemaphysalis longicornis (NCBI:txid44386)

Solvent-accessible surface area (backbone atoms only — not comparable to full-atom values): 23438 Å² total; per-residue (Å²): 71,51,63,57,43,99,80,55,41,29,56,44,70,42,78,46,77,47,82,41,78,39,78,65,46,58,52,35,59,36,85,39,47,66,65,52,50,68,72,44,64,68,48,56,47,23,41,38,33,40,40,34,37,33,49,79,50,66,39,29,24,30,47,75,27,75,61,75,62,68,41,52,40,52,40,47,43,53,50,47,45,66,75,46,47,58,82,59,93,59,85,72,54,85,61,42,62,47,41,51,35,9,39,53,50,16,66,54,53,23,41,52,49,76,39,44,29,47,75,24,33,78,62,63,24,94,50,44,29,38,27,42,33,33,48,26,72,55,51,66,68,69,64,61,81,82,68,77,67,55,84,79,58,79,75,70,82,71,84,90,89,89,86,78,81,74,78,80,71,72,78,67,82,65,71,34,48,50,43,31,44,33,39,39,40,26,31,39,42,64,56,61,62,81,79,69,73,80,76,67,81,69,75,76,82,123,68,40,63,54,42,96,81,68,52,64,58,68,33,27,34,37,71,47,83,42,78,40,78,65,48,56,52,35,58,37,84,38,47,66,64,54,49,69,73,43,65,67,47,55,50,24,43,41,33,37,42,33,38,33,49,40,51,41,40,31,24,33,46,80,38,78,58,74,62,68,63,58,39,52,49,50,43,51,49,46,48,66,74,46,47,59,80,58,91,57,72,48,52,83,59,44,63,47,41,50,38,9,37,51,51,16,45,62,62,23,40,53,51,77,39,44,27,48,73,25,32,79,61,63,57,93,54,48,30,37,26,42,34,31,49,26,70,56,50,65,70,73,58,65,80,79,73,76,70,53,88,79,63,79,81,74,76,82,79,86,83,89,88,86,81,86,72,80,70,70,77,67,84,64,78,30,53,51,45,30,45,35,40,37,41,26,26,37,38,66,66,45,66,77,74,70,72,78,73,73,76,72,77,70,84,119